Protein AF-0000000079679724 (afdb_homodimer)

Secondary structure (DSSP, 8-state):
--HHHHTSHHHHHHHHT-HHHHHHHHHHHHTTHHHHTT-EEEEET-TTSHHHHHHHHTT-SEEEEEE-STHHHHHHHHHHT-HHHHTTEEEEES-TTT---SS-EEEEEE---BTTBTGGGHHHHHHHHHHHHEEEEEEEES-EEEEEEEEE--HHHHHHHHHHGGGGG-S-BTTB--GGGHHHHHHHHHTS-EEE---GGGBSSPPEEEEEETTT--GGGGTEEEEEEEEE-SS-EEEEEEEEEEEEEEE-SS-EEEEE--TTSPP-TT-EEEEEEEEEEEE-TT-EEEEEEEEEEETTTEEEEEEEEEEPP--/-HHHHHTSHHHHHHHHT-HHHHHHHHHHHHTTHHHHTT-EEEEET-TTSHHHHHHHHTT-SEEEEEE-STHHHHHHHHHHT-HHHHTTEEEEES-TTT---SS-EEEEEE---BTTBTGGG-HHHHHHHHHHHEEEEEEEES-EEEEEEEEE--HHHHHHHHHHGGGGG-S-BTTB--GGGHHHHHHHHHTS-EEE---GGGBSSPPEEEEEETTT--GGGGTEEEEEEEEE-SS-EEEEEEEEEEEEEEE-SS-EEEEE--TTSPPPTT-EEEEEEEEEEEE-TT-EEEEEEEEEEETTTEEEEEEEEEEPP--

Organism: Gossypium tomentosum (NCBI:txid34277)

Radius of gyration: 28.53 Å; Cα contacts (8 Å, |Δi|>4): 1461; chains: 2; bounding box: 92×78×58 Å

InterPro domains:
  IPR025799 Protein arginine N-methyltransferase [PS51678] (1-310)
  IPR025799 Protein arginine N-methyltransferase [PTHR11006] (1-310)
  IPR029063 S-adenosyl-L-methionine-dependent methyltransferase superfamily [G3DSA:3.40.50.150] (1-142)
  IPR029063 S-adenosyl-L-methionine-dependent methyltransferase superfamily [SSF53335] (5-309)
  IPR055135 Protein arginine N-methyltransferase domain [PF22528] (147-301)

Structure (mmCIF, N/CA/C/O backbone):
data_AF-0000000079679724-model_v1
#
loop_
_entity.id
_entity.type
_entity.pdbx_description
1 polymer 'type I protein arginine methyltransferase'
#
loop_
_atom_site.group_PDB
_atom_site.id
_atom_site.type_symbol
_atom_site.label_atom_id
_atom_site.label_alt_id
_atom_site.label_comp_id
_atom_site.label_asym_id
_atom_site.label_entity_id
_atom_site.label_seq_id
_atom_site.pdbx_PDB_ins_code
_atom_site.Cartn_x
_atom_site.Cartn_y
_atom_site.Cartn_z
_atom_site.occupancy
_atom_site.B_iso_or_equiv
_atom_site.auth_seq_id
_atom_site.auth_comp_id
_atom_site.auth_asym_id
_atom_site.auth_atom_id
_atom_site.pdbx_PDB_model_num
ATOM 1 N N . MET A 1 1 ? -0.36 -5.77 6.691 1 27.22 1 MET A N 1
ATOM 2 C CA . MET A 1 1 ? -1.229 -5.535 5.539 1 27.22 1 MET A CA 1
ATOM 3 C C . MET A 1 1 ? -1.081 -6.645 4.508 1 27.22 1 MET A C 1
ATOM 5 O O . MET A 1 1 ? -1.766 -6.645 3.484 1 27.22 1 MET A O 1
ATOM 9 N N . TYR A 1 2 ? 0.017 -7.363 4.668 1 28.22 2 TYR A N 1
ATOM 10 C CA . TYR A 1 2 ? 0.327 -8.375 3.664 1 28.22 2 TYR A CA 1
ATOM 11 C C . TYR A 1 2 ? -0.641 -9.547 3.754 1 28.22 2 TYR A C 1
ATOM 13 O O . TYR A 1 2 ? -1.224 -9.953 2.746 1 28.22 2 TYR A O 1
ATOM 21 N N . PHE A 1 3 ? -0.588 -10.344 4.902 1 34.94 3 PHE A N 1
ATOM 22 C CA . PHE A 1 3 ? -1.427 -11.531 4.988 1 34.94 3 PHE A CA 1
ATOM 23 C C . PHE A 1 3 ? -2.898 -11.164 4.844 1 34.94 3 PHE A C 1
ATOM 25 O O . PHE A 1 3 ? -3.699 -11.977 4.371 1 34.94 3 PHE A O 1
ATOM 32 N N . HIS A 1 4 ? -3.199 -9.922 5.254 1 42.34 4 HIS A N 1
ATOM 33 C CA . HIS A 1 4 ? -4.539 -9.398 5.031 1 42.34 4 HIS A CA 1
ATOM 34 C C . HIS A 1 4 ? -4.789 -9.133 3.549 1 42.34 4 HIS A C 1
ATOM 36 O O . HIS A 1 4 ? -5.922 -9.242 3.076 1 42.34 4 HIS A O 1
ATOM 42 N N . TYR A 1 5 ? -3.582 -8.977 2.922 1 45.16 5 TYR A N 1
ATOM 43 C CA . TYR A 1 5 ? -3.668 -8.672 1.499 1 45.16 5 TYR A CA 1
ATOM 44 C C . TYR A 1 5 ? -4.133 -9.891 0.708 1 45.16 5 TYR A C 1
ATOM 46 O O . TYR A 1 5 ? -5.082 -9.805 -0.072 1 45.16 5 TYR A O 1
ATOM 54 N N . TYR A 1 6 ? -3.43 -11.031 0.935 1 49.75 6 TYR A N 1
ATOM 55 C CA . TYR A 1 6 ? -3.764 -12.18 0.108 1 49.75 6 TYR A CA 1
ATOM 56 C C . TYR A 1 6 ? -5.031 -12.867 0.608 1 49.75 6 TYR A C 1
ATOM 58 O O . TYR A 1 6 ? -5.559 -13.766 -0.047 1 49.75 6 TYR A O 1
ATOM 66 N N . GLY A 1 7 ? -5.5 -12.312 1.632 1 64.06 7 GLY A N 1
ATOM 67 C CA . GLY A 1 7 ? -6.715 -12.875 2.195 1 64.06 7 GLY A CA 1
ATOM 68 C C . GLY A 1 7 ? -7.98 -12.234 1.654 1 64.06 7 GLY A C 1
ATOM 69 O O . GLY A 1 7 ? -9.086 -12.617 2.029 1 64.06 7 GLY A O 1
ATOM 70 N N . GLN A 1 8 ? -7.602 -11.406 0.648 1 81.75 8 GLN A N 1
ATOM 71 C CA . GLN A 1 8 ? -8.758 -10.711 0.099 1 81.75 8 GLN A CA 1
ATOM 72 C C . GLN A 1 8 ? -9.094 -11.211 -1.303 1 81.75 8 GLN A C 1
ATOM 74 O O . GLN A 1 8 ? -8.188 -11.469 -2.105 1 81.75 8 GLN A O 1
ATOM 79 N N . LEU A 1 9 ? -10.336 -11.453 -1.573 1 89.62 9 LEU A N 1
ATOM 80 C CA . LEU A 1 9 ? -10.805 -11.922 -2.875 1 89.62 9 LEU A CA 1
ATOM 81 C C . LEU A 1 9 ? -10.328 -11 -3.988 1 89.62 9 LEU A C 1
ATOM 83 O O . LEU A 1 9 ? -10.055 -11.445 -5.102 1 89.62 9 LEU A O 1
ATOM 87 N N . LEU A 1 10 ? -10.188 -9.742 -3.576 1 87.12 10 LEU A N 1
ATOM 88 C CA . LEU A 1 10 ? -9.734 -8.773 -4.566 1 87.12 10 LEU A CA 1
ATOM 89 C C . LEU A 1 10 ? -8.336 -9.117 -5.062 1 87.12 10 LEU A C 1
ATOM 91 O O . LEU A 1 10 ? -8.055 -9.039 -6.262 1 87.12 10 LEU A O 1
ATOM 95 N N . HIS A 1 11 ? -7.512 -9.516 -4.207 1 87.94 11 HIS A N 1
ATOM 96 C CA . HIS A 1 11 ? -6.152 -9.875 -4.586 1 87.94 11 HIS A CA 1
ATOM 97 C C . HIS A 1 11 ? -6.133 -11.164 -5.406 1 87.94 11 HIS A C 1
ATOM 99 O O . HIS A 1 11 ? -5.391 -11.266 -6.387 1 87.94 11 HIS A O 1
ATOM 105 N N . GLN A 1 12 ? -6.953 -12.109 -5.004 1 93.12 12 GLN A N 1
ATOM 106 C CA . GLN A 1 12 ? -7.082 -13.344 -5.77 1 93.12 12 GLN A CA 1
ATOM 107 C C . GLN A 1 12 ? -7.57 -13.062 -7.188 1 93.12 12 GLN A C 1
ATOM 109 O O . GLN A 1 12 ? -7.082 -13.656 -8.148 1 93.12 12 GLN A O 1
ATOM 114 N N . GLN A 1 13 ? -8.516 -12.141 -7.289 1 94.44 13 GLN A N 1
ATOM 115 C CA . GLN A 1 13 ? -9.039 -11.766 -8.594 1 94.44 13 GLN A CA 1
ATOM 116 C C . GLN A 1 13 ? -7.934 -11.219 -9.5 1 94.44 13 GLN A C 1
ATOM 118 O O . GLN A 1 13 ? -7.844 -11.586 -10.672 1 94.44 13 GLN A O 1
ATOM 123 N N . ASN A 1 14 ? -7.098 -10.359 -8.922 1 92.38 14 ASN A N 1
ATOM 124 C CA . ASN A 1 14 ? -5.977 -9.805 -9.68 1 92.38 14 ASN A CA 1
ATOM 125 C C . ASN A 1 14 ? -5.047 -10.906 -10.188 1 92.38 14 ASN A C 1
ATOM 127 O O . ASN A 1 14 ? -4.609 -10.867 -11.336 1 92.38 14 ASN A O 1
ATOM 131 N N . MET A 1 15 ? -4.812 -11.867 -9.375 1 94 15 MET A N 1
ATOM 132 C CA . MET A 1 15 ? -3.924 -12.961 -9.758 1 94 15 MET A CA 1
ATOM 133 C C . MET A 1 15 ? -4.562 -13.836 -10.828 1 94 15 MET A C 1
ATOM 135 O O . MET A 1 15 ? -3.906 -14.219 -11.797 1 94 15 MET A O 1
ATOM 139 N N . LEU A 1 16 ? -5.824 -14.141 -10.648 1 96.56 16 LEU A N 1
ATOM 140 C CA . LEU A 1 16 ? -6.523 -15.008 -11.586 1 96.56 16 LEU A CA 1
ATOM 141 C C . LEU A 1 16 ? -6.656 -14.328 -12.953 1 96.56 16 LEU A C 1
ATOM 143 O O . LEU A 1 16 ? -6.652 -15.008 -13.984 1 96.56 16 LEU A O 1
ATOM 147 N N . GLN A 1 17 ? -6.703 -12.984 -12.93 1 96.19 17 GLN A N 1
ATOM 148 C CA . GLN A 1 17 ? -6.859 -12.242 -14.172 1 96.19 17 GLN A CA 1
ATOM 149 C C . GLN A 1 17 ? -5.527 -12.109 -14.914 1 96.19 17 GLN A C 1
ATOM 151 O O . GLN A 1 17 ? -5.488 -11.648 -16.062 1 96.19 17 GLN A O 1
ATOM 156 N N . ASP A 1 18 ? -4.449 -12.477 -14.312 1 96.56 18 ASP A N 1
ATOM 157 C CA . ASP A 1 18 ? -3.18 -12.656 -15.008 1 96.56 18 ASP A CA 1
ATOM 158 C C . ASP A 1 18 ? -3.195 -13.93 -15.852 1 96.56 18 ASP A C 1
ATOM 160 O O . ASP A 1 18 ? -2.824 -15.008 -15.375 1 96.56 18 ASP A O 1
ATOM 164 N N . TYR A 1 19 ? -3.479 -13.789 -17.094 1 95.69 19 TYR A N 1
ATOM 165 C CA . TYR A 1 19 ? -3.75 -14.93 -17.938 1 95.69 19 TYR A CA 1
ATOM 166 C C . TYR A 1 19 ? -2.463 -15.68 -18.281 1 95.69 19 TYR A C 1
ATOM 168 O O . TYR A 1 19 ? -2.49 -16.875 -18.578 1 95.69 19 TYR A O 1
ATOM 176 N N . VAL A 1 20 ? -1.348 -14.961 -18.25 1 97.12 20 VAL A N 1
ATOM 177 C CA . VAL A 1 20 ? -0.077 -15.648 -18.453 1 97.12 20 VAL A CA 1
ATOM 178 C C . VAL A 1 20 ? 0.156 -16.641 -17.328 1 97.12 20 VAL A C 1
ATOM 180 O O . VAL A 1 20 ? 0.45 -17.812 -17.562 1 97.12 20 VAL A O 1
ATOM 183 N N . ARG A 1 21 ? -0.015 -16.125 -16.125 1 97.12 21 ARG A N 1
ATOM 184 C CA . ARG A 1 21 ? 0.155 -16.969 -14.945 1 97.12 21 ARG A CA 1
ATOM 185 C C . ARG A 1 21 ? -0.843 -18.125 -14.945 1 97.12 21 ARG A C 1
ATOM 187 O O . ARG A 1 21 ? -0.45 -19.297 -14.914 1 97.12 21 ARG A O 1
ATOM 194 N N . THR A 1 22 ? -2.111 -17.812 -14.992 1 98 22 THR A N 1
ATOM 195 C CA . THR A 1 22 ? -3.156 -18.812 -14.844 1 98 22 THR A CA 1
ATOM 196 C C . THR A 1 22 ? -3.127 -19.812 -16 1 98 22 THR A C 1
ATOM 198 O O . THR A 1 22 ? -3.254 -21.016 -15.797 1 98 22 THR A O 1
ATOM 201 N N . GLY A 1 23 ? -2.912 -19.234 -17.172 1 98.31 23 GLY A N 1
ATOM 202 C CA . GLY A 1 23 ? -2.844 -20.109 -18.344 1 98.31 23 GLY A CA 1
ATOM 203 C C . GLY A 1 23 ? -1.669 -21.062 -18.312 1 98.31 23 GLY A C 1
ATOM 204 O O . GLY A 1 23 ? -1.795 -22.219 -18.703 1 98.31 23 GLY A O 1
ATOM 205 N N . THR A 1 24 ? -0.551 -20.609 -17.859 1 98.56 24 THR A N 1
ATOM 206 C CA . THR A 1 24 ? 0.629 -21.453 -17.781 1 98.56 24 THR A CA 1
ATOM 207 C C . THR A 1 24 ? 0.428 -22.578 -16.766 1 98.56 24 THR A C 1
ATOM 209 O O . THR A 1 24 ? 0.759 -23.734 -17.031 1 98.56 24 THR A O 1
ATOM 212 N N . TYR A 1 25 ? -0.122 -22.266 -15.617 1 98.69 25 TYR A N 1
ATOM 213 C CA . TYR A 1 25 ? -0.418 -23.281 -14.617 1 98.69 25 TYR A CA 1
ATOM 214 C C . TYR A 1 25 ? -1.392 -24.312 -15.172 1 98.69 25 TYR A C 1
ATOM 216 O O . TYR A 1 25 ? -1.175 -25.516 -15.023 1 98.69 25 TYR A O 1
ATOM 224 N N . TYR A 1 26 ? -2.441 -23.828 -15.805 1 98.81 26 TYR A N 1
ATOM 225 C CA . TYR A 1 26 ? -3.434 -24.734 -16.391 1 98.81 26 TYR A CA 1
ATOM 226 C C . TYR A 1 26 ? -2.795 -25.656 -17.406 1 98.81 26 TYR A C 1
ATOM 228 O O . TYR A 1 26 ? -2.977 -26.875 -17.344 1 98.81 26 TYR A O 1
ATOM 236 N N . ALA A 1 27 ? -2.055 -25.062 -18.312 1 98.75 27 ALA A N 1
ATOM 237 C CA . ALA A 1 27 ? -1.402 -25.844 -19.359 1 98.75 27 ALA A CA 1
ATOM 238 C C . ALA A 1 27 ? -0.434 -26.859 -18.766 1 98.75 27 ALA A C 1
ATOM 240 O O . ALA A 1 27 ? -0.4 -28.016 -19.188 1 98.75 27 ALA A O 1
ATOM 241 N N . ALA A 1 28 ? 0.337 -26.391 -17.797 1 98.81 28 ALA A N 1
ATOM 242 C CA . ALA A 1 28 ? 1.312 -27.281 -17.156 1 98.81 28 ALA A CA 1
ATOM 243 C C . ALA A 1 28 ? 0.63 -28.5 -16.547 1 98.81 28 ALA A C 1
ATOM 245 O O . ALA A 1 28 ? 1.15 -29.609 -16.609 1 98.81 28 ALA A O 1
ATOM 246 N N . VAL A 1 29 ? -0.518 -28.297 -15.953 1 98.81 29 VAL A N 1
ATOM 247 C CA . VAL A 1 29 ? -1.241 -29.359 -15.273 1 98.81 29 VAL A CA 1
ATOM 248 C C . VAL A 1 29 ? -1.91 -30.281 -16.297 1 98.81 29 VAL A C 1
ATOM 250 O O . VAL A 1 29 ? -1.703 -31.484 -16.297 1 98.81 29 VAL A O 1
ATOM 253 N N . ILE A 1 30 ? -2.627 -29.688 -17.312 1 98.69 30 ILE A N 1
ATOM 254 C CA . ILE A 1 30 ? -3.465 -30.453 -18.234 1 98.69 30 ILE A CA 1
ATOM 255 C C . ILE A 1 30 ? -2.584 -31.203 -19.234 1 98.69 30 ILE A C 1
ATOM 257 O O . ILE A 1 30 ? -2.883 -32.344 -19.594 1 98.69 30 ILE A O 1
ATOM 261 N N . GLU A 1 31 ? -1.539 -30.578 -19.609 1 98.62 31 GLU A N 1
ATOM 262 C CA . GLU A 1 31 ? -0.654 -31.234 -20.578 1 98.62 31 GLU A CA 1
ATOM 263 C C . GLU A 1 31 ? 0.156 -32.344 -19.906 1 98.62 31 GLU A C 1
ATOM 265 O O . GLU A 1 31 ? 0.744 -33.188 -20.594 1 98.62 31 GLU A O 1
ATOM 270 N N . ASN A 1 32 ? 0.212 -32.312 -18.641 1 98.69 32 ASN A N 1
ATOM 271 C CA . ASN A 1 32 ? 0.914 -33.344 -17.891 1 98.69 32 ASN A CA 1
ATOM 272 C C . ASN A 1 32 ? -0.05 -34.188 -17.062 1 98.69 32 ASN A C 1
ATOM 274 O O . ASN A 1 32 ? 0.263 -34.562 -15.922 1 98.69 32 ASN A O 1
ATOM 278 N N . ARG A 1 33 ? -1.207 -34.438 -17.562 1 98.25 33 ARG A N 1
ATOM 279 C CA . ARG A 1 33 ? -2.234 -35.219 -16.875 1 98.25 33 ARG A CA 1
ATOM 280 C C . ARG A 1 33 ? -1.661 -36.531 -16.359 1 98.25 33 ARG A C 1
ATOM 282 O O . ARG A 1 33 ? -2.084 -37.031 -15.312 1 98.25 33 ARG A O 1
ATOM 289 N N . ALA A 1 34 ? -0.703 -37.094 -17.062 1 98 34 ALA A N 1
ATOM 290 C CA . ALA A 1 34 ? -0.092 -38.375 -16.688 1 98 34 ALA A CA 1
ATOM 291 C C . ALA A 1 34 ? 0.528 -38.281 -15.289 1 98 34 ALA A C 1
ATOM 293 O O . ALA A 1 34 ? 0.592 -39.281 -14.57 1 98 34 ALA A O 1
ATOM 294 N N . ASP A 1 35 ? 0.945 -37.125 -14.875 1 98.38 35 ASP A N 1
ATOM 295 C CA . ASP A 1 35 ? 1.567 -36.938 -13.57 1 98.38 35 ASP A CA 1
ATOM 296 C C . ASP A 1 35 ? 0.514 -36.812 -12.477 1 98.38 35 ASP A C 1
ATOM 298 O O . ASP A 1 35 ? 0.81 -37.031 -11.297 1 98.38 35 ASP A O 1
ATOM 302 N N . PHE A 1 36 ? -0.743 -36.469 -12.852 1 98.69 36 PHE A N 1
ATOM 303 C CA . PHE A 1 36 ? -1.76 -36.094 -11.875 1 98.69 36 PHE A CA 1
ATOM 304 C C . PHE A 1 36 ? -2.793 -37.219 -11.734 1 98.69 36 PHE A C 1
ATOM 306 O O . PHE A 1 36 ? -3.328 -37.438 -10.641 1 98.69 36 PHE A O 1
ATOM 313 N N . THR A 1 37 ? -3.047 -37.938 -12.844 1 98.62 37 THR A N 1
ATOM 314 C CA . THR A 1 37 ? -4.113 -38.938 -12.867 1 98.62 37 THR A CA 1
ATOM 315 C C . THR A 1 37 ? -3.883 -40 -11.797 1 98.62 37 THR A C 1
ATOM 317 O O . THR A 1 37 ? -2.85 -40.688 -11.797 1 98.62 37 THR A O 1
ATOM 320 N N . GLY A 1 38 ? -4.848 -40.094 -10.914 1 98.5 38 GLY A N 1
ATOM 321 C CA . GLY A 1 38 ? -4.809 -41.094 -9.891 1 98.5 38 GLY A CA 1
ATOM 322 C C . GLY A 1 38 ? -3.826 -40.812 -8.773 1 98.5 38 GLY A C 1
ATOM 323 O O . GLY A 1 38 ? -3.531 -41.656 -7.945 1 98.5 38 GLY A O 1
ATOM 324 N N . ARG A 1 39 ? -3.305 -39.625 -8.664 1 98.62 39 ARG A N 1
ATOM 325 C CA . ARG A 1 39 ? -2.27 -39.281 -7.699 1 98.62 39 ARG A CA 1
ATOM 326 C C . ARG A 1 39 ? -2.818 -38.344 -6.621 1 98.62 39 ARG A C 1
ATOM 328 O O . ARG A 1 39 ? -3.865 -37.719 -6.809 1 98.62 39 ARG A O 1
ATOM 335 N N . VAL A 1 40 ? -2.129 -38.344 -5.516 1 98.81 40 VAL A N 1
ATOM 336 C CA . VAL A 1 40 ? -2.445 -37.438 -4.426 1 98.81 40 VAL A CA 1
ATOM 337 C C . VAL A 1 40 ? -1.659 -36.125 -4.598 1 98.81 40 VAL A C 1
ATOM 339 O O . VAL A 1 40 ? -0.448 -36.156 -4.824 1 98.81 40 VAL A O 1
ATOM 342 N N . VAL A 1 41 ? -2.396 -35.031 -4.562 1 98.94 41 VAL A N 1
ATOM 343 C CA . VAL A 1 41 ? -1.8 -33.719 -4.785 1 98.94 41 VAL A CA 1
ATOM 344 C C . VAL A 1 41 ? -1.979 -32.844 -3.543 1 98.94 41 VAL A C 1
ATOM 346 O O . VAL A 1 41 ? -3.025 -32.875 -2.893 1 98.94 41 VAL A O 1
ATOM 349 N N . VAL A 1 42 ? -0.928 -32.125 -3.188 1 98.94 42 VAL A N 1
ATOM 350 C CA . VAL A 1 42 ? -1.068 -31.078 -2.191 1 98.94 42 VAL A CA 1
ATOM 351 C C . VAL A 1 42 ? -0.907 -29.703 -2.859 1 98.94 42 VAL A C 1
ATOM 353 O O . VAL A 1 42 ? 0.079 -29.469 -3.559 1 98.94 42 VAL A O 1
ATOM 356 N N . ASP A 1 43 ? -1.915 -28.891 -2.752 1 98.88 43 ASP A N 1
ATOM 357 C CA . ASP A 1 43 ? -1.884 -27.484 -3.152 1 98.88 43 ASP A CA 1
ATOM 358 C C . ASP A 1 43 ? -1.425 -26.594 -2 1 98.88 43 ASP A C 1
ATOM 360 O O . ASP A 1 43 ? -2.193 -26.312 -1.075 1 98.88 43 ASP A O 1
ATOM 364 N N . VAL A 1 44 ? -0.136 -26.125 -2.068 1 98.38 44 VAL A N 1
ATOM 365 C CA . VAL A 1 44 ? 0.498 -25.375 -0.988 1 98.38 44 VAL A CA 1
ATOM 366 C C . VAL A 1 44 ? 0.173 -23.891 -1.131 1 98.38 44 VAL A C 1
ATOM 368 O O . VAL A 1 44 ? 0.582 -23.25 -2.102 1 98.38 44 VAL A O 1
ATOM 371 N N . GLY A 1 45 ? -0.492 -23.328 -0.125 1 96.75 45 GLY A N 1
ATOM 372 C CA . GLY A 1 45 ? -1.01 -21.984 -0.297 1 96.75 45 GLY A CA 1
ATOM 373 C C . GLY A 1 45 ? -2.076 -21.891 -1.371 1 96.75 45 GLY A C 1
ATOM 374 O O . GLY A 1 45 ? -1.913 -21.156 -2.352 1 96.75 45 GLY A O 1
ATOM 375 N N . ALA A 1 46 ? -3.197 -22.453 -1.08 1 97.19 46 ALA A N 1
ATOM 376 C CA . ALA A 1 46 ? -4.156 -22.766 -2.137 1 97.19 46 ALA A CA 1
ATOM 377 C C . ALA A 1 46 ? -4.875 -21.516 -2.615 1 97.19 46 ALA A C 1
ATOM 379 O O . ALA A 1 46 ? -5.402 -21.484 -3.73 1 97.19 46 ALA A O 1
ATOM 380 N N . GLY A 1 47 ? -4.887 -20.484 -1.756 1 95.75 47 GLY A N 1
ATOM 381 C CA . GLY A 1 47 ? -5.633 -19.297 -2.146 1 95.75 47 GLY A CA 1
ATOM 382 C C . GLY A 1 47 ? -7.082 -19.594 -2.494 1 95.75 47 GLY A C 1
ATOM 383 O O . GLY A 1 47 ? -7.812 -20.188 -1.695 1 95.75 47 GLY A O 1
ATOM 384 N N . SER A 1 48 ? -7.48 -19.312 -3.711 1 96.31 48 SER A N 1
ATOM 385 C CA . SER A 1 48 ? -8.852 -19.531 -4.164 1 96.31 48 SER A CA 1
ATOM 386 C C . SER A 1 48 ? -9.125 -21.016 -4.387 1 96.31 48 SER A C 1
ATOM 388 O O . SER A 1 48 ? -10.281 -21.422 -4.527 1 96.31 48 SER A O 1
ATOM 390 N N . GLY A 1 49 ? -8.133 -21.781 -4.461 1 97.81 49 GLY A N 1
ATOM 391 C CA . GLY A 1 49 ? -8.281 -23.203 -4.762 1 97.81 49 GLY A CA 1
ATOM 392 C C . GLY A 1 49 ? -8.242 -23.5 -6.246 1 97.81 49 GLY A C 1
ATOM 393 O O . GLY A 1 49 ? -8.5 -24.641 -6.664 1 97.81 49 GLY A O 1
ATOM 394 N N . ILE A 1 50 ? -7.875 -22.531 -7.062 1 98.31 50 ILE A N 1
ATOM 395 C CA . ILE A 1 50 ? -7.934 -22.688 -8.516 1 98.31 50 ILE A CA 1
ATOM 396 C C . ILE A 1 50 ? -6.965 -23.781 -8.961 1 98.31 50 ILE A C 1
ATOM 398 O O . ILE A 1 50 ? -7.301 -24.609 -9.812 1 98.31 50 ILE A O 1
ATOM 402 N N . LEU A 1 51 ? -5.801 -23.828 -8.367 1 98.69 51 LEU A N 1
ATOM 403 C CA . LEU A 1 51 ? -4.836 -24.859 -8.75 1 98.69 51 LEU A CA 1
ATOM 404 C C . LEU A 1 51 ? -5.305 -26.234 -8.289 1 98.69 51 LEU A C 1
ATOM 406 O O . LEU A 1 51 ? -5.051 -27.234 -8.961 1 98.69 51 LEU A O 1
ATOM 410 N N . SER A 1 52 ? -5.945 -26.281 -7.121 1 98.88 52 SER A N 1
ATOM 411 C CA . SER A 1 52 ? -6.555 -27.516 -6.656 1 98.88 52 SER A CA 1
ATOM 412 C C . SER A 1 52 ? -7.566 -28.047 -7.668 1 98.88 52 SER A C 1
ATOM 414 O O . SER A 1 52 ? -7.582 -29.25 -7.969 1 98.88 52 SER A O 1
ATOM 416 N N . LEU A 1 53 ? -8.344 -27.156 -8.18 1 98.88 53 LEU A N 1
ATOM 417 C CA . LEU A 1 53 ? -9.367 -27.516 -9.148 1 98.88 53 LEU A CA 1
ATOM 418 C C . LEU A 1 53 ? -8.734 -27.969 -10.461 1 98.88 53 LEU A C 1
ATOM 420 O O . LEU A 1 53 ? -9.211 -28.922 -11.094 1 98.88 53 LEU A O 1
ATOM 424 N N . PHE A 1 54 ? -7.621 -27.297 -10.891 1 98.81 54 PHE A N 1
ATOM 425 C CA . PHE A 1 54 ? -6.891 -27.75 -12.07 1 98.81 54 PHE A CA 1
ATOM 426 C C . PHE A 1 54 ? -6.371 -29.172 -11.875 1 98.81 54 PHE A C 1
ATOM 428 O O . PHE A 1 54 ? -6.492 -30 -12.773 1 98.81 54 PHE A O 1
ATOM 435 N N . ALA A 1 55 ? -5.82 -29.422 -10.719 1 98.88 55 ALA A N 1
ATOM 436 C CA . ALA A 1 55 ? -5.301 -30.75 -10.43 1 98.88 55 ALA A CA 1
ATOM 437 C C . ALA A 1 55 ? -6.41 -31.797 -10.484 1 98.88 55 ALA A C 1
ATOM 439 O O . ALA A 1 55 ? -6.219 -32.875 -11.023 1 98.88 55 ALA A O 1
ATOM 440 N N . ALA A 1 56 ? -7.535 -31.453 -9.93 1 98.81 56 ALA A N 1
ATOM 441 C CA . ALA A 1 56 ? -8.688 -32.344 -9.977 1 98.81 56 ALA A CA 1
ATOM 442 C C . ALA A 1 56 ? -9.125 -32.594 -11.414 1 98.81 56 ALA A C 1
ATOM 444 O O . ALA A 1 56 ? -9.438 -33.75 -11.781 1 98.81 56 ALA A O 1
ATOM 445 N N . GLN A 1 57 ? -9.156 -31.562 -12.234 1 98.69 57 GLN A N 1
ATOM 446 C CA . GLN A 1 57 ? -9.5 -31.688 -13.641 1 98.69 57 GLN A CA 1
ATOM 447 C C . GLN A 1 57 ? -8.562 -32.656 -14.352 1 98.69 57 GLN A C 1
ATOM 449 O O . GLN A 1 57 ? -8.977 -33.375 -15.266 1 98.69 57 GLN A O 1
ATOM 454 N N . ALA A 1 58 ? -7.344 -32.688 -13.906 1 98.62 58 ALA A N 1
ATOM 455 C CA . ALA A 1 58 ? -6.324 -33.5 -14.547 1 98.62 58 ALA A CA 1
ATOM 456 C C . ALA A 1 58 ? -6.438 -34.969 -14.086 1 98.62 58 ALA A C 1
ATOM 458 O O . ALA A 1 58 ? -5.707 -35.812 -14.57 1 98.62 58 ALA A O 1
ATOM 459 N N . GLY A 1 59 ? -7.309 -35.188 -13.117 1 98.38 59 GLY A N 1
ATOM 460 C CA . GLY A 1 59 ? -7.586 -36.594 -12.766 1 98.38 59 GLY A CA 1
ATOM 461 C C . GLY A 1 59 ? -6.969 -37 -11.438 1 98.38 59 GLY A C 1
ATOM 462 O O . GLY A 1 59 ? -6.84 -38.188 -11.148 1 98.38 59 GLY A O 1
ATOM 463 N N . ALA A 1 60 ? -6.574 -36.031 -10.633 1 98.75 60 ALA A N 1
ATOM 464 C CA . ALA A 1 60 ? -6.023 -36.375 -9.32 1 98.75 60 ALA A CA 1
ATOM 465 C C . ALA A 1 60 ? -6.984 -37.25 -8.531 1 98.75 60 ALA A C 1
ATOM 467 O O . ALA A 1 60 ? -8.203 -37.031 -8.562 1 98.75 60 ALA A O 1
ATOM 468 N N . LYS A 1 61 ? -6.395 -38.188 -7.816 1 98.5 61 LYS A N 1
ATOM 469 C CA . LYS A 1 61 ? -7.188 -39 -6.898 1 98.5 61 LYS A CA 1
ATOM 470 C C . LYS A 1 61 ? -7.754 -38.156 -5.762 1 98.5 61 LYS A C 1
ATOM 472 O O . LYS A 1 61 ? -8.93 -38.281 -5.414 1 98.5 61 LYS A O 1
ATOM 477 N N . HIS A 1 62 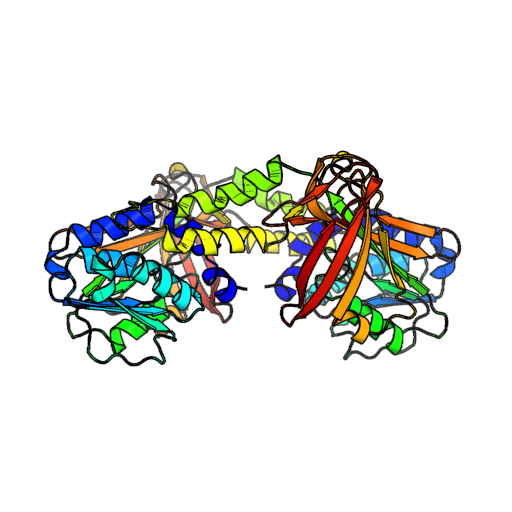? -6.926 -37.406 -5.219 1 98.81 62 HIS A N 1
ATOM 478 C CA . HIS A 1 62 ? -7.324 -36.5 -4.148 1 98.81 62 HIS A CA 1
ATOM 479 C C . HIS A 1 62 ? -6.387 -35.281 -4.066 1 98.81 62 HIS A C 1
ATOM 481 O O . HIS A 1 62 ? -5.184 -35.438 -4.305 1 98.81 62 HIS A O 1
ATOM 487 N N . VAL A 1 63 ? -6.965 -34.156 -3.809 1 98.94 63 VAL A N 1
ATOM 488 C CA . VAL A 1 63 ? -6.199 -32.906 -3.65 1 98.94 63 VAL A CA 1
ATOM 489 C C . VAL A 1 63 ? -6.406 -32.344 -2.244 1 98.94 63 VAL A C 1
ATOM 491 O O . VAL A 1 63 ? -7.543 -32.188 -1.796 1 98.94 63 VAL A O 1
ATOM 494 N N . TYR A 1 64 ? -5.332 -32.156 -1.5 1 98.94 64 TYR A N 1
ATOM 495 C CA . TYR A 1 64 ? -5.355 -31.438 -0.241 1 98.94 64 TYR A CA 1
ATOM 496 C C . TYR A 1 64 ? -4.938 -29.984 -0.45 1 98.94 64 TYR A C 1
ATOM 498 O O . TYR A 1 64 ? -3.775 -29.703 -0.75 1 98.94 64 TYR A O 1
ATOM 506 N N . ALA A 1 65 ? -5.922 -29.094 -0.317 1 98.75 65 ALA A N 1
ATOM 507 C CA . ALA A 1 65 ? -5.672 -27.656 -0.449 1 98.75 65 ALA A CA 1
ATOM 508 C C . ALA A 1 65 ? -5.359 -27.031 0.906 1 98.75 65 ALA A C 1
ATOM 510 O O . ALA A 1 65 ? -6.262 -26.797 1.714 1 98.75 65 ALA A O 1
ATOM 511 N N . VAL A 1 66 ? -4.078 -26.703 1.119 1 98.38 66 VAL A N 1
ATOM 512 C CA . VAL A 1 66 ? -3.652 -26.125 2.395 1 98.38 66 VAL A CA 1
ATOM 513 C C . VAL A 1 66 ? -3.574 -24.609 2.283 1 98.38 66 VAL A C 1
ATOM 515 O O . VAL A 1 66 ? -2.859 -24.078 1.43 1 98.38 66 VAL A O 1
ATOM 518 N N . GLU A 1 67 ? -4.324 -23.906 3.055 1 96.81 67 GLU A N 1
ATOM 519 C CA . GLU A 1 67 ? -4.398 -22.453 3.033 1 96.81 67 GLU A CA 1
ATOM 520 C C . GLU A 1 67 ? -4.488 -21.891 4.445 1 96.81 67 GLU A C 1
ATOM 522 O O . GLU A 1 67 ? -5.391 -22.25 5.207 1 96.81 67 GLU A O 1
ATOM 527 N N . ALA A 1 68 ? -3.51 -20.953 4.742 1 94.88 68 ALA A N 1
ATOM 528 C CA . ALA A 1 68 ? -3.404 -20.453 6.109 1 94.88 68 ALA A CA 1
ATOM 529 C C . ALA A 1 68 ? -4.406 -19.328 6.363 1 94.88 68 ALA A C 1
ATOM 531 O O . ALA A 1 68 ? -4.926 -19.188 7.473 1 94.88 68 ALA A O 1
ATOM 532 N N . SER A 1 69 ? -4.652 -18.562 5.352 1 92.31 69 SER A N 1
ATOM 533 C CA . SER A 1 69 ? -5.441 -17.344 5.535 1 92.31 69 SER A CA 1
ATOM 534 C C . SER A 1 69 ? -6.938 -17.656 5.465 1 92.31 69 SER A C 1
ATOM 536 O O . SER A 1 69 ? -7.336 -18.797 5.277 1 92.31 69 SER A O 1
ATOM 538 N N . GLU A 1 70 ? -7.758 -16.594 5.613 1 91.62 70 GLU A N 1
ATOM 539 C CA . GLU A 1 70 ? -9.211 -16.703 5.523 1 91.62 70 GLU A CA 1
ATOM 540 C C . GLU A 1 70 ? -9.648 -17.094 4.117 1 91.62 70 GLU A C 1
ATOM 542 O O . GLU A 1 70 ? -10.805 -17.469 3.904 1 91.62 70 GLU A O 1
ATOM 547 N N . MET A 1 71 ? -8.742 -17.094 3.246 1 94.56 71 MET A N 1
ATOM 548 C CA . MET A 1 71 ? -9.07 -17.5 1.881 1 94.56 71 MET A CA 1
ATOM 549 C C . MET A 1 71 ? -9.547 -18.953 1.842 1 94.56 71 MET A C 1
ATOM 551 O O . MET A 1 71 ? -10.227 -19.359 0.9 1 94.56 71 MET A O 1
ATOM 555 N N . ALA A 1 72 ? -9.188 -19.672 2.855 1 96.75 72 ALA A N 1
ATOM 556 C CA . ALA A 1 72 ? -9.617 -21.078 2.938 1 96.75 72 ALA A CA 1
ATOM 557 C C . ALA A 1 72 ? -11.133 -21.188 2.818 1 96.75 72 ALA A C 1
ATOM 559 O O . ALA A 1 72 ? -11.648 -22.125 2.195 1 96.75 72 ALA A O 1
ATOM 560 N N . GLU A 1 73 ? -11.836 -20.234 3.357 1 96.44 73 GLU A N 1
ATOM 561 C CA . GLU A 1 73 ? -13.289 -20.25 3.303 1 96.44 73 GLU A CA 1
ATOM 562 C C . GLU A 1 73 ? -13.797 -20.016 1.882 1 96.44 73 GLU A C 1
ATOM 564 O O . GLU A 1 73 ? -14.766 -20.641 1.447 1 96.44 73 GLU A O 1
ATOM 569 N N . TYR A 1 74 ? -13.148 -19.156 1.201 1 96.94 74 TYR A N 1
ATOM 570 C CA . TYR A 1 74 ? -13.523 -18.875 -0.182 1 96.94 74 TYR A CA 1
ATOM 571 C C . TYR A 1 74 ? -13.172 -20.047 -1.085 1 96.94 74 TYR A C 1
ATOM 573 O O . TYR A 1 74 ? -13.906 -20.359 -2.025 1 96.94 74 TYR A O 1
ATOM 581 N N . ALA A 1 75 ? -12.031 -20.656 -0.777 1 97.94 75 ALA A N 1
ATOM 582 C CA . ALA A 1 75 ? -11.68 -21.859 -1.519 1 97.94 75 ALA A CA 1
ATOM 583 C C . ALA A 1 75 ? -12.75 -22.938 -1.365 1 97.94 75 ALA A C 1
ATOM 585 O O . ALA A 1 75 ? -13.156 -23.562 -2.348 1 97.94 75 ALA A O 1
ATOM 586 N N . ARG A 1 76 ? -13.211 -23.109 -0.132 1 98.25 76 ARG A N 1
ATOM 587 C CA . ARG A 1 76 ? -14.266 -24.094 0.124 1 98.25 76 ARG A CA 1
ATOM 588 C C . ARG A 1 76 ? -15.516 -23.766 -0.688 1 98.25 76 ARG A C 1
ATOM 590 O O . ARG A 1 76 ? -16.125 -24.656 -1.284 1 98.25 76 ARG A O 1
ATOM 597 N N . LYS A 1 77 ? -15.859 -22.5 -0.721 1 97.94 77 LYS A N 1
ATOM 598 C CA . LYS A 1 77 ? -17.047 -22.062 -1.46 1 97.94 77 LYS A CA 1
ATOM 599 C C . LYS A 1 77 ? -16.891 -22.328 -2.955 1 97.94 77 LYS A C 1
ATOM 601 O O . LYS A 1 77 ? -17.812 -22.812 -3.605 1 97.94 77 LYS A O 1
ATOM 606 N N . LEU A 1 78 ? -15.742 -21.984 -3.48 1 98.31 78 LEU A N 1
ATOM 607 C CA . LEU A 1 78 ? -15.5 -22.188 -4.902 1 98.31 78 LEU A CA 1
ATOM 608 C C . LEU A 1 78 ? -15.547 -23.672 -5.254 1 98.31 78 LEU A C 1
ATOM 610 O O . LEU A 1 78 ? -16.156 -24.062 -6.25 1 98.31 78 LEU A O 1
ATOM 614 N N . ILE A 1 79 ? -14.922 -24.453 -4.43 1 98.56 79 ILE A N 1
ATOM 615 C CA . ILE A 1 79 ? -14.867 -25.891 -4.648 1 98.56 79 ILE A CA 1
ATOM 616 C C . ILE A 1 79 ? -16.266 -26.484 -4.562 1 98.56 79 ILE A C 1
ATOM 618 O O . ILE A 1 79 ? -16.656 -27.312 -5.395 1 98.56 79 ILE A O 1
ATOM 622 N N . ALA A 1 80 ? -17 -26.031 -3.568 1 98.25 80 ALA A N 1
ATOM 623 C CA . ALA A 1 80 ? -18.391 -26.484 -3.424 1 98.25 80 ALA A CA 1
ATOM 624 C C . ALA A 1 80 ? -19.219 -26.094 -4.648 1 98.25 80 ALA A C 1
ATOM 626 O O . ALA A 1 80 ? -20.156 -26.797 -5.016 1 98.25 80 ALA A O 1
ATOM 627 N N . GLY A 1 81 ? -18.875 -25 -5.293 1 98.19 81 GLY A N 1
ATOM 628 C CA . GLY A 1 81 ? -19.547 -24.531 -6.492 1 98.19 81 GLY A CA 1
ATOM 629 C C . GLY A 1 81 ? -19.203 -25.344 -7.727 1 98.19 81 GLY A C 1
ATOM 630 O O . GLY A 1 81 ? -19.781 -25.141 -8.797 1 98.19 81 GLY A O 1
ATOM 631 N N . ASN A 1 82 ? -18.25 -26.234 -7.641 1 98.5 82 ASN A N 1
ATOM 632 C CA . ASN A 1 82 ? -17.828 -27.156 -8.688 1 98.5 82 ASN A CA 1
ATOM 633 C C . ASN A 1 82 ? -17.859 -28.609 -8.211 1 98.5 82 ASN A C 1
ATOM 635 O O . ASN A 1 82 ? -16.812 -29.25 -8.078 1 98.5 82 ASN A O 1
ATOM 639 N N . PRO A 1 83 ? -19.016 -29.172 -8 1 97.38 83 PRO A N 1
ATOM 640 C CA . PRO A 1 83 ? -19.172 -30.422 -7.273 1 97.38 83 PRO A CA 1
ATOM 641 C C . PRO A 1 83 ? -18.484 -31.594 -7.977 1 97.38 83 PRO A C 1
ATOM 643 O O . PRO A 1 83 ? -17.969 -32.5 -7.316 1 97.38 83 PRO A O 1
ATOM 646 N N . SER A 1 84 ? -18.469 -31.594 -9.281 1 96.62 84 SER A N 1
ATOM 647 C CA . SER A 1 84 ? -17.859 -32.688 -10 1 96.62 84 SER A CA 1
ATOM 648 C C . SER A 1 84 ? -16.359 -32.812 -9.703 1 96.62 84 SER A C 1
ATOM 650 O O . SER A 1 84 ? -15.797 -33.906 -9.695 1 96.62 84 SER A O 1
ATOM 652 N N . LEU A 1 85 ? -15.742 -31.719 -9.414 1 97.06 85 LEU A N 1
ATOM 653 C CA . LEU A 1 85 ? -14.32 -31.656 -9.094 1 97.06 85 LEU A CA 1
ATOM 654 C C . LEU A 1 85 ? -14.109 -31.641 -7.582 1 97.06 85 LEU A C 1
ATOM 656 O O . LEU A 1 85 ? -13.156 -32.219 -7.074 1 97.06 85 LEU A O 1
ATOM 660 N N . GLY A 1 86 ? -15.07 -31.016 -6.922 1 96.88 86 GLY A N 1
ATOM 661 C CA . GLY A 1 86 ? -14.938 -30.688 -5.512 1 96.88 86 GLY A CA 1
ATOM 662 C C . GLY A 1 86 ? -14.898 -31.906 -4.613 1 96.88 86 GLY A C 1
ATOM 663 O O . GLY A 1 86 ? -14.305 -31.875 -3.535 1 96.88 86 GLY A O 1
ATOM 664 N N . GLN A 1 87 ? -15.469 -32.938 -5.078 1 96.38 87 GLN A N 1
ATOM 665 C CA . GLN A 1 87 ? -15.547 -34.156 -4.273 1 96.38 87 GLN A CA 1
ATOM 666 C C . GLN A 1 87 ? -14.156 -34.719 -3.994 1 96.38 87 GLN A C 1
ATOM 668 O O . GLN A 1 87 ? -13.961 -35.469 -3.031 1 96.38 87 GLN A O 1
ATOM 673 N N . ARG A 1 88 ? -13.219 -34.406 -4.793 1 97.69 88 ARG A N 1
ATOM 674 C CA . ARG A 1 88 ? -11.867 -34.938 -4.652 1 97.69 88 ARG A CA 1
ATOM 675 C C . ARG A 1 88 ? -10.961 -33.938 -3.943 1 97.69 88 ARG A C 1
ATOM 677 O O . ARG A 1 88 ? -9.742 -34.094 -3.924 1 97.69 88 ARG A O 1
ATOM 684 N N . ILE A 1 89 ? -11.469 -32.844 -3.441 1 98.81 89 ILE A N 1
ATOM 685 C CA . ILE A 1 89 ? -10.641 -31.781 -2.867 1 98.81 89 ILE A CA 1
ATOM 686 C C . ILE A 1 89 ? -11.008 -31.578 -1.4 1 98.81 89 ILE A C 1
ATOM 688 O O . ILE A 1 89 ? -12.188 -31.453 -1.061 1 98.81 89 ILE A O 1
ATOM 692 N N . THR A 1 90 ? -10.07 -31.625 -0.531 1 98.81 90 THR A N 1
ATOM 693 C CA . THR A 1 90 ? -10.227 -31.25 0.87 1 98.81 90 THR A CA 1
ATOM 694 C C . THR A 1 90 ? -9.453 -29.969 1.182 1 98.81 90 THR A C 1
ATOM 696 O O . THR A 1 90 ? -8.242 -29.906 0.971 1 98.81 90 THR A O 1
ATOM 699 N N . VAL A 1 91 ? -10.156 -28.969 1.654 1 98.56 91 VAL A N 1
ATOM 700 C CA . VAL A 1 91 ? -9.508 -27.719 2.057 1 98.56 91 VAL A CA 1
ATOM 701 C C . VAL A 1 91 ? -9.102 -27.812 3.527 1 98.56 91 VAL A C 1
ATOM 703 O O . VAL A 1 91 ? -9.922 -28.125 4.387 1 98.56 91 VAL A O 1
ATOM 706 N N . ILE A 1 92 ? -7.863 -27.594 3.785 1 98.19 92 ILE A N 1
ATOM 707 C CA . ILE A 1 92 ? -7.32 -27.609 5.141 1 98.19 92 ILE A CA 1
ATOM 708 C C . ILE A 1 92 ? -6.824 -26.203 5.508 1 98.19 92 ILE A C 1
ATOM 710 O O . ILE A 1 92 ? -5.867 -25.703 4.914 1 98.19 92 ILE A O 1
ATOM 714 N N . ARG A 1 93 ? -7.484 -25.562 6.492 1 96.5 93 ARG A N 1
ATOM 715 C CA . ARG A 1 93 ? -7.066 -24.234 6.941 1 96.5 93 ARG A CA 1
ATOM 716 C C . ARG A 1 93 ? -5.941 -24.328 7.969 1 96.5 93 ARG A C 1
ATOM 718 O O . ARG A 1 93 ? -6.117 -24.938 9.031 1 96.5 93 ARG A O 1
ATOM 725 N N . GLY A 1 94 ? -4.824 -23.797 7.645 1 96.69 94 GLY A N 1
ATOM 726 C CA . GLY A 1 94 ? -3.676 -23.781 8.539 1 96.69 94 GLY A CA 1
ATOM 727 C C . GLY A 1 94 ? -2.361 -23.547 7.816 1 96.69 94 GLY A C 1
ATOM 728 O O . GLY A 1 94 ? -2.314 -23.547 6.586 1 96.69 94 GLY A O 1
ATOM 729 N N . LYS A 1 95 ? -1.356 -23.328 8.609 1 95.44 95 LYS A N 1
ATOM 730 C CA . LYS A 1 95 ? -0.007 -23.203 8.07 1 95.44 95 LYS A CA 1
ATOM 731 C C . LYS A 1 95 ? 0.575 -24.562 7.699 1 95.44 95 LYS A C 1
ATOM 733 O O . LYS A 1 95 ? 0.38 -25.531 8.422 1 95.44 95 LYS A O 1
ATOM 738 N N . VAL A 1 96 ? 1.277 -24.531 6.598 1 96 96 VAL A N 1
ATOM 739 C CA . VAL A 1 96 ? 1.904 -25.766 6.117 1 96 96 VAL A CA 1
ATOM 740 C C . VAL A 1 96 ? 2.783 -26.359 7.215 1 96 96 VAL A C 1
ATOM 742 O O . VAL A 1 96 ? 2.887 -27.578 7.34 1 96 96 VAL A O 1
ATOM 745 N N . GLU A 1 97 ? 3.348 -25.5 8.062 1 95.44 97 GLU A N 1
ATOM 746 C CA . GLU A 1 97 ? 4.25 -25.906 9.141 1 95.44 97 GLU A CA 1
ATOM 747 C C . GLU A 1 97 ? 3.49 -26.609 10.258 1 95.44 97 GLU A C 1
ATOM 749 O O . GLU A 1 97 ? 4.09 -27.312 11.078 1 95.44 97 GLU A O 1
ATOM 754 N N . GLU A 1 98 ? 2.213 -26.484 10.266 1 97.12 98 GLU A N 1
ATOM 755 C CA . GLU A 1 98 ? 1.46 -26.906 11.445 1 97.12 98 GLU A CA 1
ATOM 756 C C . GLU A 1 98 ? 0.46 -28 11.102 1 97.12 98 GLU A C 1
ATOM 758 O O . GLU A 1 98 ? 0.159 -28.859 11.938 1 97.12 98 GLU A O 1
ATOM 763 N N . VAL A 1 99 ? -0.011 -28.031 9.922 1 97.56 99 VAL A N 1
ATOM 764 C CA . VAL A 1 99 ? -1.088 -28.953 9.57 1 97.56 99 VAL A CA 1
ATOM 765 C C . VAL A 1 99 ? -0.522 -30.359 9.367 1 97.56 99 VAL A C 1
ATOM 767 O O . VAL A 1 99 ? 0.671 -30.516 9.102 1 97.56 99 VAL A O 1
ATOM 770 N N . GLU A 1 100 ? -1.456 -31.344 9.547 1 97.5 100 GLU A N 1
ATOM 771 C CA . GLU A 1 100 ? -1.148 -32.719 9.234 1 97.5 100 GLU A CA 1
ATOM 772 C C . GLU A 1 100 ? -2.068 -33.281 8.148 1 97.5 100 GLU A C 1
ATOM 774 O O . GLU A 1 100 ? -3.256 -32.938 8.109 1 97.5 100 GLU A O 1
ATOM 779 N N . LEU A 1 101 ? -1.493 -34 7.27 1 97.75 101 LEU A N 1
ATOM 780 C CA . LEU A 1 101 ? -2.256 -34.656 6.215 1 97.75 101 LEU A CA 1
ATOM 781 C C . LEU A 1 101 ? -2.361 -36.156 6.477 1 97.75 101 LEU A C 1
ATOM 783 O O . LEU A 1 101 ? -1.459 -36.75 7.066 1 97.75 101 LEU A O 1
ATOM 787 N N . PRO A 1 102 ? -3.422 -36.781 6.09 1 97.06 102 PRO A N 1
ATOM 788 C CA . PRO A 1 102 ? -3.625 -38.188 6.355 1 97.06 102 PRO A CA 1
ATOM 789 C C . PRO A 1 102 ? -2.713 -39.094 5.52 1 97.06 102 PRO A C 1
ATOM 791 O O . PRO A 1 102 ? -2.586 -40.281 5.797 1 97.06 102 PRO A O 1
ATOM 794 N N . GLU A 1 103 ? -2.111 -38.594 4.449 1 98 103 GLU A N 1
ATOM 795 C CA . GLU A 1 103 ? -1.203 -39.312 3.568 1 98 103 GLU A CA 1
ATOM 796 C C . GLU A 1 103 ? -0.208 -38.375 2.896 1 98 103 GLU A C 1
ATOM 798 O O . GLU A 1 103 ? -0.392 -37.156 2.91 1 98 103 GLU A O 1
ATOM 803 N N . LYS A 1 104 ? 0.893 -38.969 2.365 1 98.25 104 LYS A N 1
ATOM 804 C CA . LYS A 1 104 ? 1.869 -38.219 1.593 1 98.25 104 LYS A CA 1
ATOM 805 C C . LYS A 1 104 ? 1.366 -37.969 0.176 1 98.25 104 LYS A C 1
ATOM 807 O O . LYS A 1 104 ? 0.464 -38.656 -0.305 1 98.25 104 LYS A O 1
ATOM 812 N N . ALA A 1 105 ? 1.905 -37 -0.403 1 98.62 105 ALA A N 1
ATOM 813 C CA . ALA A 1 105 ? 1.464 -36.594 -1.735 1 98.62 105 ALA A CA 1
ATOM 814 C C . ALA A 1 105 ? 2.477 -37 -2.799 1 98.62 105 ALA A C 1
ATOM 816 O O . ALA A 1 105 ? 3.68 -37.062 -2.529 1 98.62 105 ALA A O 1
ATOM 817 N N . ASP A 1 106 ? 1.987 -37.25 -3.982 1 98.69 106 ASP A N 1
ATOM 818 C CA . ASP A 1 106 ? 2.824 -37.531 -5.141 1 98.69 106 ASP A CA 1
ATOM 819 C C . ASP A 1 106 ? 3.309 -36.25 -5.812 1 98.69 106 ASP A C 1
ATOM 821 O O . ASP A 1 106 ? 4.355 -36.25 -6.469 1 98.69 106 ASP A O 1
ATOM 825 N N . ILE A 1 107 ? 2.504 -35.281 -5.676 1 98.75 107 ILE A N 1
ATOM 826 C CA . ILE A 1 107 ? 2.787 -34.031 -6.359 1 98.75 107 ILE A CA 1
ATOM 827 C C . ILE A 1 107 ? 2.443 -32.844 -5.441 1 98.75 107 ILE A C 1
ATOM 829 O O . ILE A 1 107 ? 1.426 -32.875 -4.746 1 98.75 107 ILE A O 1
ATOM 833 N N . LEU A 1 108 ? 3.326 -31.891 -5.359 1 98.88 108 LEU A N 1
ATOM 834 C CA . LEU A 1 108 ? 3.031 -30.578 -4.789 1 98.88 108 LEU A CA 1
ATOM 835 C C . LEU A 1 108 ? 2.814 -29.531 -5.887 1 98.88 108 LEU A C 1
ATOM 837 O O . LEU A 1 108 ? 3.574 -29.484 -6.859 1 98.88 108 LEU A O 1
ATOM 841 N N . ILE A 1 109 ? 1.799 -28.812 -5.824 1 98.88 109 ILE A N 1
ATOM 842 C CA . ILE A 1 109 ? 1.569 -27.672 -6.707 1 98.88 109 ILE A CA 1
ATOM 843 C C . ILE A 1 109 ? 1.424 -26.391 -5.879 1 98.88 109 ILE A C 1
ATOM 845 O O . ILE A 1 109 ? 0.869 -26.422 -4.781 1 98.88 109 ILE A O 1
ATOM 849 N N . SER A 1 110 ? 2.025 -25.266 -6.316 1 98.44 110 SER A N 1
ATOM 850 C CA . SER A 1 110 ? 1.994 -24.031 -5.562 1 98.44 110 SER A CA 1
ATOM 851 C C . SER A 1 110 ? 2.391 -22.844 -6.438 1 98.44 110 SER A C 1
ATOM 853 O O . SER A 1 110 ? 3.008 -23.016 -7.488 1 98.44 110 SER A O 1
ATOM 855 N N . GLU A 1 111 ? 1.874 -21.703 -6.113 1 95.94 111 GLU A N 1
ATOM 856 C CA . GLU A 1 111 ? 2.418 -20.453 -6.605 1 95.94 111 GLU A CA 1
ATOM 857 C C . GLU A 1 111 ? 3.283 -19.766 -5.547 1 95.94 111 GLU A C 1
ATOM 859 O O . GLU A 1 111 ? 2.854 -18.812 -4.906 1 95.94 111 GLU A O 1
ATOM 864 N N . PRO A 1 112 ? 4.492 -20.219 -5.43 1 95.12 112 PRO A N 1
ATOM 865 C CA . PRO A 1 112 ? 5.297 -19.797 -4.281 1 95.12 112 PRO A CA 1
ATOM 866 C C . PRO A 1 112 ? 6.184 -18.594 -4.59 1 95.12 112 PRO A C 1
ATOM 868 O O . PRO A 1 112 ? 7.16 -18.344 -3.875 1 95.12 112 PRO A O 1
ATOM 871 N N . MET A 1 113 ? 5.867 -17.891 -5.703 1 94.31 113 MET A N 1
ATOM 872 C CA . MET A 1 113 ? 6.809 -16.859 -6.141 1 94.31 113 MET A CA 1
ATOM 873 C C . MET A 1 113 ? 6.285 -15.469 -5.801 1 94.31 113 MET A C 1
ATOM 875 O O . MET A 1 113 ? 5.074 -15.258 -5.719 1 94.31 113 MET A O 1
ATOM 879 N N . GLY A 1 114 ? 7.188 -14.602 -5.547 1 93.62 114 GLY A N 1
ATOM 880 C CA . GLY A 1 114 ? 6.984 -13.164 -5.559 1 93.62 114 GLY A CA 1
ATOM 881 C C . GLY A 1 114 ? 7.926 -12.438 -6.496 1 93.62 114 GLY A C 1
ATOM 882 O O . GLY A 1 114 ? 8.641 -13.062 -7.281 1 93.62 114 GLY A O 1
ATOM 883 N N . THR A 1 115 ? 7.844 -11.078 -6.426 1 92.81 115 THR A N 1
ATOM 884 C CA . THR A 1 115 ? 8.805 -10.289 -7.188 1 92.81 115 THR A CA 1
ATOM 885 C C . THR A 1 115 ? 10.227 -10.773 -6.93 1 92.81 115 THR A C 1
ATOM 887 O O . THR A 1 115 ? 10.578 -11.133 -5.801 1 92.81 115 THR A O 1
ATOM 890 N N . LEU A 1 116 ? 11.023 -10.867 -8.016 1 95.56 116 LEU A N 1
ATOM 891 C CA . LEU A 1 116 ? 12.391 -11.367 -7.938 1 95.56 116 LEU A CA 1
ATOM 892 C C . LEU A 1 116 ? 12.414 -12.828 -7.5 1 95.56 116 LEU A C 1
ATOM 894 O O . LEU A 1 116 ? 13.398 -13.289 -6.926 1 95.56 116 LEU A O 1
ATOM 898 N N . LEU A 1 117 ? 11.32 -13.586 -7.562 1 97.5 117 LEU A N 1
ATOM 899 C CA . LEU A 1 117 ? 11.156 -15.016 -7.293 1 97.5 117 LEU A CA 1
ATOM 900 C C . LEU A 1 117 ? 10.977 -15.266 -5.801 1 97.5 117 LEU A C 1
ATOM 902 O O . LEU A 1 117 ? 10.141 -16.078 -5.402 1 97.5 117 LEU A O 1
ATOM 906 N N . VAL A 1 118 ? 11.688 -14.5 -5.008 1 95.94 118 VAL A N 1
ATOM 907 C CA . VAL A 1 118 ? 11.828 -14.922 -3.617 1 95.94 118 VAL A CA 1
ATOM 908 C C . VAL A 1 118 ? 11.117 -13.93 -2.701 1 95.94 118 VAL A C 1
ATOM 910 O O . VAL A 1 118 ? 10.984 -14.164 -1.498 1 95.94 118 VAL A O 1
ATOM 913 N N . ASN A 1 119 ? 10.703 -12.852 -3.352 1 91.06 119 ASN A N 1
ATOM 914 C CA . ASN A 1 119 ? 9.992 -11.891 -2.518 1 91.06 119 ASN A CA 1
ATOM 915 C C . ASN A 1 119 ? 8.688 -12.477 -1.979 1 91.06 119 ASN A C 1
ATOM 917 O O . ASN A 1 119 ? 8.234 -13.523 -2.439 1 91.06 119 ASN A O 1
ATOM 921 N N . GLU A 1 120 ? 8.102 -11.969 -0.901 1 86.75 120 GLU A N 1
ATOM 922 C CA . GLU A 1 120 ? 6.934 -12.445 -0.165 1 86.75 120 GLU A CA 1
ATOM 923 C C . GLU A 1 120 ? 7.27 -13.68 0.664 1 86.75 120 GLU A C 1
ATOM 925 O O . GLU A 1 120 ? 6.473 -14.109 1.505 1 86.75 120 GLU A O 1
ATOM 930 N N . ARG A 1 121 ? 8.352 -14.477 0.34 1 91.5 121 ARG A N 1
ATOM 931 C CA . ARG A 1 121 ? 8.969 -15.531 1.127 1 91.5 121 ARG A CA 1
ATOM 932 C C . ARG A 1 121 ? 8.055 -16.75 1.228 1 91.5 121 ARG A C 1
ATOM 934 O O . ARG A 1 121 ? 8.016 -17.422 2.262 1 91.5 121 ARG A O 1
ATOM 941 N N . MET A 1 122 ? 7.234 -16.938 0.217 1 93.12 122 MET A N 1
ATOM 942 C CA . MET A 1 122 ? 6.371 -18.109 0.17 1 93.12 122 MET A CA 1
ATOM 943 C C . MET A 1 122 ? 7.172 -19.359 -0.21 1 93.12 122 MET A C 1
ATOM 945 O O . MET A 1 122 ? 6.758 -20.484 0.086 1 93.12 122 MET A O 1
ATOM 949 N N . LEU A 1 123 ? 8.297 -19.203 -0.839 1 96.31 123 LEU A N 1
ATOM 950 C CA . LEU A 1 123 ? 9.133 -20.312 -1.264 1 96.31 123 LEU A CA 1
ATOM 951 C C . LEU A 1 123 ? 9.586 -21.141 -0.065 1 96.31 123 LEU A C 1
ATOM 953 O O . LEU A 1 123 ? 9.727 -22.359 -0.165 1 96.31 123 LEU A O 1
ATOM 957 N N . GLU A 1 124 ? 9.789 -20.531 1.076 1 95.75 124 GLU A N 1
ATOM 958 C CA . GLU A 1 124 ? 10.141 -21.234 2.301 1 95.75 124 GLU A CA 1
ATOM 959 C C . GLU A 1 124 ? 9.07 -22.266 2.664 1 95.75 124 GLU A C 1
ATOM 961 O O . GLU A 1 124 ? 9.391 -23.438 2.928 1 95.75 124 GLU A O 1
ATOM 966 N N . SER A 1 125 ? 7.832 -21.828 2.619 1 95.94 125 SER A N 1
ATOM 967 C CA . SER A 1 125 ? 6.723 -22.719 2.938 1 95.94 125 SER A CA 1
ATOM 968 C C . SER A 1 125 ? 6.629 -23.859 1.931 1 95.94 125 SER A C 1
ATOM 970 O O . SER A 1 125 ? 6.281 -24.984 2.293 1 95.94 125 SER A O 1
ATOM 972 N N . TYR A 1 126 ? 6.891 -23.578 0.699 1 98.12 126 TYR A N 1
ATOM 973 C CA . TYR A 1 126 ? 6.867 -24.578 -0.355 1 98.12 126 TYR A CA 1
ATOM 974 C C . TYR A 1 126 ? 7.914 -25.656 -0.102 1 98.12 126 TYR A C 1
ATOM 976 O O . TYR A 1 126 ? 7.629 -26.859 -0.237 1 98.12 126 TYR A O 1
ATOM 984 N N . ILE A 1 127 ? 9.047 -25.25 0.348 1 97.94 127 ILE A N 1
ATOM 985 C CA . ILE A 1 127 ? 10.141 -26.172 0.656 1 97.94 127 ILE A CA 1
ATOM 986 C C . ILE A 1 127 ? 9.797 -26.984 1.896 1 97.94 127 ILE A C 1
ATOM 988 O O . ILE A 1 127 ? 10.023 -28.203 1.932 1 97.94 127 ILE A O 1
ATOM 992 N N . ILE A 1 128 ? 9.234 -26.359 2.834 1 97.75 128 ILE A N 1
ATOM 993 C CA . ILE A 1 128 ? 8.805 -27.062 4.039 1 97.75 128 ILE A CA 1
ATOM 994 C C . ILE A 1 128 ? 7.75 -28.109 3.676 1 97.75 128 ILE A C 1
ATOM 996 O O . ILE A 1 128 ? 7.797 -29.234 4.16 1 97.75 128 ILE A O 1
ATOM 1000 N N . ALA A 1 129 ? 6.828 -27.734 2.83 1 98.5 129 ALA A N 1
ATOM 1001 C CA . ALA A 1 129 ? 5.793 -28.656 2.381 1 98.5 129 ALA A CA 1
ATOM 1002 C C . ALA A 1 129 ? 6.406 -29.875 1.692 1 98.5 129 ALA A C 1
ATOM 1004 O O . ALA A 1 129 ? 5.949 -31 1.884 1 98.5 129 ALA A O 1
ATOM 1005 N N . ARG A 1 130 ? 7.402 -29.609 0.861 1 98.62 130 ARG A N 1
ATOM 1006 C CA . ARG A 1 130 ? 8.125 -30.703 0.213 1 98.62 130 ARG A CA 1
ATOM 1007 C C . ARG A 1 130 ? 8.617 -31.719 1.238 1 98.62 130 ARG A C 1
ATOM 1009 O O . ARG A 1 130 ? 8.312 -32.906 1.13 1 98.62 130 ARG A O 1
ATOM 1016 N N . ASP A 1 131 ? 9.258 -31.266 2.238 1 98.12 131 ASP A N 1
ATOM 1017 C CA . ASP A 1 131 ? 9.891 -32.125 3.23 1 98.12 131 ASP A CA 1
ATOM 1018 C C . ASP A 1 131 ? 8.844 -32.844 4.078 1 98.12 131 ASP A C 1
ATOM 1020 O O . ASP A 1 131 ? 9.07 -33.969 4.52 1 98.12 131 ASP A O 1
ATOM 1024 N N . ARG A 1 132 ? 7.742 -32.25 4.25 1 98.19 132 ARG A N 1
ATOM 1025 C CA . ARG A 1 132 ? 6.742 -32.781 5.168 1 98.19 132 ARG A CA 1
ATOM 1026 C C . ARG A 1 132 ? 5.77 -33.719 4.445 1 98.19 132 ARG A C 1
ATOM 1028 O O . ARG A 1 132 ? 5.32 -34.719 5.004 1 98.19 132 ARG A O 1
ATOM 1035 N N . PHE A 1 133 ? 5.457 -33.344 3.168 1 98.69 133 PHE A N 1
ATOM 1036 C CA . PHE A 1 133 ? 4.266 -33.938 2.6 1 98.69 133 PHE A CA 1
ATOM 1037 C C . PHE A 1 133 ? 4.617 -34.781 1.366 1 98.69 133 PHE A C 1
ATOM 1039 O O . PHE A 1 133 ? 3.84 -35.625 0.945 1 98.69 133 PHE A O 1
ATOM 1046 N N . LEU A 1 134 ? 5.691 -34.5 0.715 1 98.69 134 LEU A N 1
ATOM 1047 C CA . LEU A 1 134 ? 5.984 -35.094 -0.582 1 98.69 134 LEU A CA 1
ATOM 1048 C C . LEU A 1 134 ? 6.637 -36.469 -0.413 1 98.69 134 LEU A C 1
ATOM 1050 O O . LEU A 1 134 ? 7.52 -36.625 0.431 1 98.69 134 LEU A O 1
ATOM 1054 N N . VAL A 1 135 ? 6.25 -37.469 -1.175 1 98.31 135 VAL A N 1
ATOM 1055 C CA . VAL A 1 135 ? 6.906 -38.75 -1.203 1 98.31 135 VAL A CA 1
ATOM 1056 C C . VAL A 1 135 ? 8.297 -38.625 -1.827 1 98.31 135 VAL A C 1
ATOM 1058 O O . VAL A 1 135 ? 8.562 -37.656 -2.561 1 98.31 135 VAL A O 1
ATOM 1061 N N . PRO A 1 136 ? 9.141 -39.562 -1.541 1 95.75 136 PRO A N 1
ATOM 1062 C CA . PRO A 1 136 ? 10.43 -39.562 -2.242 1 95.75 136 PRO A CA 1
ATOM 1063 C C . PRO A 1 136 ? 10.273 -39.562 -3.762 1 95.75 136 PRO A C 1
ATOM 1065 O O . PRO A 1 136 ? 9.469 -40.312 -4.305 1 95.75 136 PRO A O 1
ATOM 1068 N N . LYS A 1 137 ? 10.891 -38.688 -4.438 1 92.06 137 LYS A N 1
ATOM 1069 C CA . LYS A 1 137 ? 10.898 -38.562 -5.891 1 92.06 137 LYS A CA 1
ATOM 1070 C C . LYS A 1 137 ? 9.578 -38 -6.395 1 92.06 137 LYS A C 1
ATOM 1072 O O . LYS A 1 137 ? 9.234 -38.156 -7.566 1 92.06 137 LYS A O 1
ATOM 1077 N N . GLY A 1 138 ? 8.703 -37.562 -5.504 1 97.69 138 GLY A N 1
ATOM 1078 C CA . GLY A 1 138 ? 7.512 -36.844 -5.934 1 97.69 138 GLY A CA 1
ATOM 1079 C C . GLY A 1 138 ? 7.812 -35.625 -6.781 1 97.69 138 GLY A C 1
ATOM 1080 O O . GLY A 1 138 ? 8.977 -35.25 -6.93 1 97.69 138 GLY A O 1
ATOM 1081 N N . LYS A 1 139 ? 6.789 -35.062 -7.41 1 98.38 139 LYS A N 1
ATOM 1082 C CA . LYS A 1 139 ? 6.984 -33.938 -8.328 1 98.38 139 LYS A CA 1
ATOM 1083 C C . LYS A 1 139 ? 6.543 -32.625 -7.688 1 98.38 139 LYS A C 1
ATOM 1085 O O . LYS A 1 139 ? 5.641 -32.625 -6.848 1 98.38 139 LYS A O 1
ATOM 1090 N N . MET A 1 140 ? 7.219 -31.609 -8.07 1 98.69 140 MET A N 1
ATOM 1091 C CA . MET A 1 140 ? 6.867 -30.266 -7.645 1 98.69 140 MET A CA 1
ATOM 1092 C C . MET A 1 140 ? 6.52 -29.391 -8.844 1 98.69 140 MET A C 1
ATOM 1094 O O . MET A 1 140 ? 7.27 -29.344 -9.828 1 98.69 140 MET A O 1
ATOM 1098 N N . PHE A 1 141 ? 5.375 -28.781 -8.812 1 98.81 141 PHE A N 1
ATOM 1099 C CA . PHE A 1 141 ? 4.898 -27.875 -9.844 1 98.81 141 PHE A CA 1
ATOM 1100 C C . PHE A 1 141 ? 4.754 -26.453 -9.305 1 98.81 141 PHE A C 1
ATOM 1102 O O . PHE A 1 141 ? 3.715 -26.109 -8.734 1 98.81 141 PHE A O 1
ATOM 1109 N N . PRO A 1 142 ? 5.699 -25.562 -9.484 1 98.75 142 PRO A N 1
ATOM 1110 C CA . PRO A 1 142 ? 6.926 -25.719 -10.273 1 98.75 142 PRO A CA 1
ATOM 1111 C C . PRO A 1 142 ? 8.055 -26.375 -9.484 1 98.75 142 PRO A C 1
ATOM 1113 O O . PRO A 1 142 ? 7.949 -26.531 -8.266 1 98.75 142 PRO A O 1
ATOM 1116 N N . SER A 1 143 ? 9.219 -26.656 -10.219 1 98.69 143 SER A N 1
ATOM 1117 C CA . SER A 1 143 ? 10.281 -27.422 -9.57 1 98.69 143 SER A CA 1
ATOM 1118 C C . SER A 1 143 ? 11.594 -26.656 -9.578 1 98.69 143 SER A C 1
ATOM 1120 O O . SER A 1 143 ? 12.531 -27 -8.852 1 98.69 143 SER A O 1
ATOM 1122 N N . VAL A 1 144 ? 11.711 -25.656 -10.445 1 98.62 144 VAL A N 1
ATOM 1123 C CA . VAL A 1 144 ? 12.938 -24.891 -10.562 1 98.62 144 VAL A CA 1
ATOM 1124 C C . VAL A 1 144 ? 12.609 -23.406 -10.758 1 98.62 144 VAL A C 1
ATOM 1126 O O . VAL A 1 144 ? 11.648 -23.078 -11.453 1 98.62 144 VAL A O 1
ATOM 1129 N N . GLY A 1 145 ? 13.312 -22.578 -10.07 1 98.62 145 GLY A N 1
ATOM 1130 C CA . GLY A 1 145 ? 13.289 -21.156 -10.312 1 98.62 145 GLY A CA 1
ATOM 1131 C C . GLY A 1 145 ? 14.641 -20.594 -10.719 1 98.62 145 GLY A C 1
ATOM 1132 O O . GLY A 1 145 ? 15.68 -21.062 -10.258 1 98.62 145 GLY A O 1
ATOM 1133 N N . ARG A 1 146 ? 14.562 -19.641 -11.602 1 98.69 146 ARG A N 1
ATOM 1134 C CA . ARG A 1 146 ? 15.773 -18.922 -12 1 98.69 146 ARG A CA 1
ATOM 1135 C C . ARG A 1 146 ? 15.602 -17.422 -11.805 1 98.69 146 ARG A C 1
ATOM 1137 O O . ARG A 1 146 ? 14.617 -16.828 -12.273 1 98.69 146 ARG A O 1
ATOM 1144 N N . ILE A 1 147 ? 16.531 -16.844 -11.125 1 98.75 147 ILE A N 1
ATOM 1145 C CA . ILE A 1 147 ? 16.625 -15.398 -11.086 1 98.75 147 ILE A CA 1
ATOM 1146 C C . ILE A 1 147 ? 17.594 -14.914 -12.172 1 98.75 147 ILE A C 1
ATOM 1148 O O . ILE A 1 147 ? 18.734 -15.359 -12.242 1 98.75 147 ILE A O 1
ATOM 1152 N N . HIS A 1 148 ? 17.078 -14.078 -12.992 1 98.88 148 HIS A N 1
ATOM 1153 C CA . HIS A 1 148 ? 17.906 -13.516 -14.055 1 98.88 148 HIS A CA 1
ATOM 1154 C C . HIS A 1 148 ? 18.328 -12.086 -13.727 1 98.88 148 HIS A C 1
ATOM 1156 O O . HIS A 1 148 ? 17.562 -11.336 -13.117 1 98.88 148 HIS A O 1
ATOM 1162 N N . MET A 1 149 ? 19.484 -11.742 -14.156 1 98.75 149 MET A N 1
ATOM 1163 C CA . MET A 1 149 ? 20.062 -10.438 -13.844 1 98.75 149 MET A CA 1
ATOM 1164 C C . MET A 1 149 ? 20.906 -9.922 -15 1 98.75 149 MET A C 1
ATOM 1166 O O . MET A 1 149 ? 21.609 -10.688 -15.648 1 98.75 149 MET A O 1
ATOM 1170 N N . ALA A 1 150 ? 20.844 -8.695 -15.234 1 98.81 150 ALA A N 1
ATOM 1171 C CA . ALA A 1 150 ? 21.703 -8.039 -16.219 1 98.81 150 ALA A CA 1
ATOM 1172 C C . ALA A 1 150 ? 21.812 -6.543 -15.93 1 98.81 150 ALA A C 1
ATOM 1174 O O . ALA A 1 150 ? 20.859 -5.914 -15.477 1 98.81 150 ALA A O 1
ATOM 1175 N N . PRO A 1 151 ? 23 -5.977 -16.125 1 98.69 151 PRO A N 1
ATOM 1176 C CA . PRO A 1 151 ? 23.078 -4.516 -16.047 1 98.69 151 PRO A CA 1
ATOM 1177 C C . PRO A 1 151 ? 22.203 -3.822 -17.094 1 98.69 151 PRO A C 1
ATOM 1179 O O . PRO A 1 151 ? 21.984 -4.363 -18.172 1 98.69 151 PRO A O 1
ATOM 1182 N N . PHE A 1 152 ? 21.719 -2.664 -16.766 1 98.81 152 PHE A N 1
ATOM 1183 C CA . PHE A 1 152 ? 20.875 -1.946 -17.719 1 98.81 152 PHE A CA 1
ATOM 1184 C C . PHE A 1 152 ? 21.281 -0.48 -17.797 1 98.81 152 PHE A C 1
ATOM 1186 O O . PHE A 1 152 ? 21.984 0.027 -16.922 1 98.81 152 PHE A O 1
ATOM 1193 N N . SER A 1 153 ? 20.938 0.153 -18.875 1 98.75 153 SER A N 1
ATOM 1194 C CA . SER A 1 153 ? 21.094 1.582 -19.125 1 98.75 153 SER A CA 1
ATOM 1195 C C . SER A 1 153 ? 19.75 2.262 -19.359 1 98.75 153 SER A C 1
ATOM 1197 O O . SER A 1 153 ? 19.062 1.94 -20.328 1 98.75 153 SER A O 1
ATOM 1199 N N . ASP A 1 154 ? 19.359 3.16 -18.5 1 98.62 154 ASP A N 1
ATOM 1200 C CA . ASP A 1 154 ? 18.094 3.885 -18.594 1 98.62 154 ASP A CA 1
ATOM 1201 C C . ASP A 1 154 ? 18.234 5.297 -18.031 1 98.62 154 ASP A C 1
ATOM 1203 O O . ASP A 1 154 ? 17.875 5.539 -16.875 1 98.62 154 ASP A O 1
ATOM 1207 N N . GLU A 1 155 ? 18.594 6.215 -18.891 1 98 155 GLU A N 1
ATOM 1208 C CA . GLU A 1 155 ? 18.828 7.598 -18.484 1 98 155 GLU A CA 1
ATOM 1209 C C . GLU A 1 155 ? 17.531 8.25 -18 1 98 155 GLU A C 1
ATOM 1211 O O . GLU A 1 155 ? 17.547 9.016 -17.031 1 98 155 GLU A O 1
ATOM 1216 N N . TYR A 1 156 ? 16.531 7.949 -18.672 1 97.94 156 TYR A N 1
ATOM 1217 C CA . TYR A 1 156 ? 15.25 8.555 -18.328 1 97.94 156 TYR A CA 1
ATOM 1218 C C . TYR A 1 156 ? 14.828 8.141 -16.922 1 97.94 156 TYR A C 1
ATOM 1220 O O . TYR A 1 156 ? 14.422 8.984 -16.109 1 97.94 156 TYR A O 1
ATOM 1228 N N . LEU A 1 157 ? 14.859 6.871 -16.594 1 98.25 157 LEU A N 1
ATOM 1229 C CA . LEU A 1 157 ? 14.516 6.383 -15.266 1 98.25 157 LEU A CA 1
ATOM 1230 C C . LEU A 1 157 ? 15.406 7.023 -14.203 1 98.25 157 LEU A C 1
ATOM 1232 O O . LEU A 1 157 ? 14.914 7.445 -13.148 1 98.25 157 LEU A O 1
ATOM 1236 N N . PHE A 1 158 ? 16.688 7.078 -14.5 1 98.31 158 PHE A N 1
ATOM 1237 C CA . PHE A 1 158 ? 17.641 7.652 -13.562 1 98.31 158 PHE A CA 1
ATOM 1238 C C . PHE A 1 158 ? 17.281 9.094 -13.234 1 98.31 158 PHE A C 1
ATOM 1240 O O . PHE A 1 158 ? 17.203 9.477 -12.062 1 98.31 158 PHE A O 1
ATOM 1247 N N . VAL A 1 159 ? 17.031 9.852 -14.25 1 98 159 VAL A N 1
ATOM 1248 C CA . VAL A 1 159 ? 16.719 11.266 -14.094 1 98 159 VAL A CA 1
ATOM 1249 C C . VAL A 1 159 ? 15.383 11.414 -13.352 1 98 159 VAL A C 1
ATOM 1251 O O . VAL A 1 159 ? 15.242 12.297 -12.5 1 98 159 VAL A O 1
ATOM 1254 N N . GLU A 1 160 ? 14.469 10.602 -13.727 1 97.62 160 GLU A N 1
ATOM 1255 C CA . GLU A 1 160 ? 13.172 10.617 -13.055 1 97.62 160 GLU A CA 1
ATOM 1256 C C . GLU A 1 160 ? 13.328 10.422 -11.547 1 97.62 160 GLU A C 1
ATOM 1258 O O . GLU A 1 160 ? 12.742 11.164 -10.758 1 97.62 160 GLU A O 1
ATOM 1263 N N . ILE A 1 161 ? 14.109 9.484 -11.125 1 96.56 161 ILE A N 1
ATOM 1264 C CA . ILE A 1 161 ? 14.328 9.203 -9.711 1 96.56 161 ILE A CA 1
ATOM 1265 C C . ILE A 1 161 ? 15.07 10.375 -9.062 1 96.56 161 ILE A C 1
ATOM 1267 O O . ILE A 1 161 ? 14.664 10.859 -8 1 96.56 161 ILE A O 1
ATOM 1271 N N . ALA A 1 162 ? 16.078 10.812 -9.727 1 96.19 162 ALA A N 1
ATOM 1272 C CA . ALA A 1 162 ? 16.891 11.914 -9.203 1 96.19 162 ALA A CA 1
ATOM 1273 C C . ALA A 1 162 ? 16.062 13.172 -9.016 1 96.19 162 ALA A C 1
ATOM 1275 O O . ALA A 1 162 ? 16.25 13.906 -8.039 1 96.19 162 ALA A O 1
ATOM 1276 N N . ASN A 1 163 ? 15.164 13.367 -9.891 1 96.94 163 ASN A N 1
ATOM 1277 C CA . ASN A 1 163 ? 14.352 14.578 -9.883 1 96.94 163 ASN A CA 1
ATOM 1278 C C . ASN A 1 163 ? 13.359 14.578 -8.727 1 96.94 163 ASN A C 1
ATOM 1280 O O . ASN A 1 163 ? 12.867 15.633 -8.32 1 96.94 163 ASN A O 1
ATOM 1284 N N . LYS A 1 164 ? 13.055 13.469 -8.25 1 94.69 164 LYS A N 1
ATOM 1285 C CA . LYS A 1 164 ? 12.109 13.391 -7.145 1 94.69 164 LYS A CA 1
ATOM 1286 C C . LYS A 1 164 ? 12.633 14.125 -5.914 1 94.69 164 LYS A C 1
ATOM 1288 O O . LYS A 1 164 ? 11.859 14.688 -5.141 1 94.69 164 LYS A O 1
ATOM 1293 N N . ALA A 1 165 ? 13.922 14.148 -5.738 1 95.06 165 ALA A N 1
ATOM 1294 C CA . ALA A 1 165 ? 14.523 14.75 -4.551 1 95.06 165 ALA A CA 1
ATOM 1295 C C . ALA A 1 165 ? 14.695 16.25 -4.727 1 95.06 165 ALA A C 1
ATOM 1297 O O . ALA A 1 165 ? 15.094 16.953 -3.791 1 95.06 165 ALA A O 1
ATOM 1298 N N . LEU A 1 166 ? 14.352 16.766 -5.957 1 96.44 166 LEU A N 1
ATOM 1299 C CA . LEU A 1 166 ? 14.57 18.172 -6.254 1 96.44 166 LEU A CA 1
ATOM 1300 C C . LEU A 1 166 ? 13.773 19.062 -5.309 1 96.44 166 LEU A C 1
ATOM 1302 O O . LEU A 1 166 ? 14.164 20.203 -5.039 1 96.44 166 LEU A O 1
ATOM 1306 N N . PHE A 1 167 ? 12.695 18.578 -4.809 1 97.31 167 PHE A N 1
ATOM 1307 C CA . PHE A 1 167 ? 11.883 19.297 -3.834 1 97.31 167 PHE A CA 1
ATOM 1308 C C . PHE A 1 167 ? 12.742 19.797 -2.676 1 97.31 167 PHE A C 1
ATOM 1310 O O . PHE A 1 167 ? 12.562 20.922 -2.203 1 97.31 167 PHE A O 1
ATOM 1317 N N . TRP A 1 168 ? 13.68 19.047 -2.273 1 97.5 168 TRP A N 1
ATOM 1318 C CA . TRP A 1 168 ? 14.453 19.297 -1.061 1 97.5 168 TRP A CA 1
ATOM 1319 C C . TRP A 1 168 ? 15.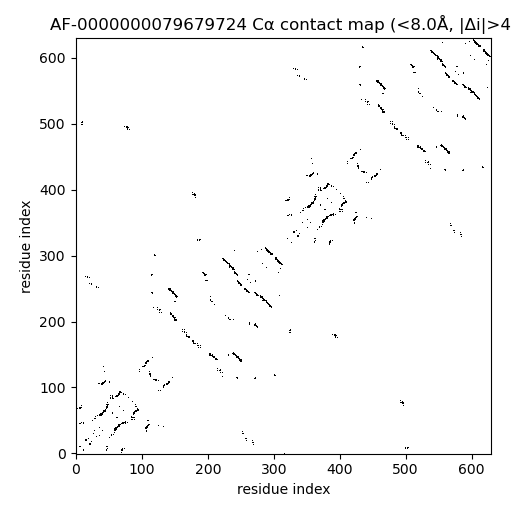594 20.266 -1.338 1 97.5 168 TRP A C 1
ATOM 1321 O O . TRP A 1 168 ? 16.359 20.625 -0.432 1 97.5 168 TRP A O 1
ATOM 1331 N N . GLN A 1 169 ? 15.727 20.75 -2.572 1 97.69 169 GLN A N 1
ATOM 1332 C CA . GLN A 1 169 ? 16.766 21.719 -2.912 1 97.69 169 GLN A CA 1
ATOM 1333 C C . GLN A 1 169 ? 16.297 23.141 -2.676 1 97.69 169 GLN A C 1
ATOM 1335 O O . GLN A 1 169 ? 17.047 24.094 -2.863 1 97.69 169 GLN A O 1
ATOM 1340 N N . GLN A 1 170 ? 15.148 23.281 -2.209 1 97.56 170 GLN A N 1
ATOM 1341 C CA . GLN A 1 170 ? 14.586 24.594 -1.971 1 97.56 170 GLN A CA 1
ATOM 1342 C C . GLN A 1 170 ? 15.258 25.281 -0.779 1 97.56 170 GLN A C 1
ATOM 1344 O O . GLN A 1 170 ? 15.273 24.734 0.326 1 97.56 170 GLN A O 1
ATOM 1349 N N . GLN A 1 171 ? 15.688 26.484 -1.007 1 97.56 171 GLN A N 1
ATOM 1350 C CA . GLN A 1 171 ? 16.406 27.219 0.029 1 97.56 171 GLN A CA 1
ATOM 1351 C C . GLN A 1 171 ? 15.453 28.094 0.845 1 97.56 171 GLN A C 1
ATOM 1353 O O . GLN A 1 171 ? 15.82 28.578 1.915 1 97.56 171 GLN A O 1
ATOM 1358 N N . ASN A 1 172 ? 14.297 28.281 0.263 1 98 172 ASN A N 1
ATOM 1359 C CA . ASN A 1 172 ? 13.312 29.109 0.948 1 98 172 ASN A CA 1
ATOM 1360 C C . ASN A 1 172 ? 11.906 28.531 0.798 1 98 172 ASN A C 1
ATOM 1362 O O . ASN A 1 172 ? 11.078 29.094 0.078 1 98 172 ASN A O 1
ATOM 1366 N N . TYR A 1 173 ? 11.633 27.5 1.471 1 98.25 173 TYR A N 1
ATOM 1367 C CA . TYR A 1 173 ? 10.312 26.906 1.59 1 98.25 173 TYR A CA 1
ATOM 1368 C C . TYR A 1 173 ? 9.594 27.406 2.834 1 98.25 173 TYR A C 1
ATOM 1370 O O . TYR A 1 173 ? 9.758 26.844 3.924 1 98.25 173 TYR A O 1
ATOM 1378 N N . TYR A 1 174 ? 8.781 28.422 2.689 1 98 174 TYR A N 1
ATOM 1379 C CA . TYR A 1 174 ? 8.141 29.109 3.809 1 98 174 TYR A CA 1
ATOM 1380 C C . TYR A 1 174 ? 9.18 29.578 4.816 1 98 174 TYR A C 1
ATOM 1382 O O . TYR A 1 174 ? 8.992 29.438 6.027 1 98 174 TYR A O 1
ATOM 1390 N N . GLY A 1 175 ? 10.32 30.031 4.328 1 97.81 175 GLY A N 1
ATOM 1391 C CA . GLY A 1 175 ? 11.359 30.547 5.199 1 97.81 175 GLY A CA 1
ATOM 1392 C C . GLY A 1 175 ? 12.305 29.469 5.707 1 97.81 175 GLY A C 1
ATOM 1393 O O . GLY A 1 175 ? 13.219 29.766 6.484 1 97.81 175 GLY A O 1
ATOM 1394 N N . VAL A 1 176 ? 12.117 28.234 5.262 1 98.38 176 VAL A N 1
ATOM 1395 C CA . VAL A 1 176 ? 12.938 27.109 5.723 1 98.38 176 VAL A CA 1
ATOM 1396 C C . VAL A 1 176 ? 13.844 26.625 4.594 1 98.38 176 VAL A C 1
ATOM 1398 O O . VAL A 1 176 ? 13.398 26.453 3.461 1 98.38 176 VAL A O 1
ATOM 1401 N N . ASP A 1 177 ? 15.133 26.516 4.934 1 98.62 177 ASP A N 1
ATOM 1402 C CA . ASP A 1 177 ? 16.078 25.906 4.004 1 98.62 177 ASP A CA 1
ATOM 1403 C C . ASP A 1 177 ? 15.992 24.375 4.074 1 98.62 177 ASP A C 1
ATOM 1405 O O . ASP A 1 177 ? 16.359 23.781 5.086 1 98.62 177 ASP A O 1
ATOM 1409 N N . LEU A 1 178 ? 15.523 23.719 2.971 1 98.44 178 LEU A N 1
ATOM 1410 C CA . LEU A 1 178 ? 15.273 22.281 2.98 1 98.44 178 LEU A CA 1
ATOM 1411 C C . LEU A 1 178 ? 16.516 21.516 2.555 1 98.44 178 LEU A C 1
ATOM 1413 O O . LEU A 1 178 ? 16.562 20.297 2.652 1 98.44 178 LEU A O 1
ATOM 1417 N N . THR A 1 179 ? 17.625 22.172 2.18 1 98.44 179 THR A N 1
ATOM 1418 C CA . THR A 1 179 ? 18.734 21.578 1.459 1 98.44 179 THR A CA 1
ATOM 1419 C C . THR A 1 179 ? 19.453 20.547 2.336 1 98.44 179 THR A C 1
ATOM 1421 O O . THR A 1 179 ? 20.109 19.641 1.826 1 98.44 179 THR A O 1
ATOM 1424 N N . ALA A 1 180 ? 19.297 20.672 3.637 1 98 180 ALA A N 1
ATOM 1425 C CA . ALA A 1 180 ? 19.969 19.766 4.562 1 98 180 ALA A CA 1
ATOM 1426 C C . ALA A 1 180 ? 19.469 18.328 4.371 1 98 180 ALA A C 1
ATOM 1428 O O . ALA A 1 180 ? 20.172 17.375 4.711 1 98 180 ALA A O 1
ATOM 1429 N N . LEU A 1 181 ? 18.266 18.188 3.807 1 97.69 181 LEU A N 1
ATOM 1430 C CA . LEU A 1 181 ? 17.672 16.859 3.686 1 97.69 181 LEU A CA 1
ATOM 1431 C C . LEU A 1 181 ? 17.797 16.344 2.256 1 97.69 181 LEU A C 1
ATOM 1433 O O . LEU A 1 181 ? 17.406 15.203 1.967 1 97.69 181 LEU A O 1
ATOM 1437 N N . HIS A 1 182 ? 18.344 17.141 1.345 1 97.44 182 HIS A N 1
ATOM 1438 C CA . HIS A 1 182 ? 18.406 16.75 -0.058 1 97.44 182 HIS A CA 1
ATOM 1439 C C . HIS A 1 182 ? 19.188 15.445 -0.229 1 97.44 182 HIS A C 1
ATOM 1441 O O . HIS A 1 182 ? 18.719 14.531 -0.91 1 97.44 182 HIS A O 1
ATOM 1447 N N . GLY A 1 183 ? 20.375 15.367 0.407 1 96.31 183 GLY A N 1
ATOM 1448 C CA . GLY A 1 183 ? 21.203 14.164 0.296 1 96.31 183 GLY A CA 1
ATOM 1449 C C . GLY A 1 183 ? 20.5 12.922 0.795 1 96.31 183 GLY A C 1
ATOM 1450 O O . GLY A 1 183 ? 20.516 11.883 0.133 1 96.31 183 GLY A O 1
ATOM 1451 N N . SER A 1 184 ? 19.859 13.031 1.972 1 95.25 184 SER A N 1
ATOM 1452 C CA . SER A 1 184 ? 19.141 11.906 2.551 1 95.25 184 SER A CA 1
ATOM 1453 C C . SER A 1 184 ? 17.969 11.477 1.657 1 95.25 184 SER A C 1
ATOM 1455 O O . SER A 1 184 ? 17.75 10.281 1.459 1 95.25 184 SER A O 1
ATOM 1457 N N . ALA A 1 185 ? 17.25 12.461 1.133 1 95.31 185 ALA A N 1
ATOM 1458 C CA . ALA A 1 185 ? 16.125 12.172 0.247 1 95.31 185 ALA A CA 1
ATOM 1459 C C . ALA A 1 185 ? 16.594 11.5 -1.038 1 95.31 185 ALA A C 1
ATOM 1461 O O . ALA A 1 185 ? 16 10.516 -1.488 1 95.31 185 ALA A O 1
ATOM 1462 N N . PHE A 1 186 ? 17.656 12.07 -1.597 1 95.62 186 PHE A N 1
ATOM 1463 C CA . PHE A 1 186 ? 18.234 11.531 -2.818 1 95.62 186 PHE A CA 1
ATOM 1464 C C . PHE A 1 186 ? 18.609 10.07 -2.637 1 95.62 186 PHE A C 1
ATOM 1466 O O . PHE A 1 186 ? 18.203 9.211 -3.418 1 95.62 186 PHE A O 1
ATOM 1473 N N . GLN A 1 187 ?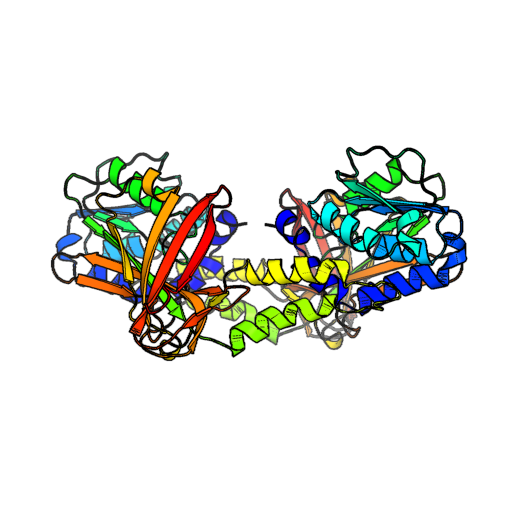 19.297 9.781 -1.588 1 93.81 187 GLN A N 1
ATOM 1474 C CA . GLN A 1 187 ? 19.703 8.414 -1.296 1 93.81 187 GLN A CA 1
ATOM 1475 C C . GLN A 1 187 ? 18.5 7.516 -1.058 1 93.81 187 GLN A C 1
ATOM 1477 O O . GLN A 1 187 ? 18.5 6.352 -1.468 1 93.81 187 GLN A O 1
ATOM 1482 N N . GLY A 1 188 ? 17.547 8.094 -0.393 1 93.19 188 GLY A N 1
ATOM 1483 C CA . GLY A 1 188 ? 16.328 7.336 -0.125 1 93.19 188 GLY A CA 1
ATOM 1484 C C . GLY A 1 188 ? 15.617 6.887 -1.386 1 93.19 188 GLY A C 1
ATOM 1485 O O . GLY A 1 188 ? 15.164 5.742 -1.474 1 93.19 188 GLY A O 1
ATOM 1486 N N . TYR A 1 189 ? 15.508 7.766 -2.357 1 94.19 189 TYR A N 1
ATOM 1487 C CA . TYR A 1 189 ? 14.812 7.445 -3.604 1 94.19 189 TYR A CA 1
ATOM 1488 C C . TYR A 1 189 ? 15.57 6.379 -4.387 1 94.19 189 TYR A C 1
ATOM 1490 O O . TYR A 1 189 ? 14.961 5.508 -5.012 1 94.19 189 TYR A O 1
ATOM 1498 N N . PHE A 1 190 ? 16.875 6.395 -4.301 1 95.19 190 PHE A N 1
ATOM 1499 C CA . PHE A 1 190 ? 17.672 5.434 -5.047 1 95.19 190 PHE A CA 1
ATOM 1500 C C . PHE A 1 190 ? 17.781 4.113 -4.293 1 95.19 190 PHE A C 1
ATOM 1502 O O . PHE A 1 190 ? 18.219 3.104 -4.852 1 95.19 190 PHE A O 1
ATOM 1509 N N . SER A 1 191 ? 17.359 4.105 -3.033 1 93.38 191 SER A N 1
ATOM 1510 C CA . SER A 1 191 ? 17.422 2.885 -2.236 1 93.38 191 SER A CA 1
ATOM 1511 C C . SER A 1 191 ? 16.172 2.033 -2.443 1 93.38 191 SER A C 1
ATOM 1513 O O . SER A 1 191 ? 16.031 0.961 -1.848 1 93.38 191 SER A O 1
ATOM 1515 N N . GLN A 1 192 ? 15.281 2.424 -3.209 1 92.62 192 GLN A N 1
ATOM 1516 C CA . GLN A 1 192 ? 14.055 1.677 -3.49 1 92.62 192 GLN A CA 1
ATOM 1517 C C . GLN A 1 192 ? 14.086 1.078 -4.895 1 92.62 192 GLN A C 1
ATOM 1519 O O . GLN A 1 192 ? 14.258 1.8 -5.879 1 92.62 192 GLN A O 1
ATOM 1524 N N . PRO A 1 193 ? 13.898 -0.201 -4.961 1 95.38 193 PRO A N 1
ATOM 1525 C CA . PRO A 1 193 ? 13.828 -0.782 -6.305 1 95.38 193 PRO A CA 1
ATOM 1526 C C . PRO A 1 193 ? 12.594 -0.333 -7.082 1 95.38 193 PRO A C 1
ATOM 1528 O O . PRO A 1 193 ? 11.562 -0.022 -6.48 1 95.38 193 PRO A O 1
ATOM 1531 N N . VAL A 1 194 ? 12.766 -0.295 -8.406 1 96.62 194 VAL A N 1
ATOM 1532 C CA . VAL A 1 194 ? 11.648 0.014 -9.297 1 96.62 194 VAL A CA 1
ATOM 1533 C C . VAL A 1 194 ? 11.031 -1.28 -9.828 1 96.62 194 VAL A C 1
ATOM 1535 O O . VAL A 1 194 ? 11.703 -2.062 -10.5 1 96.62 194 VAL A O 1
ATOM 1538 N N . VAL A 1 195 ? 9.766 -1.512 -9.461 1 96.19 195 VAL A N 1
ATOM 1539 C CA . VAL A 1 195 ? 9.055 -2.709 -9.898 1 96.19 195 VAL A CA 1
ATOM 1540 C C . VAL A 1 195 ? 8.133 -2.365 -11.062 1 96.19 195 VAL A C 1
ATOM 1542 O O . VAL A 1 195 ? 7.102 -1.712 -10.875 1 96.19 195 VAL A O 1
ATOM 1545 N N . ASP A 1 196 ? 8.516 -2.752 -12.242 1 96.31 196 ASP A N 1
ATOM 1546 C CA . ASP A 1 196 ? 7.773 -2.459 -13.461 1 96.31 196 ASP A CA 1
ATOM 1547 C C . ASP A 1 196 ? 8.32 -3.26 -14.641 1 96.31 196 ASP A C 1
ATOM 1549 O O . ASP A 1 196 ? 9.383 -3.873 -14.547 1 96.31 196 ASP A O 1
ATOM 1553 N N . ALA A 1 197 ? 7.48 -3.252 -15.688 1 97.31 197 ALA A N 1
ATOM 1554 C CA . ALA A 1 197 ? 7.996 -3.783 -16.953 1 97.31 197 ALA A CA 1
ATOM 1555 C C . ALA A 1 197 ? 8.984 -2.816 -17.578 1 97.31 197 ALA A C 1
ATOM 1557 O O . ALA A 1 197 ? 8.859 -1.599 -17.438 1 97.31 197 ALA A O 1
ATOM 1558 N N . PHE A 1 198 ? 10.016 -3.32 -18.219 1 98 198 PHE A N 1
ATOM 1559 C CA . PHE A 1 198 ? 10.953 -2.463 -18.922 1 98 198 PHE A CA 1
ATOM 1560 C C . PHE A 1 198 ? 11.312 -3.061 -20.281 1 98 198 PHE A C 1
ATOM 1562 O O . PHE A 1 198 ? 11.055 -4.238 -20.531 1 98 198 PHE A O 1
ATOM 1569 N N . ASP A 1 199 ? 11.812 -2.268 -21.219 1 98.12 199 ASP A N 1
ATOM 1570 C CA . ASP A 1 199 ? 12.234 -2.664 -22.562 1 98.12 199 ASP A CA 1
ATOM 1571 C C . ASP A 1 199 ? 13.523 -3.479 -22.516 1 98.12 199 ASP A C 1
ATOM 1573 O O . ASP A 1 199 ? 14.547 -3.008 -22 1 98.12 199 ASP A O 1
ATOM 1577 N N . PRO A 1 200 ? 13.516 -4.664 -23.078 1 98.06 200 PRO A N 1
ATOM 1578 C CA . PRO A 1 200 ? 14.719 -5.496 -23.031 1 98.06 200 PRO A CA 1
ATOM 1579 C C . PRO A 1 200 ? 15.914 -4.84 -23.719 1 98.06 200 PRO A C 1
ATOM 1581 O O . PRO A 1 200 ? 17.062 -5.215 -23.469 1 98.06 200 PRO A O 1
ATOM 1584 N N . ARG A 1 201 ? 15.734 -3.865 -24.656 1 97.56 201 ARG A N 1
ATOM 1585 C CA . ARG A 1 201 ? 16.812 -3.178 -25.359 1 97.56 201 ARG A CA 1
ATOM 1586 C C . ARG A 1 201 ? 17.672 -2.371 -24.375 1 97.56 201 ARG A C 1
ATOM 1588 O O . ARG A 1 201 ? 18.781 -1.946 -24.719 1 97.56 201 ARG A O 1
ATOM 1595 N N . LEU A 1 202 ? 17.141 -2.207 -23.062 1 98.5 202 LEU A N 1
ATOM 1596 C CA . LEU A 1 202 ? 17.859 -1.438 -22.062 1 98.5 202 LEU A CA 1
ATOM 1597 C C . LEU A 1 202 ? 19.016 -2.252 -21.484 1 98.5 202 LEU A C 1
ATOM 1599 O O . LEU A 1 202 ? 19.891 -1.705 -20.797 1 98.5 202 LEU A O 1
ATOM 1603 N N . LEU A 1 203 ? 19.031 -3.545 -21.719 1 98.56 203 LEU A N 1
ATOM 1604 C CA . LEU A 1 203 ? 20.062 -4.418 -21.141 1 98.56 203 LEU A CA 1
ATOM 1605 C C . LEU A 1 203 ? 21.391 -4.211 -21.844 1 98.56 203 LEU A C 1
ATOM 1607 O O . LEU A 1 203 ? 21.453 -4.066 -23.062 1 98.56 203 LEU A O 1
ATOM 1611 N N . VAL A 1 204 ? 22.453 -4.211 -21.062 1 97.81 204 VAL A N 1
ATOM 1612 C CA . VAL A 1 204 ? 23.797 -3.881 -21.547 1 97.81 204 VAL A CA 1
ATOM 1613 C C . VAL A 1 204 ? 24.594 -5.164 -21.766 1 97.81 204 VAL A C 1
ATOM 1615 O O . VAL A 1 204 ? 25.688 -5.129 -22.344 1 97.81 204 VAL A O 1
ATOM 1618 N N . SER A 1 205 ? 24.078 -6.273 -21.312 1 97.81 205 SER A N 1
ATOM 1619 C CA . SER A 1 205 ? 24.688 -7.59 -21.469 1 97.81 205 SER A CA 1
ATOM 1620 C C . SER A 1 205 ? 23.625 -8.688 -21.453 1 97.81 205 SER A C 1
ATOM 1622 O O . SER A 1 205 ? 22.5 -8.469 -21.031 1 97.81 205 SER A O 1
ATOM 1624 N N . PRO A 1 206 ? 24 -9.852 -22.094 1 97.44 206 PRO A N 1
ATOM 1625 C CA . PRO A 1 206 ? 23.156 -11.008 -21.812 1 97.44 206 PRO A CA 1
ATOM 1626 C C . PRO A 1 206 ? 23 -11.266 -20.312 1 97.44 206 PRO A C 1
ATOM 1628 O O . PRO A 1 206 ? 23.922 -11 -19.547 1 97.44 206 PRO A O 1
ATOM 1631 N N . PRO A 1 207 ? 21.906 -11.719 -19.938 1 98.44 207 PRO A N 1
ATOM 1632 C CA . PRO A 1 207 ? 21.688 -11.953 -18.5 1 98.44 207 PRO A CA 1
ATOM 1633 C C . PRO A 1 207 ? 22.422 -13.188 -17.984 1 98.44 207 PRO A C 1
ATOM 1635 O O . PRO A 1 207 ? 22.719 -14.102 -18.75 1 98.44 207 PRO A O 1
ATOM 1638 N N . MET A 1 208 ? 22.781 -13.172 -16.781 1 98.19 208 MET A N 1
ATOM 1639 C CA . MET A 1 208 ? 23.156 -14.391 -16.062 1 98.19 208 MET A CA 1
ATOM 1640 C C . MET A 1 208 ? 22 -14.883 -15.195 1 98.19 208 MET A C 1
ATOM 1642 O O . MET A 1 208 ? 21.031 -14.141 -14.961 1 98.19 208 MET A O 1
ATOM 1646 N N . SER A 1 209 ? 22.062 -16.094 -14.781 1 98.62 209 SER A N 1
ATOM 1647 C CA . SER A 1 209 ? 20.969 -16.656 -14.008 1 98.62 209 SER A CA 1
ATOM 1648 C C . SER A 1 209 ? 21.469 -17.328 -12.742 1 98.62 209 SER A C 1
ATOM 1650 O O . SER A 1 209 ? 22.594 -17.859 -12.711 1 98.62 209 SER A O 1
ATOM 1652 N N . HIS A 1 210 ? 20.766 -17.172 -11.727 1 98.62 210 HIS A N 1
ATOM 1653 C CA . HIS A 1 210 ? 20.922 -17.922 -10.492 1 98.62 210 HIS A CA 1
ATOM 1654 C C . HIS A 1 210 ? 19.781 -18.938 -10.32 1 98.62 210 HIS A C 1
ATOM 1656 O O . HIS A 1 210 ? 18.625 -18.547 -10.25 1 98.62 210 HIS A O 1
ATOM 1662 N N . VAL A 1 211 ? 20.156 -20.172 -10.242 1 98.56 211 VAL A N 1
ATOM 1663 C CA . VAL A 1 211 ? 19.156 -21.234 -10.242 1 98.56 211 VAL A CA 1
ATOM 1664 C C . VAL A 1 211 ? 18.859 -21.656 -8.805 1 98.56 211 VAL A C 1
ATOM 1666 O O . VAL A 1 211 ? 19.766 -21.797 -7.984 1 98.56 211 VAL A O 1
ATOM 1669 N N . ILE A 1 212 ? 17.625 -21.828 -8.516 1 98.31 212 ILE A N 1
ATOM 1670 C CA . ILE A 1 212 ? 17.156 -22.453 -7.285 1 98.31 212 ILE A CA 1
ATOM 1671 C C . ILE A 1 212 ? 16.359 -23.703 -7.613 1 98.31 212 ILE A C 1
ATOM 1673 O O . ILE A 1 212 ? 15.266 -23.625 -8.195 1 98.31 212 ILE A O 1
ATOM 1677 N N . ASP A 1 213 ? 16.891 -24.844 -7.289 1 98.44 213 ASP A N 1
ATOM 1678 C CA . ASP A 1 213 ? 16.188 -26.109 -7.445 1 98.44 213 ASP A CA 1
ATOM 1679 C C . ASP A 1 213 ? 15.312 -26.406 -6.23 1 98.44 213 ASP A C 1
ATOM 1681 O O . ASP A 1 213 ? 15.82 -26.734 -5.152 1 98.44 213 ASP A O 1
ATOM 1685 N N . PHE A 1 214 ? 14.008 -26.328 -6.387 1 98.38 214 PHE A N 1
ATOM 1686 C CA . PHE A 1 214 ? 13.078 -26.469 -5.273 1 98.38 214 PHE A CA 1
ATOM 1687 C C . PHE A 1 214 ? 13.125 -27.891 -4.695 1 98.38 214 PHE A C 1
ATOM 1689 O O . PHE A 1 214 ? 12.758 -28.109 -3.541 1 98.38 214 PHE A O 1
ATOM 1696 N N . ASN A 1 215 ? 13.594 -28.844 -5.5 1 97.62 215 ASN A N 1
ATOM 1697 C CA . ASN A 1 215 ? 13.664 -30.219 -5.043 1 97.62 215 ASN A CA 1
ATOM 1698 C C . ASN A 1 215 ? 14.781 -30.422 -4.023 1 97.62 215 ASN A C 1
ATOM 1700 O O . ASN A 1 215 ? 14.758 -31.375 -3.242 1 97.62 215 ASN A O 1
ATOM 1704 N N . GLU A 1 216 ? 15.727 -29.484 -4.082 1 97.06 216 GLU A N 1
ATOM 1705 C CA . GLU A 1 216 ? 16.922 -29.734 -3.279 1 97.06 216 GLU A CA 1
ATOM 1706 C C . GLU A 1 216 ? 17.188 -28.594 -2.309 1 97.06 216 GLU A C 1
ATOM 1708 O O . GLU A 1 216 ? 17.875 -28.766 -1.301 1 97.06 216 GLU A O 1
ATOM 1713 N N . ALA A 1 217 ? 16.641 -27.484 -2.578 1 97.19 217 ALA A N 1
ATOM 1714 C CA . ALA A 1 217 ? 16.906 -26.281 -1.785 1 97.19 217 ALA A CA 1
ATOM 1715 C C . ALA A 1 217 ? 16.453 -26.469 -0.338 1 97.19 217 ALA A C 1
ATOM 1717 O O . ALA A 1 217 ? 15.477 -27.172 -0.069 1 97.19 217 ALA A O 1
ATOM 1718 N N . LYS A 1 218 ? 17.219 -25.859 0.558 1 97.44 218 LYS A N 1
ATOM 1719 C CA . LYS A 1 218 ? 16.828 -25.812 1.967 1 97.44 218 LYS A CA 1
ATOM 1720 C C . LYS A 1 218 ? 16.266 -24.438 2.332 1 97.44 218 LYS A C 1
ATOM 1722 O O . LYS A 1 218 ? 16.641 -23.438 1.736 1 97.44 218 LYS A O 1
ATOM 1727 N N . GLU A 1 219 ? 15.367 -24.516 3.281 1 95.56 219 GLU A N 1
ATOM 1728 C CA . GLU A 1 219 ? 14.766 -23.266 3.74 1 95.56 219 GLU A CA 1
ATOM 1729 C C . GLU A 1 219 ? 15.828 -22.234 4.098 1 95.56 219 GLU A C 1
ATOM 1731 O O . GLU A 1 219 ? 15.703 -21.047 3.75 1 95.56 219 GLU A O 1
ATOM 1736 N N . GLU A 1 220 ? 16.938 -22.625 4.754 1 96.56 220 GLU A N 1
ATOM 1737 C CA . GLU A 1 220 ? 17.984 -21.75 5.246 1 96.56 220 GLU A CA 1
ATOM 1738 C C . GLU A 1 220 ? 18.719 -21.047 4.098 1 96.56 220 GLU A C 1
ATOM 1740 O O . GLU A 1 220 ? 19.266 -19.969 4.27 1 96.56 220 GLU A O 1
ATOM 1745 N N . ASP A 1 221 ? 18.656 -21.734 2.938 1 96.62 221 ASP A N 1
ATOM 1746 C CA . ASP A 1 221 ? 19.297 -21.172 1.76 1 96.62 221 ASP A CA 1
ATOM 1747 C C . ASP A 1 221 ? 18.609 -19.875 1.336 1 96.62 221 ASP A C 1
ATOM 1749 O O . ASP A 1 221 ? 19.188 -19.062 0.6 1 96.62 221 ASP A O 1
ATOM 1753 N N . LEU A 1 222 ? 17.391 -19.656 1.814 1 97 222 LEU A N 1
ATOM 1754 C CA . LEU A 1 222 ? 16.578 -18.531 1.342 1 97 222 LEU A CA 1
ATOM 1755 C C . LEU A 1 222 ? 16.688 -17.344 2.291 1 97 222 LEU A C 1
ATOM 1757 O O . LEU A 1 222 ? 16.203 -16.266 1.988 1 97 222 LEU A O 1
ATOM 1761 N N . TYR A 1 223 ? 17.359 -17.578 3.416 1 97.25 223 TYR A N 1
ATOM 1762 C CA . TYR A 1 223 ? 17.484 -16.5 4.391 1 97.25 223 TYR A CA 1
ATOM 1763 C C . TYR A 1 223 ? 18.484 -15.445 3.912 1 97.25 223 TYR A C 1
ATOM 1765 O O . TYR A 1 223 ? 18.344 -14.258 4.223 1 97.25 223 TYR A O 1
ATOM 1773 N N . GLU A 1 224 ? 19.469 -15.922 3.285 1 97.62 224 GLU A N 1
ATOM 1774 C CA . GLU A 1 224 ? 20.5 -15.078 2.699 1 97.62 224 GLU A CA 1
ATOM 1775 C C . GLU A 1 224 ? 20.953 -15.617 1.346 1 97.62 224 GLU A C 1
ATOM 1777 O O . GLU A 1 224 ? 21.391 -16.766 1.245 1 97.62 224 GLU A O 1
ATOM 1782 N N . ILE A 1 225 ? 20.781 -14.844 0.336 1 97.88 225 ILE A N 1
ATOM 1783 C CA . ILE A 1 225 ? 21.172 -15.211 -1.021 1 97.88 225 ILE A CA 1
ATOM 1784 C C . ILE A 1 225 ? 22.25 -14.258 -1.53 1 97.88 225 ILE A C 1
ATOM 1786 O O . ILE A 1 225 ? 22.016 -13.047 -1.63 1 97.88 225 ILE A O 1
ATOM 1790 N N . ASP A 1 226 ? 23.406 -14.734 -1.772 1 98.31 226 ASP A N 1
ATOM 1791 C CA . ASP A 1 226 ? 24.547 -13.961 -2.246 1 98.31 226 ASP A CA 1
ATOM 1792 C C . ASP A 1 226 ? 24.984 -14.438 -3.627 1 98.31 226 ASP A C 1
ATOM 1794 O O . ASP A 1 226 ? 25.547 -15.523 -3.766 1 98.31 226 ASP A O 1
ATOM 1798 N N . ILE A 1 227 ? 24.781 -13.633 -4.629 1 98.56 227 ILE A N 1
ATOM 1799 C CA . ILE A 1 227 ? 25.047 -14.023 -6.012 1 98.56 227 ILE A CA 1
ATOM 1800 C C . ILE A 1 227 ? 26.188 -13.18 -6.574 1 98.56 227 ILE A C 1
ATOM 1802 O O . ILE A 1 227 ? 26.047 -11.969 -6.75 1 98.56 227 ILE A O 1
ATOM 1806 N N . PRO A 1 228 ? 27.281 -13.812 -6.824 1 98.62 228 PRO A N 1
ATOM 1807 C CA . PRO A 1 228 ? 28.328 -13.078 -7.555 1 98.62 228 PRO A CA 1
ATOM 1808 C C . PRO A 1 228 ? 27.906 -12.734 -8.984 1 98.62 228 PRO A C 1
ATOM 1810 O O . PRO A 1 228 ? 27.25 -13.539 -9.648 1 98.62 228 PRO A O 1
ATOM 1813 N N . LEU A 1 229 ? 28.266 -11.555 -9.406 1 98.56 229 LEU A N 1
ATOM 1814 C CA . LEU A 1 229 ? 27.859 -11.078 -10.727 1 98.56 229 LEU A CA 1
ATOM 1815 C C . LEU A 1 229 ? 29.078 -10.938 -11.641 1 98.56 229 LEU A C 1
ATOM 1817 O O . LEU A 1 229 ? 30.141 -10.523 -11.195 1 98.56 229 LEU A O 1
ATOM 1821 N N . LYS A 1 230 ? 28.922 -11.352 -12.82 1 98.12 230 LYS A N 1
ATOM 1822 C CA . LYS A 1 230 ? 29.922 -11.18 -13.867 1 98.12 230 LYS A CA 1
ATOM 1823 C C . LYS A 1 230 ? 29.281 -11.023 -15.234 1 98.12 230 LYS A C 1
ATOM 1825 O O . LYS A 1 230 ? 28.562 -11.922 -15.703 1 98.12 230 LYS A O 1
ATOM 1830 N N . PHE A 1 231 ? 29.547 -9.852 -15.859 1 98.06 231 PHE A N 1
ATOM 1831 C CA . PHE A 1 231 ? 28.969 -9.547 -17.156 1 98.06 231 PHE A CA 1
ATOM 1832 C C . PHE A 1 231 ? 30.031 -9.008 -18.109 1 98.06 231 PHE A C 1
ATOM 1834 O O . PHE A 1 231 ? 31.078 -8.523 -17.672 1 98.06 231 PHE A O 1
ATOM 1841 N N . LEU A 1 232 ? 29.734 -9.219 -19.375 1 96.94 232 LEU A N 1
ATOM 1842 C CA . LEU A 1 232 ? 30.484 -8.539 -20.438 1 96.94 232 LEU A CA 1
ATOM 1843 C C . LEU A 1 232 ? 29.594 -7.535 -21.156 1 96.94 232 LEU A C 1
ATOM 1845 O O . LEU A 1 232 ? 28.578 -7.914 -21.75 1 96.94 232 LEU A O 1
ATOM 1849 N N . ALA A 1 233 ? 30.031 -6.262 -21.109 1 96.5 233 ALA A N 1
ATOM 1850 C CA . ALA A 1 233 ? 29.219 -5.227 -21.734 1 96.5 233 ALA A CA 1
ATOM 1851 C C . ALA A 1 233 ? 29.234 -5.367 -23.25 1 96.5 233 ALA A C 1
ATOM 1853 O O . ALA A 1 233 ? 30.312 -5.535 -23.859 1 96.5 233 ALA A O 1
ATOM 1854 N N . SER A 1 234 ? 28.125 -5.281 -23.797 1 95.62 234 SER A N 1
ATOM 1855 C CA . SER A 1 234 ? 28.031 -5.395 -25.25 1 95.62 234 SER A CA 1
ATOM 1856 C C . SER A 1 234 ? 28.156 -4.035 -25.922 1 95.62 234 SER A C 1
ATOM 1858 O O . SER A 1 234 ? 28.375 -3.955 -27.141 1 95.62 234 SER A O 1
ATOM 1860 N N . VAL A 1 235 ? 27.984 -2.996 -25.172 1 95 235 VAL A N 1
ATOM 1861 C CA . VAL A 1 235 ? 27.984 -1.641 -25.719 1 95 235 VAL A CA 1
ATOM 1862 C C . VAL A 1 235 ? 28.672 -0.695 -24.734 1 95 235 VAL A C 1
ATOM 1864 O O . VAL A 1 235 ? 28.75 -0.991 -23.531 1 95 235 VAL A O 1
ATOM 1867 N N . GLY A 1 236 ? 29.203 0.313 -25.297 1 95.31 236 GLY A N 1
ATOM 1868 C CA . GLY A 1 236 ? 29.656 1.397 -24.438 1 95.31 236 GLY A CA 1
ATOM 1869 C C . GLY A 1 236 ? 28.531 2.303 -23.984 1 95.31 236 GLY A C 1
ATOM 1870 O O . GLY A 1 236 ? 27.812 2.887 -24.797 1 95.31 236 GLY A O 1
ATOM 1871 N N . THR A 1 237 ? 28.328 2.455 -22.734 1 97.38 237 THR A N 1
ATOM 1872 C CA . THR A 1 237 ? 27.219 3.232 -22.203 1 97.38 237 THR A CA 1
ATOM 1873 C C . THR A 1 237 ? 27.391 3.473 -20.703 1 97.38 237 THR A C 1
ATOM 1875 O O . THR A 1 237 ? 28.391 3.074 -20.109 1 97.38 237 THR A O 1
ATOM 1878 N N . ARG A 1 238 ? 26.422 4.191 -20.109 1 97.75 238 ARG A N 1
ATOM 1879 C CA . ARG A 1 238 ? 26.297 4.293 -18.656 1 97.75 238 ARG A CA 1
ATOM 1880 C C . ARG A 1 238 ? 25.391 3.197 -18.109 1 97.75 238 ARG A C 1
ATOM 1882 O O . ARG A 1 238 ? 24.25 3.025 -18.578 1 97.75 238 ARG A O 1
ATOM 1889 N N . VAL A 1 239 ? 25.938 2.486 -17.219 1 98.38 239 VAL A N 1
ATOM 1890 C CA . VAL A 1 239 ? 25.156 1.471 -16.516 1 98.38 239 VAL A CA 1
ATOM 1891 C C . VAL A 1 239 ? 24.469 2.09 -15.305 1 98.38 239 VAL A C 1
ATOM 1893 O O . VAL A 1 239 ? 25.125 2.605 -14.406 1 98.38 239 VAL A O 1
ATOM 1896 N N . HIS A 1 240 ? 23.141 1.998 -15.258 1 98.75 240 HIS A N 1
ATOM 1897 C CA . HIS A 1 240 ? 22.359 2.674 -14.219 1 98.75 240 HIS A CA 1
ATOM 1898 C C . HIS A 1 240 ? 21.969 1.708 -13.109 1 98.75 240 HIS A C 1
ATOM 1900 O O . HIS A 1 240 ? 21.406 2.121 -12.086 1 98.75 240 HIS A O 1
ATOM 1906 N N . GLY A 1 241 ? 22.188 0.473 -13.273 1 98.62 241 GLY A N 1
ATOM 1907 C CA . GLY A 1 241 ? 21.875 -0.478 -12.219 1 98.62 241 GLY A CA 1
ATOM 1908 C C . GLY A 1 241 ? 21.734 -1.903 -12.719 1 98.62 241 GLY A C 1
ATOM 1909 O O . GLY A 1 241 ? 22.391 -2.289 -13.695 1 98.62 241 GLY A O 1
ATOM 1910 N N . LEU A 1 242 ? 21.047 -2.693 -11.992 1 98.81 242 LEU A N 1
ATOM 1911 C CA . LEU A 1 242 ? 20.844 -4.109 -12.281 1 98.81 242 LEU A CA 1
ATOM 1912 C C . LEU A 1 242 ? 19.359 -4.41 -12.484 1 98.81 242 LEU A C 1
ATOM 1914 O O . LEU A 1 242 ? 18.531 -4.074 -11.625 1 98.81 242 LEU A O 1
ATOM 1918 N N . ALA A 1 243 ? 19.047 -4.965 -13.633 1 98.88 243 ALA A N 1
ATOM 1919 C CA . ALA A 1 243 ? 17.703 -5.441 -13.93 1 98.88 243 ALA A CA 1
ATOM 1920 C C . ALA A 1 243 ? 17.562 -6.922 -13.594 1 98.88 243 ALA A C 1
ATOM 1922 O O . ALA A 1 243 ? 18.469 -7.715 -13.859 1 98.88 243 ALA A O 1
ATOM 1923 N N . CYS A 1 244 ? 16.438 -7.227 -12.969 1 98.81 244 CYS A N 1
ATOM 1924 C CA . CYS A 1 244 ? 16.203 -8.609 -12.562 1 98.81 244 CYS A CA 1
ATOM 1925 C C . CYS A 1 244 ? 14.812 -9.07 -12.953 1 98.81 244 CYS A C 1
ATOM 1927 O O . CYS A 1 244 ? 13.883 -8.258 -13.008 1 98.81 244 CYS A O 1
ATOM 1929 N N . TRP A 1 245 ? 14.648 -10.289 -13.172 1 98.81 245 TRP A N 1
ATOM 1930 C CA . TRP A 1 245 ? 13.391 -10.992 -13.406 1 98.81 245 TRP A CA 1
ATOM 1931 C C . TRP A 1 245 ? 13.531 -12.477 -13.094 1 98.81 245 TRP A C 1
ATOM 1933 O O . TRP A 1 245 ? 14.562 -12.914 -12.57 1 98.81 245 TRP A O 1
ATOM 1943 N N . PHE A 1 246 ? 12.445 -13.234 -13.273 1 98.75 246 PHE A N 1
ATOM 1944 C CA . PHE A 1 246 ? 12.594 -14.648 -12.93 1 98.75 246 PHE A CA 1
ATOM 1945 C C . PHE A 1 246 ? 11.75 -15.523 -13.852 1 98.75 246 PHE A C 1
ATOM 1947 O O . PHE A 1 246 ? 10.875 -15.023 -14.555 1 98.75 246 PHE A O 1
ATOM 1954 N N . ASP A 1 247 ? 12.07 -16.766 -13.945 1 98.06 247 ASP A N 1
ATOM 1955 C CA . ASP A 1 247 ? 11.25 -17.828 -14.539 1 98.06 247 ASP A CA 1
ATOM 1956 C C . ASP A 1 247 ? 11.148 -19.031 -13.609 1 98.06 247 ASP A C 1
ATOM 1958 O O . ASP A 1 247 ? 11.969 -19.188 -12.711 1 98.06 247 ASP A O 1
ATOM 1962 N N . VAL A 1 248 ? 10.094 -19.719 -13.82 1 98.75 248 VAL A N 1
ATOM 1963 C CA . VAL A 1 248 ? 9.961 -20.984 -13.109 1 98.75 248 VAL A CA 1
ATOM 1964 C C . VAL A 1 248 ? 9.633 -22.109 -14.102 1 98.75 248 VAL A C 1
ATOM 1966 O O . VAL A 1 248 ? 9.008 -21.859 -15.133 1 98.75 248 VAL A O 1
ATOM 1969 N N . LEU A 1 249 ? 10.125 -23.266 -13.766 1 98.81 249 LEU A N 1
ATOM 1970 C CA . LEU A 1 249 ? 9.945 -24.438 -14.625 1 98.81 249 LEU A CA 1
ATOM 1971 C C . LEU A 1 249 ? 8.938 -25.406 -14.031 1 98.81 249 LEU A C 1
ATOM 1973 O O . LEU A 1 249 ? 9.055 -25.797 -12.859 1 98.81 249 LEU A O 1
ATOM 1977 N N . PHE A 1 250 ? 7.891 -25.734 -14.789 1 98.81 250 PHE A N 1
ATOM 1978 C CA . PHE A 1 250 ? 7.059 -26.922 -14.562 1 98.81 250 PHE A CA 1
ATOM 1979 C C . PHE A 1 250 ? 7.609 -28.125 -15.312 1 98.81 250 PHE A C 1
ATOM 1981 O O . PHE A 1 250 ? 7.43 -28.234 -16.531 1 98.81 250 PHE A O 1
ATOM 1988 N N . ASN A 1 251 ? 8.281 -28.922 -14.555 1 98.31 251 ASN A N 1
ATOM 1989 C CA . ASN A 1 251 ? 8.992 -30.031 -15.172 1 98.31 251 ASN A CA 1
ATOM 1990 C C . ASN A 1 251 ? 8.133 -31.281 -15.219 1 98.31 251 ASN A C 1
ATOM 1992 O O . ASN A 1 251 ? 8.453 -32.281 -14.57 1 98.31 251 ASN A O 1
ATOM 1996 N N . GLY A 1 252 ? 7.09 -31.297 -16.062 1 97.94 252 GLY A N 1
ATOM 1997 C CA . GLY A 1 252 ? 6.195 -32.438 -16.219 1 97.94 252 GLY A CA 1
ATOM 1998 C C . GLY A 1 252 ? 6.812 -33.562 -17.016 1 97.94 252 GLY A C 1
ATOM 1999 O O . GLY A 1 252 ? 7.789 -33.375 -17.75 1 97.94 252 GLY A O 1
ATOM 2000 N N . SER A 1 253 ? 6.25 -34.719 -16.875 1 97.94 253 SER A N 1
ATOM 2001 C CA . SER A 1 253 ? 6.75 -35.906 -17.562 1 97.94 253 SER A CA 1
ATOM 2002 C C . SER A 1 253 ? 6.441 -35.844 -19.047 1 97.94 253 SER A C 1
ATOM 2004 O O . SER A 1 253 ? 7.199 -36.406 -19.859 1 97.94 253 SER A O 1
ATOM 2006 N N . THR A 1 254 ? 5.352 -35.25 -19.391 1 98.31 254 THR A N 1
ATOM 2007 C CA . THR A 1 254 ? 4.934 -35.188 -20.797 1 98.31 254 THR A CA 1
ATOM 2008 C C . THR A 1 254 ? 5.504 -33.969 -21.484 1 98.31 254 THR A C 1
ATOM 2010 O O . THR A 1 254 ? 6.051 -34.031 -22.578 1 98.31 254 THR A O 1
ATOM 2013 N N . VAL A 1 255 ? 5.352 -32.812 -20.859 1 98.06 255 VAL A N 1
ATOM 2014 C CA . VAL A 1 255 ? 5.82 -31.562 -21.438 1 98.06 255 VAL A CA 1
ATOM 2015 C C . VAL A 1 255 ? 6.445 -30.703 -20.328 1 98.06 255 VAL A C 1
ATOM 2017 O O . VAL A 1 255 ? 5.93 -30.641 -19.219 1 98.06 255 VAL A O 1
ATOM 2020 N N . GLN A 1 256 ? 7.562 -30.078 -20.656 1 98.19 256 GLN A N 1
ATOM 2021 C CA . GLN A 1 256 ? 8.117 -29.047 -19.797 1 98.19 256 GLN A CA 1
ATOM 2022 C C . GLN A 1 256 ? 7.555 -27.672 -20.172 1 98.19 256 GLN A C 1
ATOM 2024 O O . GLN A 1 256 ? 7.391 -27.359 -21.344 1 98.19 256 GLN A O 1
ATOM 2029 N N . ARG A 1 257 ? 7.16 -26.938 -19.172 1 97.81 257 ARG A N 1
ATOM 2030 C CA . ARG A 1 257 ? 6.637 -25.594 -19.406 1 97.81 257 ARG A CA 1
ATOM 2031 C C . ARG A 1 257 ? 7.355 -24.562 -18.531 1 97.81 257 ARG A C 1
ATOM 2033 O O . ARG A 1 257 ? 7.578 -24.797 -17.344 1 97.81 257 ARG A O 1
ATOM 2040 N N . TRP A 1 258 ? 7.715 -23.469 -19.125 1 98.06 258 TRP A N 1
ATOM 2041 C CA . TRP A 1 258 ? 8.32 -22.359 -18.391 1 98.06 258 TRP A CA 1
ATOM 2042 C C . TRP A 1 258 ? 7.324 -21.203 -18.234 1 98.06 258 TRP A C 1
ATOM 2044 O O . TRP A 1 258 ? 6.57 -20.891 -19.156 1 98.06 258 TRP A O 1
ATOM 2054 N N . LEU A 1 259 ? 7.25 -20.656 -17.109 1 98.56 259 LEU A N 1
ATOM 2055 C CA . LEU A 1 259 ? 6.656 -19.344 -16.875 1 98.56 259 LEU A CA 1
ATOM 2056 C C . LEU A 1 259 ? 7.738 -18.281 -16.719 1 98.56 259 LEU A C 1
ATOM 2058 O O . LEU A 1 259 ? 8.617 -18.406 -15.867 1 98.56 259 LEU A O 1
ATOM 2062 N N . THR A 1 260 ? 7.691 -17.219 -17.531 1 98.5 260 THR A N 1
ATOM 2063 C CA . THR A 1 260 ? 8.758 -16.234 -17.5 1 98.5 260 THR A CA 1
ATOM 2064 C C . THR A 1 260 ? 8.188 -14.844 -17.219 1 98.5 260 THR A C 1
ATOM 2066 O O . THR A 1 260 ? 7.086 -14.516 -17.656 1 98.5 260 THR A O 1
ATOM 2069 N N . THR A 1 261 ? 8.898 -14.047 -16.469 1 98.38 261 THR A N 1
ATOM 2070 C CA . THR A 1 261 ? 8.586 -12.641 -16.25 1 98.38 261 THR A CA 1
ATOM 2071 C C . THR A 1 261 ? 9.539 -11.75 -17.031 1 98.38 261 THR A C 1
ATOM 2073 O O . THR A 1 261 ? 9.68 -10.562 -16.734 1 98.38 261 THR A O 1
ATOM 2076 N N . ALA A 1 262 ? 10.195 -12.289 -18.016 1 98.44 262 ALA A N 1
ATOM 2077 C CA . ALA A 1 262 ? 11.258 -11.625 -18.75 1 98.44 262 ALA A CA 1
ATOM 2078 C C . ALA A 1 262 ? 10.734 -10.375 -19.469 1 98.44 262 ALA A C 1
ATOM 2080 O O . ALA A 1 262 ? 9.594 -10.352 -19.922 1 98.44 262 ALA A O 1
ATOM 2081 N N . PRO A 1 263 ? 11.594 -9.336 -19.531 1 98.25 263 PRO A N 1
ATOM 2082 C CA . PRO A 1 263 ? 11.211 -8.203 -20.375 1 98.25 263 PRO A CA 1
ATOM 2083 C C . PRO A 1 263 ? 10.977 -8.609 -21.828 1 98.25 263 PRO A C 1
ATOM 2085 O O . PRO A 1 263 ? 11.68 -9.469 -22.359 1 98.25 263 PRO A O 1
ATOM 2088 N N . GLY A 1 264 ? 9.977 -8.023 -22.453 1 97.12 264 GLY A N 1
ATOM 2089 C CA . GLY A 1 264 ? 9.617 -8.391 -23.812 1 97.12 264 GLY A CA 1
ATOM 2090 C C . GLY A 1 264 ? 8.523 -9.438 -23.875 1 97.12 264 GLY A C 1
ATOM 2091 O O . GLY A 1 264 ? 7.832 -9.555 -24.891 1 97.12 264 GLY A O 1
ATOM 2092 N N . ALA A 1 265 ? 8.414 -10.289 -22.812 1 97.44 265 ALA A N 1
ATOM 2093 C CA . ALA A 1 265 ? 7.305 -11.227 -22.703 1 97.44 265 ALA A CA 1
ATOM 2094 C C . ALA A 1 265 ? 6.051 -10.539 -22.172 1 97.44 265 ALA A C 1
ATOM 2096 O O . ALA A 1 265 ? 6.121 -9.414 -21.656 1 97.44 265 ALA A O 1
ATOM 2097 N N . PRO A 1 266 ? 4.887 -11.195 -22.375 1 96.44 266 PRO A N 1
ATOM 2098 C CA . PRO A 1 266 ? 3.693 -10.625 -21.75 1 96.44 266 PRO A CA 1
ATOM 2099 C C . PRO A 1 266 ? 3.871 -10.391 -20.25 1 96.44 266 PRO A C 1
ATOM 2101 O O . PRO A 1 266 ? 4.402 -11.25 -19.547 1 96.44 266 PRO A O 1
ATOM 2104 N N . THR A 1 267 ? 3.43 -9.219 -19.844 1 96.06 267 THR A N 1
ATOM 2105 C CA . THR A 1 267 ? 3.656 -8.797 -18.469 1 96.06 267 THR A CA 1
ATOM 2106 C C . THR A 1 267 ? 2.812 -9.633 -17.5 1 96.06 267 THR A C 1
ATOM 2108 O O . THR A 1 267 ? 1.641 -9.898 -17.766 1 96.06 267 THR A O 1
ATOM 2111 N N . THR A 1 268 ? 3.348 -10.07 -16.453 1 96.75 268 THR A N 1
ATOM 2112 C CA . THR A 1 268 ? 2.658 -10.742 -15.367 1 96.75 268 THR A CA 1
ATOM 2113 C C . THR A 1 268 ? 2.506 -9.812 -14.164 1 96.75 268 THR A C 1
ATOM 2115 O O . THR A 1 268 ? 3.062 -8.711 -14.156 1 96.75 268 THR A O 1
ATOM 2118 N N . HIS A 1 269 ? 1.768 -10.211 -13.141 1 94.12 269 HIS A N 1
ATOM 2119 C CA . HIS A 1 269 ? 1.532 -9.375 -11.977 1 94.12 269 HIS A CA 1
ATOM 2120 C C . HIS A 1 269 ? 2.793 -9.242 -11.125 1 94.12 269 HIS A C 1
ATOM 2122 O O . HIS A 1 269 ? 2.861 -8.391 -10.234 1 94.12 269 HIS A O 1
ATOM 2128 N N . TRP A 1 270 ? 3.822 -10.062 -11.398 1 95.69 270 TRP A N 1
ATOM 2129 C CA . TRP A 1 270 ? 5.066 -10 -10.641 1 95.69 270 TRP A CA 1
ATOM 2130 C C . TRP A 1 270 ? 5.988 -8.922 -11.195 1 95.69 270 TRP A C 1
ATOM 2132 O O . TRP A 1 270 ? 6.918 -8.477 -10.508 1 95.69 270 TRP A O 1
ATOM 2142 N N . TYR A 1 271 ? 5.824 -8.555 -12.445 1 96.44 271 TYR A N 1
ATOM 2143 C CA . TYR A 1 271 ? 6.645 -7.551 -13.117 1 96.44 271 TYR A CA 1
ATOM 2144 C C . TYR A 1 271 ? 8.117 -7.93 -13.055 1 96.44 271 TYR A C 1
ATOM 2146 O O . TYR A 1 271 ? 8.461 -9.109 -13.031 1 96.44 271 TYR A O 1
ATOM 2154 N N . GLN A 1 272 ? 8.93 -6.973 -13.414 1 98.31 272 GLN A N 1
ATOM 2155 C CA . GLN A 1 272 ? 10.383 -7.012 -13.266 1 98.31 272 GLN A CA 1
ATOM 2156 C C . GLN A 1 272 ? 10.859 -5.996 -12.234 1 98.31 272 GLN A C 1
ATOM 2158 O O . GLN A 1 272 ? 10.055 -5.254 -11.664 1 98.31 272 GLN A O 1
ATOM 2163 N N . ILE A 1 273 ? 12.133 -6.141 -11.883 1 97.81 273 ILE A N 1
ATOM 2164 C CA . ILE A 1 273 ? 12.688 -5.238 -10.875 1 97.81 273 ILE A CA 1
ATOM 2165 C C . ILE A 1 273 ? 13.961 -4.594 -11.406 1 97.81 273 ILE A C 1
ATOM 2167 O O . ILE A 1 273 ? 14.766 -5.25 -12.07 1 97.81 273 ILE A O 1
ATOM 2171 N N . ARG A 1 274 ? 14.117 -3.334 -11.172 1 98.38 274 ARG A N 1
ATOM 2172 C CA . ARG A 1 274 ? 15.359 -2.637 -11.469 1 98.38 274 ARG A CA 1
ATOM 2173 C C . ARG A 1 274 ? 15.922 -1.962 -10.227 1 98.38 274 ARG A C 1
ATOM 2175 O O . ARG A 1 274 ? 15.242 -1.145 -9.594 1 98.38 274 ARG A O 1
ATOM 2182 N N . CYS A 1 275 ? 17.062 -2.377 -9.828 1 98.31 275 CYS A N 1
ATOM 2183 C CA . CYS A 1 275 ? 17.844 -1.699 -8.789 1 98.31 275 CYS A CA 1
ATOM 2184 C C . CYS A 1 275 ? 18.719 -0.606 -9.391 1 98.31 275 CYS A C 1
ATOM 2186 O O . CYS A 1 275 ? 19.672 -0.897 -10.117 1 98.31 275 CYS A O 1
ATOM 2188 N N . VAL A 1 276 ? 18.422 0.606 -9.047 1 98.19 276 VAL A N 1
ATOM 2189 C CA . VAL A 1 276 ? 19.094 1.73 -9.703 1 98.19 276 VAL A CA 1
ATOM 2190 C C . VAL A 1 276 ? 20.203 2.26 -8.812 1 98.19 276 VAL A C 1
ATOM 2192 O O . VAL A 1 276 ? 20 2.498 -7.621 1 98.19 276 VAL A O 1
ATOM 2195 N N . LEU A 1 277 ? 21.344 2.404 -9.406 1 97.81 277 LEU A N 1
ATOM 2196 C CA . LEU A 1 277 ? 22.484 2.971 -8.688 1 97.81 277 LEU A CA 1
ATOM 2197 C C . LEU A 1 277 ? 22.344 4.484 -8.57 1 97.81 277 LEU A C 1
ATOM 2199 O O . LEU A 1 277 ? 21.906 5.152 -9.516 1 97.81 277 LEU A O 1
ATOM 2203 N N . SER A 1 278 ? 22.75 4.996 -7.406 1 96.25 278 SER A N 1
ATOM 2204 C CA . SER A 1 278 ? 22.75 6.449 -7.238 1 96.25 278 SER A CA 1
ATOM 2205 C C . SER A 1 278 ? 23.844 7.102 -8.078 1 96.25 278 SER A C 1
ATOM 2207 O O . SER A 1 278 ? 23.75 8.281 -8.422 1 96.25 278 SER A O 1
ATOM 2209 N N . GLN A 1 279 ? 24.875 6.371 -8.367 1 96.25 279 GLN A N 1
ATOM 2210 C CA . GLN A 1 279 ? 25.969 6.801 -9.25 1 96.25 279 GLN A CA 1
ATOM 2211 C C . GLN A 1 279 ? 26.172 5.801 -10.383 1 96.25 279 GLN A C 1
ATOM 2213 O O . GLN A 1 279 ? 26.812 4.762 -10.188 1 96.25 279 GLN A O 1
ATOM 2218 N N . PRO A 1 280 ? 25.719 6.141 -11.578 1 97.44 280 PRO A N 1
ATOM 2219 C CA . PRO A 1 280 ? 25.922 5.234 -12.719 1 97.44 280 PRO A CA 1
ATOM 2220 C C . PRO A 1 280 ? 27.391 4.949 -12.992 1 97.44 280 PRO A C 1
ATOM 2222 O O . PRO A 1 280 ? 28.266 5.711 -12.562 1 97.44 280 PRO A O 1
ATOM 2225 N N . ILE A 1 281 ? 27.625 3.838 -13.672 1 96.75 281 ILE A N 1
ATOM 2226 C CA . ILE A 1 281 ? 29 3.463 -14.016 1 96.75 281 ILE A CA 1
ATOM 2227 C C . ILE A 1 281 ? 29.156 3.471 -15.539 1 96.75 281 ILE A C 1
ATOM 2229 O O . ILE A 1 281 ? 28.312 2.938 -16.266 1 96.75 281 ILE A O 1
ATOM 2233 N N . TYR A 1 282 ? 30.219 4.09 -16 1 96.19 282 TYR A N 1
ATOM 2234 C CA . TYR A 1 282 ? 30.531 4.082 -17.422 1 96.19 282 TYR A CA 1
ATOM 2235 C C . TYR A 1 282 ? 31.25 2.803 -17.812 1 96.19 282 TYR A C 1
ATOM 2237 O O . TYR A 1 282 ? 32.156 2.355 -17.125 1 96.19 282 TYR A O 1
ATOM 2245 N N . VAL A 1 283 ? 30.797 2.242 -18.953 1 96.62 283 VAL A N 1
ATOM 2246 C CA . VAL A 1 283 ? 31.438 1.02 -19.422 1 96.62 283 VAL A CA 1
ATOM 2247 C C . VAL A 1 283 ? 31.672 1.106 -20.922 1 96.62 283 VAL A C 1
ATOM 2249 O O . VAL A 1 283 ? 30.906 1.755 -21.641 1 96.62 283 VAL A O 1
ATOM 2252 N N . MET A 1 284 ? 32.75 0.416 -21.375 1 95.25 284 MET A N 1
ATOM 2253 C CA . MET A 1 284 ? 33.031 0.245 -22.797 1 95.25 284 MET A CA 1
ATOM 2254 C C . MET A 1 284 ? 32.625 -1.147 -23.266 1 95.25 284 MET A C 1
ATOM 2256 O O . MET A 1 284 ? 32.562 -2.088 -22.484 1 95.25 284 MET A O 1
ATOM 2260 N N . ALA A 1 285 ? 32.375 -1.129 -24.594 1 94.88 285 ALA A N 1
ATOM 2261 C CA . ALA A 1 285 ? 32.062 -2.439 -25.141 1 94.88 285 ALA A CA 1
ATOM 2262 C C . ALA A 1 285 ? 33.188 -3.436 -24.891 1 94.88 285 ALA A C 1
ATOM 2264 O O . ALA A 1 285 ? 34.375 -3.115 -25.094 1 94.88 285 ALA A O 1
ATOM 2265 N N . GLY A 1 286 ? 32.781 -4.586 -24.422 1 94.44 286 GLY A N 1
ATOM 2266 C CA . GLY A 1 286 ? 33.781 -5.625 -24.188 1 94.44 286 GLY A CA 1
ATOM 2267 C C . GLY A 1 286 ? 34.344 -5.598 -22.766 1 94.44 286 GLY A C 1
ATOM 2268 O O . GLY A 1 286 ? 35.031 -6.523 -22.359 1 94.44 286 GLY A O 1
ATOM 2269 N N . GLN A 1 287 ? 34.031 -4.586 -22.047 1 95.69 287 GLN A N 1
ATOM 2270 C CA . GLN A 1 287 ? 34.531 -4.492 -20.672 1 95.69 287 GLN A CA 1
ATOM 2271 C C . GLN A 1 287 ? 33.719 -5.383 -19.734 1 95.69 287 GLN A C 1
ATOM 2273 O O . GLN A 1 287 ? 32.531 -5.57 -19.922 1 95.69 287 GLN A O 1
ATOM 2278 N N . GLU A 1 288 ? 34.438 -5.844 -18.75 1 97 288 GLU A N 1
ATOM 2279 C CA . GLU A 1 288 ? 33.812 -6.711 -17.75 1 97 288 GLU A CA 1
ATOM 2280 C C . GLU A 1 288 ? 33.219 -5.898 -16.609 1 97 288 GLU A C 1
ATOM 2282 O O . GLU A 1 288 ? 33.812 -4.934 -16.141 1 97 288 GLU A O 1
ATOM 2287 N N . ILE A 1 289 ? 32 -6.227 -16.281 1 97.62 289 ILE A N 1
ATOM 2288 C CA . ILE A 1 289 ? 31.312 -5.691 -15.109 1 97.62 289 ILE A CA 1
ATOM 2289 C C . ILE A 1 289 ? 31.156 -6.785 -14.055 1 97.62 289 ILE A C 1
ATOM 2291 O O . ILE A 1 289 ? 30.609 -7.852 -14.328 1 97.62 289 ILE A O 1
ATOM 2295 N N . THR A 1 290 ? 31.703 -6.578 -12.891 1 97.88 290 THR A N 1
ATOM 2296 C CA . THR A 1 290 ? 31.578 -7.543 -11.805 1 97.88 290 THR A CA 1
ATOM 2297 C C . THR A 1 290 ? 30.844 -6.926 -10.617 1 97.88 290 THR A C 1
ATOM 2299 O O . THR A 1 290 ? 30.641 -5.715 -10.57 1 97.88 290 THR A O 1
ATOM 2302 N N . GLY A 1 291 ? 30.359 -7.746 -9.703 1 97.75 291 GLY A N 1
ATOM 2303 C CA . GLY A 1 291 ? 29.656 -7.258 -8.531 1 97.75 291 GLY A CA 1
ATOM 2304 C C . GLY A 1 291 ? 29 -8.367 -7.734 1 97.75 291 GLY A C 1
ATOM 2305 O O . GLY A 1 291 ? 29.438 -9.508 -7.758 1 97.75 291 GLY A O 1
ATOM 2306 N N . ARG A 1 292 ? 28.062 -7.891 -6.93 1 98.12 292 ARG A N 1
ATOM 2307 C CA . ARG A 1 292 ? 27.328 -8.812 -6.066 1 98.12 292 ARG A CA 1
ATOM 2308 C C . ARG A 1 292 ? 25.906 -8.344 -5.844 1 98.12 292 ARG A C 1
ATOM 2310 O O . ARG A 1 292 ? 25.656 -7.156 -5.645 1 98.12 292 ARG A O 1
ATOM 2317 N N . LEU A 1 293 ? 24.984 -9.273 -5.996 1 98.38 293 LEU A N 1
ATOM 2318 C CA . LEU A 1 293 ? 23.609 -9.102 -5.531 1 98.38 293 LEU A CA 1
ATOM 2319 C C . LEU A 1 293 ? 23.375 -9.891 -4.25 1 98.38 293 LEU A C 1
ATOM 2321 O O . LEU A 1 293 ? 23.281 -11.117 -4.281 1 98.38 293 LEU A O 1
ATOM 2325 N N . HIS A 1 294 ? 23.312 -9.18 -3.158 1 98.31 294 HIS A N 1
ATOM 2326 C CA . HIS A 1 294 ? 23.188 -9.781 -1.837 1 98.31 294 HIS A CA 1
ATOM 2327 C C . HIS A 1 294 ? 21.828 -9.469 -1.217 1 98.31 294 HIS A C 1
ATOM 2329 O O . HIS A 1 294 ? 21.516 -8.297 -0.962 1 98.31 294 HIS A O 1
ATOM 2335 N N . MET A 1 295 ? 20.984 -10.5 -1.045 1 97.38 295 MET A N 1
ATOM 2336 C CA . MET A 1 295 ? 19.641 -10.352 -0.488 1 97.38 295 MET A CA 1
ATOM 2337 C C . MET A 1 295 ? 19.547 -10.992 0.893 1 97.38 295 MET A C 1
ATOM 2339 O O . MET A 1 295 ? 19.891 -12.172 1.058 1 97.38 295 MET A O 1
ATOM 2343 N N . VAL A 1 296 ? 19.109 -10.258 1.86 1 97.31 296 VAL A N 1
ATOM 2344 C CA . VAL A 1 296 ? 18.969 -10.742 3.229 1 97.31 296 VAL A CA 1
ATOM 2345 C C . VAL A 1 296 ? 17.5 -10.656 3.664 1 97.31 296 VAL A C 1
ATOM 2347 O O . VAL A 1 296 ? 16.922 -9.57 3.695 1 97.31 296 VAL A O 1
ATOM 2350 N N . ALA A 1 297 ? 16.953 -11.812 4.02 1 95.5 297 ALA A N 1
ATOM 2351 C CA . ALA A 1 297 ? 15.539 -11.867 4.414 1 95.5 297 ALA A CA 1
ATOM 2352 C C . ALA A 1 297 ? 15.312 -11.125 5.723 1 95.5 297 ALA A C 1
ATOM 2354 O O . ALA A 1 297 ? 16.188 -11.07 6.586 1 95.5 297 ALA A O 1
ATOM 2355 N N . HIS A 1 298 ? 14.18 -10.484 5.867 1 91.31 298 HIS A N 1
ATOM 2356 C CA . HIS A 1 298 ? 13.812 -9.867 7.137 1 91.31 298 HIS A CA 1
ATOM 2357 C C . HIS A 1 298 ? 12.352 -10.141 7.48 1 91.31 298 HIS A C 1
ATOM 2359 O O . HIS A 1 298 ? 11.641 -10.797 6.711 1 91.31 298 HIS A O 1
ATOM 2365 N N . ASN A 1 299 ? 11.875 -9.688 8.562 1 85.12 299 ASN A N 1
ATOM 2366 C CA . ASN A 1 299 ? 10.625 -10.109 9.18 1 85.12 299 ASN A CA 1
ATOM 2367 C C . ASN A 1 299 ? 9.414 -9.539 8.438 1 85.12 299 ASN A C 1
ATOM 2369 O O . ASN A 1 299 ? 8.281 -9.984 8.648 1 85.12 299 ASN A O 1
ATOM 2373 N N . ALA A 1 300 ? 9.57 -8.656 7.637 1 81.12 300 ALA A N 1
ATOM 2374 C CA . ALA A 1 300 ? 8.461 -8.086 6.883 1 81.12 300 ALA A CA 1
ATOM 2375 C C . ALA A 1 300 ? 8.195 -8.883 5.609 1 81.12 300 ALA A C 1
ATOM 2377 O O . ALA A 1 300 ? 7.785 -8.32 4.59 1 81.12 300 ALA A O 1
ATOM 2378 N N . GLN A 1 301 ? 8.578 -10.148 5.625 1 86.62 301 GLN A N 1
ATOM 2379 C CA . GLN A 1 301 ? 8.352 -11.078 4.523 1 86.62 301 GLN A CA 1
ATOM 2380 C C . GLN A 1 301 ? 8.922 -10.531 3.219 1 86.62 301 GLN A C 1
ATOM 2382 O O . GLN A 1 301 ? 8.25 -10.539 2.188 1 86.62 301 GLN A O 1
ATOM 2387 N N . SER A 1 302 ? 10.047 -9.969 3.342 1 92.69 302 SER A N 1
ATOM 2388 C CA . SER A 1 302 ? 10.758 -9.398 2.207 1 92.69 302 SER A CA 1
ATOM 2389 C C . SER A 1 302 ? 12.266 -9.477 2.404 1 92.69 302 SER A C 1
ATOM 2391 O O . SER A 1 302 ? 12.75 -10.242 3.242 1 92.69 302 SER A O 1
ATOM 2393 N N . TYR A 1 303 ? 13.023 -8.852 1.464 1 94.75 303 TYR A N 1
ATOM 2394 C CA . TYR A 1 303 ? 14.484 -8.859 1.5 1 94.75 303 TYR A CA 1
ATOM 2395 C C . TYR A 1 303 ? 15.039 -7.438 1.491 1 94.75 303 TYR A C 1
ATOM 2397 O O . TYR A 1 303 ? 14.469 -6.547 0.861 1 94.75 303 TYR A O 1
ATOM 2405 N N . THR A 1 304 ? 16.141 -7.273 2.232 1 95.56 304 THR A N 1
ATOM 2406 C CA . THR A 1 304 ? 17.031 -6.152 1.956 1 95.56 304 THR A CA 1
ATOM 2407 C C . THR A 1 304 ? 18.031 -6.512 0.861 1 95.56 304 THR A C 1
ATOM 2409 O O . THR A 1 304 ? 18.656 -7.566 0.912 1 95.56 304 THR A O 1
ATOM 2412 N N . ILE A 1 305 ? 18.125 -5.613 -0.111 1 96.81 305 ILE A N 1
ATOM 2413 C CA . ILE A 1 305 ? 19 -5.875 -1.248 1 96.81 305 ILE A CA 1
ATOM 2414 C C . ILE A 1 305 ? 20.234 -4.984 -1.162 1 96.81 305 ILE A C 1
ATOM 2416 O O . ILE A 1 305 ? 20.125 -3.766 -1.025 1 96.81 305 ILE A O 1
ATOM 2420 N N . TYR A 1 306 ? 21.406 -5.609 -1.184 1 97.5 306 TYR A N 1
ATOM 2421 C CA . TYR A 1 306 ? 22.672 -4.922 -1.338 1 97.5 306 TYR A CA 1
ATOM 2422 C C . TYR A 1 306 ? 23.281 -5.207 -2.705 1 97.5 306 TYR A C 1
ATOM 2424 O O . TYR A 1 306 ? 23.578 -6.363 -3.035 1 97.5 306 TYR A O 1
ATOM 2432 N N . LEU A 1 307 ? 23.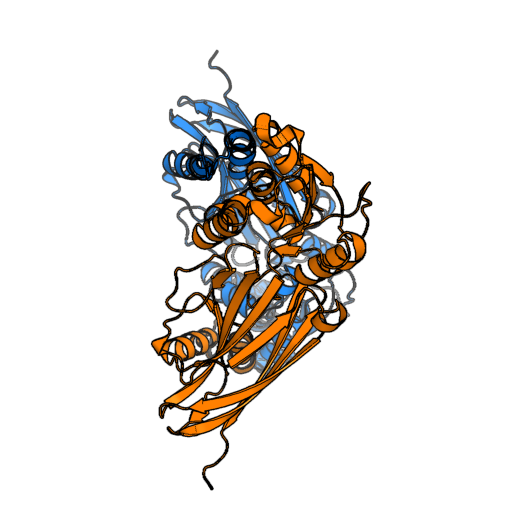438 -4.168 -3.479 1 98.19 307 LEU A N 1
ATOM 2433 C CA . LEU A 1 307 ? 23.969 -4.316 -4.828 1 98.19 307 LEU A CA 1
ATOM 2434 C C . LEU A 1 307 ? 25.297 -3.578 -4.969 1 98.19 307 LEU A C 1
ATOM 2436 O O . LEU A 1 307 ? 25.406 -2.412 -4.586 1 98.19 307 LEU A O 1
ATOM 2440 N N . THR A 1 308 ? 26.281 -4.242 -5.43 1 97.25 308 THR A N 1
ATOM 2441 C CA . THR A 1 308 ? 27.547 -3.619 -5.828 1 97.25 308 THR A CA 1
ATOM 2442 C C . THR A 1 308 ? 27.875 -3.963 -7.277 1 97.25 308 THR A C 1
ATOM 2444 O O . THR A 1 308 ? 27.656 -5.09 -7.727 1 97.25 308 THR A O 1
ATOM 2447 N N . LEU A 1 309 ? 28.297 -3.035 -8.031 1 97.44 309 LEU A N 1
ATOM 2448 C CA . LEU A 1 309 ? 28.797 -3.209 -9.391 1 97.44 309 LEU A CA 1
ATOM 2449 C C . LEU A 1 309 ? 30.109 -2.455 -9.586 1 97.44 309 LEU A C 1
ATOM 2451 O O . LEU A 1 309 ? 30.281 -1.343 -9.078 1 97.44 309 LEU A O 1
ATOM 2455 N N . LYS A 1 310 ? 30.984 -3.02 -10.234 1 96 310 LYS A N 1
ATOM 2456 C CA . LYS A 1 310 ? 32.25 -2.373 -10.578 1 96 310 LYS A CA 1
ATOM 2457 C C . LYS A 1 310 ? 32.719 -2.754 -11.984 1 96 310 LYS A C 1
ATOM 2459 O O . LYS A 1 310 ? 32.375 -3.834 -12.477 1 96 310 LYS A O 1
ATOM 2464 N N . VAL A 1 311 ? 33.281 -1.873 -12.617 1 94.31 311 VAL A N 1
ATOM 2465 C CA . VAL A 1 311 ? 33.875 -2.127 -13.93 1 94.31 311 VAL A CA 1
ATOM 2466 C C . VAL A 1 311 ? 35.344 -2.41 -13.805 1 94.31 311 VAL A C 1
ATOM 2468 O O . VAL A 1 311 ? 36.062 -1.712 -13.07 1 94.31 311 VAL A O 1
ATOM 2471 N N . ILE A 1 312 ? 35.812 -3.473 -14.453 1 85.69 312 ILE A N 1
ATOM 2472 C CA . ILE A 1 312 ? 37.219 -3.811 -14.438 1 85.69 312 ILE A CA 1
ATOM 2473 C C . ILE A 1 312 ? 37.969 -2.957 -15.469 1 85.69 312 ILE A C 1
ATOM 2475 O O . ILE A 1 312 ? 37.562 -2.9 -16.641 1 85.69 312 ILE A O 1
ATOM 2479 N N . PRO A 1 313 ? 39.031 -2.137 -14.953 1 78 313 PRO A N 1
ATOM 2480 C CA . PRO A 1 313 ? 39.781 -1.27 -15.867 1 78 313 PRO A CA 1
ATOM 2481 C C . PRO A 1 313 ? 40.438 -2.047 -17 1 78 313 PRO A C 1
ATOM 2483 O O . PRO A 1 313 ? 40.812 -3.203 -16.812 1 78 313 PRO A O 1
ATOM 2486 N N . TYR A 1 314 ? 40.281 -1.609 -18.25 1 64.75 314 TYR A N 1
ATOM 2487 C CA . TYR A 1 314 ? 41.062 -2.16 -19.344 1 64.75 314 TYR A CA 1
ATOM 2488 C C . TYR A 1 314 ? 42.562 -2.074 -19.047 1 64.75 314 TYR A C 1
ATOM 2490 O O . TYR A 1 314 ? 43.062 -1.018 -18.656 1 64.75 314 TYR A O 1
ATOM 2498 N N . ILE A 1 315 ? 43.281 -3.172 -18.688 1 47.06 315 ILE A N 1
ATOM 2499 C CA . ILE A 1 315 ? 44.719 -3.105 -18.75 1 47.06 315 ILE A CA 1
ATOM 2500 C C . ILE A 1 315 ? 45.188 -2.938 -20.188 1 47.06 315 ILE A C 1
ATOM 2502 O O . ILE A 1 315 ? 44.656 -3.592 -21.094 1 47.06 315 ILE A O 1
ATOM 2506 N N . MET B 1 1 ? 4.215 -1.686 8.336 1 27.08 1 MET B N 1
ATOM 2507 C CA . MET B 1 1 ? 4.25 -0.932 7.082 1 27.08 1 MET B CA 1
ATOM 2508 C C . MET B 1 1 ? 3.898 0.533 7.32 1 27.08 1 MET B C 1
ATOM 2510 O O . MET B 1 1 ? 4.293 1.405 6.547 1 27.08 1 MET B O 1
ATOM 2514 N N . TYR B 1 2 ? 3.049 0.724 8.344 1 28.12 2 TYR B N 1
ATOM 2515 C CA . TYR B 1 2 ? 2.576 2.08 8.594 1 28.12 2 TYR B CA 1
ATOM 2516 C C . TYR B 1 2 ? 3.695 2.953 9.156 1 28.12 2 TYR B C 1
ATOM 2518 O O . TYR B 1 2 ? 3.941 4.051 8.656 1 28.12 2 TYR B O 1
ATOM 2526 N N . PHE B 1 3 ? 4.227 2.609 10.406 1 34.34 3 PHE B N 1
ATOM 2527 C CA . PHE B 1 3 ? 5.234 3.463 11.023 1 34.34 3 PHE B CA 1
ATOM 2528 C C . PHE B 1 3 ? 6.48 3.545 10.148 1 34.34 3 PHE B C 1
ATOM 2530 O O . PHE B 1 3 ? 7.215 4.535 10.195 1 34.34 3 PHE B O 1
ATOM 2537 N N . HIS B 1 4 ? 6.676 2.479 9.359 1 42.5 4 HIS B N 1
ATOM 2538 C CA . HIS B 1 4 ? 7.758 2.506 8.383 1 42.5 4 HIS B CA 1
ATOM 2539 C C . HIS B 1 4 ? 7.453 3.484 7.254 1 42.5 4 HIS B C 1
ATOM 2541 O O . HIS B 1 4 ? 8.367 4.105 6.699 1 42.5 4 HIS B O 1
ATOM 2547 N N . TYR B 1 5 ? 6.09 3.643 7.133 1 45.16 5 TYR B N 1
ATOM 2548 C CA . TYR B 1 5 ? 5.656 4.539 6.07 1 45.16 5 TYR B CA 1
ATOM 2549 C C . TYR B 1 5 ? 5.992 5.988 6.402 1 45.16 5 TYR B C 1
ATOM 2551 O O . TYR B 1 5 ? 6.602 6.691 5.594 1 45.16 5 TYR B O 1
ATOM 2559 N N . TYR B 1 6 ? 5.594 6.414 7.605 1 49.62 6 TYR B N 1
ATOM 2560 C CA . TYR B 1 6 ? 5.797 7.824 7.922 1 49.62 6 TYR B CA 1
ATOM 2561 C C . TYR B 1 6 ? 7.242 8.094 8.32 1 49.62 6 TYR B C 1
ATOM 2563 O O . TYR B 1 6 ? 7.648 9.25 8.461 1 49.62 6 TYR B O 1
ATOM 2571 N N . GLY B 1 7 ? 7.938 7.051 8.32 1 63 7 GLY B N 1
ATOM 2572 C CA . GLY B 1 7 ? 9.344 7.191 8.68 1 63 7 GLY B CA 1
ATOM 2573 C C . GLY B 1 7 ? 10.242 7.391 7.48 1 63 7 GLY B C 1
ATOM 2574 O O . GLY B 1 7 ? 11.461 7.531 7.625 1 63 7 GLY B O 1
ATOM 2575 N N . GLN B 1 8 ? 9.43 7.562 6.406 1 81.62 8 GLN B N 1
ATOM 2576 C CA . GLN B 1 8 ? 10.227 7.719 5.191 1 81.62 8 GLN B CA 1
ATOM 2577 C C . GLN B 1 8 ? 10.164 9.148 4.672 1 81.62 8 GLN B C 1
ATOM 2579 O O . GLN B 1 8 ? 9.102 9.773 4.684 1 81.62 8 GLN B O 1
ATOM 2584 N N . LEU B 1 9 ? 11.281 9.711 4.328 1 89.56 9 LEU B N 1
ATOM 2585 C CA . LEU B 1 9 ? 11.375 11.07 3.797 1 89.56 9 LEU B CA 1
ATOM 2586 C C . LEU B 1 9 ? 10.438 11.25 2.605 1 89.56 9 LEU B C 1
ATOM 2588 O O . LEU B 1 9 ? 9.898 12.344 2.396 1 89.56 9 LEU B O 1
ATOM 2592 N N . LEU B 1 10 ? 10.242 10.117 1.934 1 86.94 10 LEU B N 1
ATOM 2593 C CA . LEU B 1 10 ? 9.359 10.188 0.775 1 86.94 10 LEU B CA 1
ATOM 2594 C C . LEU B 1 10 ? 7.941 10.57 1.192 1 86.94 10 LEU B C 1
ATOM 2596 O O . LEU B 1 10 ? 7.297 11.391 0.534 1 86.94 10 LEU B O 1
ATOM 2600 N N . HIS B 1 11 ? 7.5 10.047 2.244 1 87.94 11 HIS B N 1
ATOM 2601 C CA . HIS B 1 11 ? 6.16 10.359 2.727 1 87.94 11 HIS B CA 1
ATOM 2602 C C . HIS B 1 11 ? 6.074 11.797 3.236 1 87.94 11 HIS B C 1
ATOM 2604 O O . HIS B 1 11 ? 5.086 12.484 2.986 1 87.94 11 HIS B O 1
ATOM 2610 N N . GLN B 1 12 ? 7.121 12.219 3.922 1 93 12 GLN B N 1
ATOM 2611 C CA . GLN B 1 12 ? 7.184 13.602 4.379 1 93 12 GLN B CA 1
ATOM 2612 C C . GLN B 1 12 ? 7.148 14.57 3.199 1 93 12 GLN B C 1
ATOM 2614 O O . GLN B 1 12 ? 6.48 15.609 3.258 1 93 12 GLN B O 1
ATOM 2619 N N . GLN B 1 13 ? 7.863 14.211 2.145 1 94.38 13 GLN B N 1
ATOM 2620 C CA . GLN B 1 13 ? 7.887 15.047 0.947 1 94.38 13 GLN B CA 1
ATOM 2621 C C . GLN B 1 13 ? 6.488 15.211 0.364 1 94.38 13 GLN B C 1
ATOM 2623 O O . GLN B 1 13 ? 6.09 16.312 -0.004 1 94.38 13 GLN B O 1
ATOM 2628 N N . ASN B 1 14 ? 5.758 14.102 0.31 1 92.25 14 ASN B N 1
ATOM 2629 C CA . ASN B 1 14 ? 4.391 14.148 -0.193 1 92.25 14 ASN B CA 1
ATOM 2630 C C . ASN B 1 14 ? 3.52 15.086 0.637 1 92.25 14 ASN B C 1
ATOM 2632 O O . ASN B 1 14 ? 2.742 15.867 0.086 1 92.25 14 ASN B O 1
ATOM 2636 N N . MET B 1 15 ? 3.703 15.062 1.899 1 93.94 15 MET B N 1
ATOM 2637 C CA . MET B 1 15 ? 2.916 15.906 2.791 1 93.94 15 MET B CA 1
ATOM 2638 C C . MET B 1 15 ? 3.314 17.375 2.643 1 93.94 15 MET B C 1
ATOM 2640 O O . MET B 1 15 ? 2.453 18.25 2.588 1 93.94 15 MET B O 1
ATOM 2644 N N . LEU B 1 16 ? 4.598 17.625 2.582 1 96.5 16 LEU B N 1
ATOM 2645 C CA . LEU B 1 16 ? 5.09 18.984 2.48 1 96.5 16 LEU B CA 1
ATOM 2646 C C . LEU B 1 16 ? 4.684 19.609 1.151 1 96.5 16 LEU B C 1
ATOM 2648 O O . LEU B 1 16 ? 4.461 20.828 1.073 1 96.5 16 LEU B O 1
ATOM 2652 N N . GLN B 1 17 ? 4.527 18.75 0.124 1 96.12 17 GLN B N 1
ATOM 2653 C CA . GLN B 1 17 ? 4.176 19.234 -1.204 1 96.12 17 GLN B CA 1
ATOM 2654 C C . GLN B 1 17 ? 2.678 19.516 -1.311 1 96.12 17 GLN B C 1
ATOM 2656 O O . GLN B 1 17 ? 2.217 20.094 -2.301 1 96.12 17 GLN B O 1
ATOM 2661 N N . ASP B 1 18 ? 1.909 19.141 -0.351 1 96.56 18 ASP B N 1
ATOM 2662 C CA . ASP B 1 18 ? 0.529 19.594 -0.221 1 96.56 18 ASP B CA 1
ATOM 2663 C C . ASP B 1 18 ? 0.473 21.031 0.259 1 96.56 18 ASP B C 1
ATOM 2665 O O . ASP B 1 18 ? 0.443 21.297 1.463 1 96.56 18 ASP B O 1
ATOM 2669 N N . TYR B 1 19 ? 0.323 21.938 -0.639 1 95.69 19 TYR B N 1
ATOM 2670 C CA . TYR B 1 19 ? 0.478 23.359 -0.344 1 95.69 19 TYR B CA 1
ATOM 2671 C C . TYR B 1 19 ? -0.718 23.875 0.438 1 95.69 19 TYR B C 1
ATOM 2673 O O . TYR B 1 19 ? -0.6 24.859 1.181 1 95.69 19 TYR B O 1
ATOM 2681 N N . VAL B 1 20 ? -1.865 23.234 0.259 1 97.19 20 VAL B N 1
ATOM 2682 C CA . VAL B 1 20 ? -3.014 23.625 1.065 1 97.19 20 VAL B CA 1
ATOM 2683 C C . VAL B 1 20 ? -2.725 23.359 2.541 1 97.19 20 VAL B C 1
ATOM 2685 O O . VAL B 1 20 ? -2.9 24.25 3.383 1 97.19 20 VAL B O 1
ATOM 2688 N N . ARG B 1 21 ? -2.264 22.141 2.777 1 97.12 21 ARG B N 1
ATOM 2689 C CA . ARG B 1 21 ? -1.926 21.75 4.145 1 97.12 21 ARG B CA 1
ATOM 2690 C C . ARG B 1 21 ? -0.82 22.641 4.703 1 97.12 21 ARG B C 1
ATOM 2692 O O . ARG B 1 21 ? -1.004 23.297 5.73 1 97.12 21 ARG B O 1
ATOM 2699 N N . THR B 1 22 ? 0.308 22.688 4.047 1 98 22 THR B N 1
ATOM 2700 C CA . THR B 1 22 ? 1.485 23.359 4.57 1 98 22 THR B CA 1
ATOM 2701 C C . THR B 1 22 ? 1.242 24.875 4.664 1 98 22 THR B C 1
ATOM 2703 O O . THR B 1 22 ? 1.603 25.5 5.66 1 98 22 THR B O 1
ATOM 2706 N N . GLY B 1 23 ? 0.583 25.359 3.633 1 98.31 23 GLY B N 1
ATOM 2707 C CA . GLY B 1 23 ? 0.282 26.781 3.641 1 98.31 23 GLY B CA 1
ATOM 2708 C C . GLY B 1 23 ? -0.665 27.188 4.754 1 98.31 23 GLY B C 1
ATOM 2709 O O . GLY B 1 23 ? -0.5 28.25 5.363 1 98.31 23 GLY B O 1
ATOM 2710 N N . THR B 1 24 ? -1.635 26.391 5.012 1 98.56 24 THR B N 1
ATOM 2711 C CA . THR B 1 24 ? -2.592 26.703 6.066 1 98.56 24 THR B CA 1
ATOM 2712 C C . THR B 1 24 ? -1.919 26.672 7.434 1 98.56 24 THR B C 1
ATOM 2714 O O . THR B 1 24 ? -2.139 27.547 8.266 1 98.56 24 THR B O 1
ATOM 2717 N N . TYR B 1 25 ? -1.087 25.672 7.68 1 98.69 25 TYR B N 1
ATOM 2718 C CA . TYR B 1 25 ? -0.345 25.609 8.938 1 98.69 25 TYR B CA 1
ATOM 2719 C C . TYR B 1 25 ? 0.551 26.828 9.102 1 98.69 25 TYR B C 1
ATOM 2721 O O . TYR B 1 25 ? 0.577 27.453 10.164 1 98.69 25 TYR B O 1
ATOM 2729 N N . TYR B 1 26 ? 1.263 27.172 8.047 1 98.81 26 TYR B N 1
ATOM 2730 C CA . TYR B 1 26 ? 2.148 28.328 8.086 1 98.81 26 TYR B CA 1
ATOM 2731 C C . TYR B 1 26 ? 1.369 29.609 8.398 1 98.81 26 TYR B C 1
ATOM 2733 O O . TYR B 1 26 ? 1.739 30.359 9.297 1 98.81 26 TYR B O 1
ATOM 2741 N N . ALA B 1 27 ? 0.299 29.797 7.652 1 98.75 27 ALA B N 1
ATOM 2742 C CA . ALA B 1 27 ? -0.522 30.984 7.852 1 98.75 27 ALA B CA 1
ATOM 2743 C C . ALA B 1 27 ? -1.091 31.031 9.266 1 98.75 27 ALA B C 1
ATOM 2745 O O . ALA B 1 27 ? -1.084 32.094 9.914 1 98.75 27 ALA B O 1
ATOM 2746 N N . ALA B 1 28 ? -1.578 29.891 9.711 1 98.81 28 ALA B N 1
ATOM 2747 C CA . ALA B 1 28 ? -2.16 29.812 11.047 1 98.81 28 ALA B CA 1
ATOM 2748 C C . ALA B 1 28 ? -1.146 30.234 12.109 1 98.81 28 ALA B C 1
ATOM 2750 O O . ALA B 1 28 ? -1.493 30.922 13.07 1 98.81 28 ALA B O 1
ATOM 2751 N N . VAL B 1 29 ? 0.084 29.828 11.938 1 98.81 29 VAL B N 1
ATOM 2752 C CA . VAL B 1 29 ? 1.135 30.109 12.914 1 98.81 29 VAL B CA 1
ATOM 2753 C C . VAL B 1 29 ? 1.572 31.562 12.797 1 98.81 29 VAL B C 1
ATOM 2755 O O . VAL B 1 29 ? 1.56 32.312 13.789 1 98.81 29 VAL B O 1
ATOM 2758 N N . ILE B 1 30 ? 1.843 32.062 11.555 1 98.69 30 ILE B N 1
ATOM 2759 C CA . ILE B 1 30 ? 2.453 33.375 11.344 1 98.69 30 ILE B CA 1
ATOM 2760 C C . ILE B 1 30 ? 1.428 34.469 11.617 1 98.69 30 ILE B C 1
ATOM 2762 O O . ILE B 1 30 ? 1.764 35.531 12.172 1 98.69 30 ILE B O 1
ATOM 2766 N N . GLU B 1 31 ? 0.234 34.219 11.258 1 98.62 31 GLU B N 1
ATOM 2767 C CA . GLU B 1 31 ? -0.798 35.219 11.484 1 98.62 31 GLU B CA 1
ATOM 2768 C C . GLU B 1 31 ? -1.185 35.281 12.953 1 98.62 31 GLU B C 1
ATOM 2770 O O . GLU B 1 31 ? -1.825 36.25 13.383 1 98.62 31 GLU B O 1
ATOM 2775 N N . ASN B 1 32 ? -0.835 34.312 13.68 1 98.69 32 ASN B N 1
ATOM 2776 C CA . ASN B 1 32 ? -1.104 34.312 15.117 1 98.69 32 ASN B CA 1
ATOM 2777 C C . ASN B 1 32 ? 0.187 34.344 15.922 1 98.69 32 ASN B C 1
ATOM 2779 O O . ASN B 1 32 ? 0.305 33.688 16.953 1 98.69 32 ASN B O 1
ATOM 2783 N N . ARG B 1 33 ? 1.143 35.062 15.461 1 98.25 33 ARG B N 1
ATOM 2784 C CA . ARG B 1 33 ? 2.436 35.188 16.125 1 98.25 33 ARG B CA 1
ATOM 2785 C C . ARG B 1 33 ? 2.26 35.562 17.594 1 98.25 33 ARG B C 1
ATOM 2787 O O . ARG B 1 33 ? 3.061 35.125 18.438 1 98.25 33 ARG B O 1
ATOM 2794 N N . ALA B 1 34 ? 1.239 36.312 17.922 1 98 34 ALA B N 1
ATOM 2795 C CA . ALA B 1 34 ? 0.976 36.719 19.297 1 98 34 ALA B CA 1
ATOM 2796 C C . ALA B 1 34 ? 0.816 35.531 20.219 1 98 34 ALA B C 1
ATOM 2798 O O . ALA B 1 34 ? 1.129 35.594 21.406 1 98 34 ALA B O 1
ATOM 2799 N N . ASP B 1 35 ? 0.379 34.406 19.703 1 98.38 35 ASP B N 1
ATOM 2800 C CA . ASP B 1 35 ? 0.171 33.188 20.5 1 98.38 35 ASP B CA 1
ATOM 2801 C C . ASP B 1 35 ? 1.483 32.438 20.703 1 98.38 35 ASP B C 1
ATOM 2803 O O . ASP B 1 35 ? 1.604 31.641 21.625 1 98.38 35 ASP B O 1
ATOM 2807 N N . PHE B 1 36 ? 2.49 32.719 19.828 1 98.69 36 PHE B N 1
ATOM 2808 C CA . PHE B 1 36 ? 3.695 31.891 19.797 1 98.69 36 PHE B CA 1
ATOM 2809 C C . PHE B 1 36 ? 4.875 32.656 20.406 1 98.69 36 PHE B C 1
ATOM 2811 O O . PHE B 1 36 ? 5.75 32.031 21.031 1 98.69 36 PHE B O 1
ATOM 2818 N N . THR B 1 37 ? 4.875 34 20.25 1 98.62 37 THR B N 1
ATOM 2819 C CA . THR B 1 37 ? 6.02 34.812 20.656 1 98.62 37 THR B CA 1
ATOM 2820 C C . THR B 1 37 ? 6.297 34.625 22.141 1 98.62 37 THR B C 1
ATOM 2822 O O . THR B 1 37 ? 5.43 34.906 22.969 1 98.62 37 THR B O 1
ATOM 2825 N N . GLY B 1 38 ? 7.488 34.156 22.406 1 98.5 38 GLY B N 1
ATOM 2826 C CA . GLY B 1 38 ? 7.93 34.031 23.781 1 98.5 38 GLY B CA 1
ATOM 2827 C C . GLY B 1 38 ? 7.305 32.844 24.5 1 98.5 38 GLY B C 1
ATOM 2828 O O . GLY B 1 38 ? 7.414 32.719 25.719 1 98.5 38 GLY B O 1
ATOM 2829 N N . ARG B 1 39 ? 6.688 31.938 23.844 1 98.62 39 ARG B N 1
ATOM 2830 C CA . ARG B 1 39 ? 5.965 30.812 24.453 1 98.62 39 ARG B CA 1
ATOM 2831 C C . ARG B 1 39 ? 6.676 29.5 24.188 1 98.62 39 ARG B C 1
ATOM 2833 O O . ARG B 1 39 ? 7.508 29.391 23.281 1 98.62 39 ARG B O 1
ATOM 2840 N N . VAL B 1 40 ? 6.371 28.547 25.031 1 98.81 40 VAL B N 1
ATOM 2841 C CA . VAL B 1 40 ? 6.867 27.188 24.859 1 98.81 40 VAL B CA 1
ATOM 2842 C C . VAL B 1 40 ? 5.879 26.375 24.031 1 98.81 40 VAL B C 1
ATOM 2844 O O . VAL B 1 40 ? 4.676 26.391 24.297 1 98.81 40 VAL B O 1
ATOM 2847 N N . VAL B 1 41 ? 6.414 25.75 22.969 1 98.94 41 VAL B N 1
ATOM 2848 C CA . VAL B 1 41 ? 5.586 25 22.031 1 98.94 41 VAL B CA 1
ATOM 2849 C C . VAL B 1 41 ? 6.012 23.531 22.031 1 98.94 41 VAL B C 1
ATOM 2851 O O . VAL B 1 41 ? 7.203 23.234 22.125 1 98.94 41 VAL B O 1
ATOM 2854 N N . VAL B 1 42 ? 5.035 22.656 22.031 1 98.94 42 VAL B N 1
ATOM 2855 C CA . VAL B 1 42 ? 5.316 21.25 21.766 1 98.94 42 VAL B CA 1
ATOM 2856 C C . VAL B 1 42 ? 4.754 20.859 20.391 1 98.94 42 VAL B C 1
ATOM 2858 O O . VAL B 1 42 ? 3.574 21.094 20.109 1 98.94 42 VAL B O 1
ATOM 2861 N N . ASP B 1 43 ? 5.605 20.406 19.516 1 98.88 43 ASP B N 1
ATOM 2862 C CA . ASP B 1 43 ? 5.238 19.812 18.234 1 98.88 43 ASP B CA 1
ATOM 2863 C C . ASP B 1 43 ? 5.031 18.312 18.359 1 98.88 43 ASP B C 1
ATOM 2865 O O . ASP B 1 43 ? 6 17.547 18.453 1 98.88 43 ASP B O 1
ATOM 2869 N N . VAL B 1 44 ? 3.736 17.859 18.359 1 98.38 44 VAL B N 1
ATOM 2870 C CA . VAL B 1 44 ? 3.363 16.484 18.609 1 98.38 44 VAL B CA 1
ATOM 2871 C C . VAL B 1 44 ? 3.398 15.695 17.312 1 98.38 44 VAL B C 1
ATOM 2873 O O . VAL B 1 44 ? 2.613 15.961 16.391 1 98.38 44 VAL B O 1
ATOM 2876 N N . GLY B 1 45 ? 4.25 14.672 17.25 1 96.75 45 GLY B N 1
ATOM 2877 C CA . GLY B 1 45 ? 4.48 14.023 15.969 1 96.75 45 GLY B CA 1
ATOM 2878 C C . GLY B 1 45 ? 5.133 14.938 14.945 1 96.75 45 GLY B C 1
ATOM 2879 O O . GLY B 1 45 ? 4.562 15.195 13.883 1 96.75 45 GLY B O 1
ATOM 2880 N N . ALA B 1 46 ? 6.359 15.258 15.203 1 97.19 46 ALA B N 1
ATOM 2881 C CA . ALA B 1 46 ? 6.977 16.406 14.539 1 97.19 46 ALA B CA 1
ATOM 2882 C C . ALA B 1 46 ? 7.316 16.062 13.086 1 97.19 46 ALA B C 1
ATOM 2884 O O . ALA B 1 46 ? 7.457 16.969 12.258 1 97.19 46 ALA B O 1
ATOM 2885 N N . GLY B 1 47 ? 7.441 14.766 12.789 1 95.69 47 GLY B N 1
ATOM 2886 C CA . GLY B 1 47 ? 7.836 14.414 11.43 1 95.69 47 GLY B CA 1
ATOM 2887 C C . GLY B 1 47 ? 9.125 15.086 11 1 95.69 47 GLY B C 1
ATOM 2888 O O . GLY B 1 47 ? 10.148 14.969 11.68 1 95.69 47 GLY B O 1
ATOM 2889 N N . SER B 1 48 ? 9.086 15.891 9.961 1 96.25 48 SER B N 1
ATOM 2890 C CA . SER B 1 48 ? 10.258 16.578 9.445 1 96.25 48 SER B CA 1
ATOM 2891 C C . SER B 1 48 ? 10.672 17.734 10.359 1 96.25 48 SER B C 1
ATOM 2893 O O . SER B 1 48 ? 11.773 18.266 10.227 1 96.25 48 SER B O 1
ATOM 2895 N N . GLY B 1 49 ? 9.828 18.141 11.211 1 97.81 49 GLY B N 1
ATOM 2896 C CA . GLY B 1 49 ? 10.086 19.281 12.07 1 97.81 49 GLY B CA 1
ATOM 2897 C C . GLY B 1 49 ? 9.641 20.594 11.461 1 97.81 49 GLY B C 1
ATOM 2898 O O . GLY B 1 49 ? 9.914 21.672 12 1 97.81 49 GLY B O 1
ATOM 2899 N N . ILE B 1 50 ? 8.891 20.547 10.367 1 98.31 50 ILE B N 1
ATOM 2900 C CA . ILE B 1 50 ? 8.516 21.75 9.641 1 98.31 50 ILE B CA 1
ATOM 2901 C C . ILE B 1 50 ? 7.633 22.625 10.516 1 98.31 50 ILE B C 1
ATOM 2903 O O . ILE B 1 50 ? 7.805 23.859 10.547 1 98.31 50 ILE B O 1
ATOM 2907 N N . LEU B 1 51 ? 6.734 22.047 11.258 1 98.69 51 LEU B N 1
ATOM 2908 C CA . LEU B 1 51 ? 5.867 22.828 12.117 1 98.69 51 LEU B CA 1
ATOM 2909 C C . LEU B 1 51 ? 6.652 23.438 13.281 1 98.69 51 LEU B C 1
ATOM 2911 O O . LEU B 1 51 ? 6.355 24.547 13.727 1 98.69 51 LEU B O 1
ATOM 2915 N N . SER B 1 52 ? 7.629 22.672 13.773 1 98.88 52 SER B N 1
ATOM 2916 C CA . SER B 1 52 ? 8.531 23.203 14.797 1 98.88 52 SER B CA 1
ATOM 2917 C C . SER B 1 52 ? 9.242 24.453 14.297 1 98.88 52 SER B C 1
ATOM 2919 O O . SER B 1 52 ? 9.344 25.438 15.031 1 98.88 52 SER B O 1
ATOM 2921 N N . LEU B 1 53 ? 9.672 24.391 13.078 1 98.88 53 LEU B N 1
ATOM 2922 C CA . LEU B 1 53 ? 10.383 25.516 12.484 1 98.88 53 LEU B CA 1
ATOM 2923 C C . LEU B 1 53 ? 9.445 26.703 12.273 1 98.88 53 LEU B C 1
ATOM 2925 O O . LEU B 1 53 ? 9.844 27.859 12.484 1 98.88 53 LEU B O 1
ATOM 2929 N N . PHE B 1 54 ? 8.172 26.438 11.875 1 98.81 54 PHE B N 1
ATOM 2930 C CA . PHE B 1 54 ? 7.188 27.5 11.766 1 98.81 54 PHE B CA 1
ATOM 2931 C C . PHE B 1 54 ? 6.973 28.172 13.117 1 98.81 54 PHE B C 1
ATOM 2933 O O . PHE B 1 54 ? 6.93 29.406 13.195 1 98.81 54 PHE B O 1
ATOM 2940 N N . ALA B 1 55 ? 6.859 27.375 14.133 1 98.88 55 ALA B N 1
ATOM 2941 C CA . ALA B 1 55 ? 6.664 27.922 15.469 1 98.88 55 ALA B CA 1
ATOM 2942 C C . ALA B 1 55 ? 7.848 28.797 15.891 1 98.88 55 ALA B C 1
ATOM 2944 O O . ALA B 1 55 ? 7.664 29.875 16.469 1 98.88 55 ALA B O 1
ATOM 2945 N N . ALA B 1 56 ? 9.016 28.328 15.594 1 98.81 56 ALA B N 1
ATOM 2946 C CA . ALA B 1 56 ? 10.227 29.109 15.875 1 98.81 56 ALA B CA 1
ATOM 2947 C C . ALA B 1 56 ? 10.219 30.422 15.117 1 98.81 56 ALA B C 1
ATOM 2949 O O . ALA B 1 56 ? 10.57 31.469 15.664 1 98.81 56 ALA B O 1
ATOM 2950 N N . GLN B 1 57 ? 9.836 30.391 13.852 1 98.69 57 GLN B N 1
ATOM 2951 C CA . GLN B 1 57 ? 9.742 31.594 13.031 1 98.69 57 GLN B CA 1
ATOM 2952 C C . GLN B 1 57 ? 8.781 32.594 13.648 1 98.69 57 GLN B C 1
ATOM 2954 O O . GLN B 1 57 ? 8.992 33.812 13.547 1 98.69 57 GLN B O 1
ATOM 2959 N N . ALA B 1 58 ? 7.785 32.094 14.305 1 98.62 58 ALA B N 1
ATOM 2960 C CA . ALA B 1 58 ? 6.754 32.938 14.883 1 98.62 58 ALA B CA 1
ATOM 2961 C C . ALA B 1 58 ? 7.223 33.531 16.219 1 98.62 58 ALA B C 1
ATOM 2963 O O . ALA B 1 58 ? 6.516 34.344 16.828 1 98.62 58 ALA B O 1
ATOM 2964 N N . GLY B 1 59 ? 8.375 33.094 16.672 1 98.38 59 GLY B N 1
ATOM 2965 C CA . GLY B 1 59 ? 8.953 33.75 17.844 1 98.38 59 GLY B CA 1
ATOM 2966 C C . GLY B 1 59 ? 8.852 32.906 19.094 1 98.38 59 GLY B C 1
ATOM 2967 O O . GLY B 1 59 ? 9.008 33.438 20.203 1 98.38 59 GLY B O 1
ATOM 2968 N N . ALA B 1 60 ? 8.578 31.625 18.953 1 98.75 60 ALA B N 1
ATOM 2969 C CA . ALA B 1 60 ? 8.523 30.75 20.125 1 98.75 60 ALA B CA 1
ATOM 2970 C C . ALA B 1 60 ? 9.805 30.859 20.953 1 98.75 60 ALA B C 1
ATOM 2972 O O . ALA B 1 60 ? 10.906 30.938 20.391 1 98.75 60 ALA B O 1
ATOM 2973 N N . LYS B 1 61 ? 9.625 30.828 22.266 1 98.5 61 LYS B N 1
ATOM 2974 C CA . LYS B 1 61 ? 10.781 30.766 23.156 1 98.5 61 LYS B CA 1
ATOM 2975 C C . LYS B 1 61 ? 11.539 29.453 22.984 1 98.5 61 LYS B C 1
ATOM 2977 O O . LYS B 1 61 ? 12.766 29.453 22.906 1 98.5 61 LYS B O 1
ATOM 2982 N N . HIS B 1 62 ? 10.812 28.438 22.984 1 98.81 62 HIS B N 1
ATOM 2983 C CA . HIS B 1 62 ? 11.383 27.109 22.781 1 98.81 62 HIS B CA 1
ATOM 2984 C C . HIS B 1 62 ? 10.352 26.156 22.219 1 98.81 62 HIS B C 1
ATOM 2986 O O . HIS B 1 62 ? 9.164 26.234 22.562 1 98.81 62 HIS B O 1
ATOM 2992 N N . VAL B 1 63 ? 10.812 25.297 21.328 1 98.94 63 VAL B N 1
ATOM 2993 C CA . VAL B 1 63 ? 9.953 24.281 20.719 1 98.94 63 VAL B CA 1
ATOM 2994 C C . VAL B 1 63 ? 10.5 22.891 21.031 1 98.94 63 VAL B C 1
ATOM 2996 O O . VAL B 1 63 ? 11.68 22.625 20.812 1 98.94 63 VAL B O 1
ATOM 2999 N N . TYR B 1 64 ? 9.695 22.047 21.656 1 98.94 64 TYR B N 1
ATOM 3000 C CA . TYR B 1 64 ? 10.008 20.641 21.797 1 98.94 64 TYR B CA 1
ATOM 3001 C C . TYR B 1 64 ? 9.328 19.812 20.719 1 98.94 64 TYR B C 1
ATOM 3003 O O . TYR B 1 64 ? 8.102 19.688 20.688 1 98.94 64 TYR B O 1
ATOM 3011 N N . ALA B 1 65 ? 10.148 19.297 19.812 1 98.75 65 ALA B N 1
ATOM 3012 C CA . ALA B 1 65 ? 9.664 18.453 18.719 1 98.75 65 ALA B CA 1
ATOM 3013 C C . ALA B 1 65 ? 9.695 16.969 19.125 1 98.75 65 ALA B C 1
ATOM 3015 O O . ALA B 1 65 ? 10.758 16.359 19.141 1 98.75 65 ALA B O 1
ATOM 3016 N N . VAL B 1 66 ? 8.516 16.406 19.391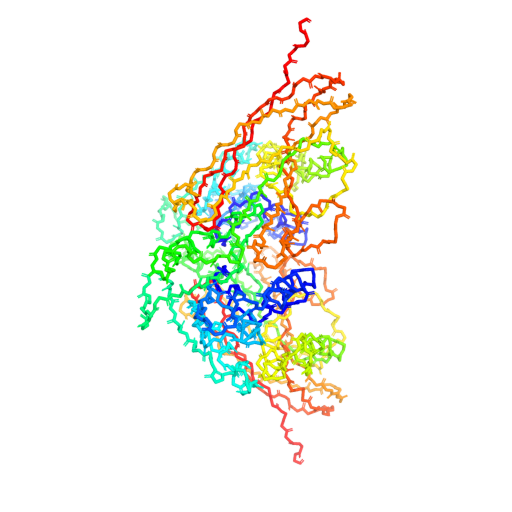 1 98.38 66 VAL B N 1
ATOM 3017 C CA . VAL B 1 66 ? 8.43 15.023 19.828 1 98.38 66 VAL B CA 1
ATOM 3018 C C . VAL B 1 66 ? 8.094 14.125 18.641 1 98.38 66 VAL B C 1
ATOM 3020 O O . VAL B 1 66 ? 7.078 14.336 17.969 1 98.38 66 VAL B O 1
ATOM 3023 N N . GLU B 1 67 ? 8.93 13.203 18.312 1 96.81 67 GLU B N 1
ATOM 3024 C CA . GLU B 1 67 ? 8.773 12.305 17.188 1 96.81 67 GLU B CA 1
ATOM 3025 C C . GLU B 1 67 ? 9.211 10.891 17.531 1 96.81 67 GLU B C 1
ATOM 3027 O O . GLU B 1 67 ? 10.344 10.672 17.969 1 96.81 67 GLU B O 1
ATOM 3032 N N . ALA B 1 68 ? 8.258 9.93 17.297 1 94.75 68 ALA B N 1
ATOM 3033 C CA . ALA B 1 68 ? 8.508 8.562 17.734 1 94.75 68 ALA B CA 1
ATOM 3034 C C . ALA B 1 68 ? 9.359 7.805 16.719 1 94.75 68 ALA B C 1
ATOM 3036 O O . ALA B 1 68 ? 10.172 6.953 17.094 1 94.75 68 ALA B O 1
ATOM 3037 N N . SER B 1 69 ? 9.164 8.117 15.484 1 92.25 69 SER B N 1
ATOM 3038 C CA . SER B 1 69 ? 9.781 7.324 14.422 1 92.25 69 SER B CA 1
ATOM 3039 C C . SER B 1 69 ? 11.203 7.793 14.141 1 92.25 69 SER B C 1
ATOM 3041 O O . SER B 1 69 ? 11.688 8.727 14.781 1 92.25 69 SER B O 1
ATOM 3043 N N . GLU B 1 70 ? 11.852 7.141 13.164 1 91.62 70 GLU B N 1
ATOM 3044 C CA . GLU B 1 70 ? 13.203 7.492 12.742 1 91.62 70 GLU B CA 1
ATOM 3045 C C . GLU B 1 70 ? 13.234 8.875 12.094 1 91.62 70 GLU B C 1
ATOM 3047 O O . GLU B 1 70 ? 14.305 9.453 11.906 1 91.62 70 GLU B O 1
ATOM 3052 N N . MET B 1 71 ? 12.109 9.398 11.883 1 94.56 71 MET B N 1
ATOM 3053 C CA . MET B 1 71 ? 12.047 10.742 11.305 1 94.56 71 MET B CA 1
ATOM 3054 C C . MET B 1 71 ? 12.695 11.766 12.234 1 94.56 71 MET B C 1
ATOM 3056 O O . MET B 1 71 ? 13.102 12.836 11.797 1 94.56 71 MET B O 1
ATOM 3060 N N . ALA B 1 72 ? 12.789 11.406 13.492 1 96.75 72 ALA B N 1
ATOM 3061 C CA . ALA B 1 72 ? 13.422 12.289 14.461 1 96.75 72 ALA B CA 1
ATOM 3062 C C . ALA B 1 72 ? 14.828 12.68 14.008 1 96.75 72 ALA B C 1
ATOM 3064 O O . ALA B 1 72 ? 15.25 13.828 14.203 1 96.75 72 ALA B O 1
ATOM 3065 N N . GLU B 1 73 ? 15.508 11.773 13.375 1 96.31 73 GLU B N 1
ATOM 3066 C CA . GLU B 1 73 ? 16.859 12.047 12.906 1 96.31 73 GLU B CA 1
ATOM 3067 C C . GLU B 1 73 ? 16.859 13.039 11.75 1 96.31 73 GLU B C 1
ATOM 3069 O O . GLU B 1 73 ? 17.719 13.914 11.672 1 96.31 73 GLU B O 1
ATOM 3074 N N . TYR B 1 74 ? 15.914 12.914 10.906 1 96.88 74 TYR B N 1
ATOM 3075 C CA . TYR B 1 74 ? 15.789 13.844 9.789 1 96.88 74 TYR B CA 1
ATOM 3076 C C . TYR B 1 74 ? 15.359 15.227 10.273 1 96.88 74 TYR B C 1
ATOM 3078 O O . TYR B 1 74 ? 15.797 16.25 9.734 1 96.88 74 TYR B O 1
ATOM 3086 N N . ALA B 1 75 ? 14.477 15.195 11.258 1 97.94 75 ALA B N 1
ATOM 3087 C CA . ALA B 1 75 ? 14.094 16.469 11.859 1 97.94 75 ALA B CA 1
ATOM 3088 C C . ALA B 1 75 ? 15.312 17.203 12.422 1 97.94 75 ALA B C 1
ATOM 3090 O O . ALA B 1 75 ? 15.477 18.406 12.211 1 97.94 75 ALA B O 1
ATOM 3091 N N . ARG B 1 76 ? 16.141 16.453 13.125 1 98.25 76 ARG B N 1
ATOM 3092 C CA . ARG B 1 76 ? 17.359 17.031 13.68 1 98.25 76 ARG B CA 1
ATOM 3093 C C . ARG B 1 76 ? 18.234 17.625 12.578 1 98.25 76 ARG B C 1
ATOM 3095 O O . ARG B 1 76 ? 18.75 18.734 12.719 1 98.25 76 ARG B O 1
ATOM 3102 N N . LYS B 1 77 ? 18.359 16.906 11.5 1 97.94 77 LYS B N 1
ATOM 3103 C CA . LYS B 1 77 ? 19.172 17.375 10.375 1 97.94 77 LYS B CA 1
ATOM 3104 C C . LYS B 1 77 ? 18.594 18.641 9.766 1 97.94 77 LYS B C 1
ATOM 3106 O O . LYS B 1 77 ? 19.344 19.594 9.469 1 97.94 77 LYS B O 1
ATOM 3111 N N . LEU B 1 78 ? 17.297 18.656 9.555 1 98.31 78 LEU B N 1
ATOM 3112 C CA . LEU B 1 78 ? 16.656 19.828 8.977 1 98.31 78 LEU B CA 1
ATOM 3113 C C . LEU B 1 78 ? 16.812 21.047 9.883 1 98.31 78 LEU B C 1
ATOM 3115 O O . LEU B 1 78 ? 17.141 22.141 9.414 1 98.31 78 LEU B O 1
ATOM 3119 N N . ILE B 1 79 ? 16.609 20.828 11.141 1 98.56 79 ILE B N 1
ATOM 3120 C CA . ILE B 1 79 ? 16.703 21.891 12.125 1 98.56 79 ILE B CA 1
ATOM 3121 C C . ILE B 1 79 ? 18.141 22.422 12.18 1 98.56 79 ILE B C 1
ATOM 3123 O O . ILE B 1 79 ? 18.359 23.625 12.211 1 98.56 79 ILE B O 1
ATOM 3127 N N . ALA B 1 80 ? 19.078 21.5 12.188 1 98.25 80 ALA B N 1
ATOM 3128 C CA . ALA B 1 80 ? 20.484 21.875 12.172 1 98.25 80 ALA B CA 1
ATOM 3129 C C . ALA B 1 80 ? 20.828 22.688 10.922 1 98.25 80 ALA B C 1
ATOM 3131 O O . ALA B 1 80 ? 21.703 23.547 10.961 1 98.25 80 ALA B O 1
ATOM 3132 N N . GLY B 1 81 ? 20.125 22.422 9.828 1 98.19 81 GLY B N 1
ATOM 3133 C CA . GLY B 1 81 ? 20.328 23.141 8.578 1 98.19 81 GLY B CA 1
ATOM 3134 C C . GLY B 1 81 ? 19.734 24.531 8.586 1 98.19 81 GLY B C 1
ATOM 3135 O O . GLY B 1 81 ? 19.906 25.297 7.637 1 98.19 81 GLY B O 1
ATOM 3136 N N . ASN B 1 82 ? 19 24.891 9.617 1 98.5 82 ASN B N 1
ATOM 3137 C CA . ASN B 1 82 ? 18.422 26.219 9.844 1 98.5 82 ASN B CA 1
ATOM 3138 C C . ASN B 1 82 ? 18.812 26.781 11.203 1 98.5 82 ASN B C 1
ATOM 3140 O O . ASN B 1 82 ? 17.969 26.922 12.086 1 98.5 82 ASN B O 1
ATOM 3144 N N . PRO B 1 83 ? 20.047 27.156 11.391 1 97.38 83 PRO B N 1
ATOM 3145 C CA . PRO B 1 83 ? 20.594 27.422 12.727 1 97.38 83 PRO B CA 1
ATOM 3146 C C . PRO B 1 83 ? 19.906 28.594 13.422 1 97.38 83 PRO B C 1
ATOM 3148 O O . PRO B 1 83 ? 19.766 28.594 14.648 1 97.38 83 PRO B O 1
ATOM 3151 N N . SER B 1 84 ? 19.5 29.578 12.672 1 96.56 84 SER B N 1
ATOM 3152 C CA . SER B 1 84 ? 18.859 30.734 13.289 1 96.56 84 SER B CA 1
ATOM 3153 C C . SER B 1 84 ? 17.562 30.344 13.992 1 96.56 84 SER B C 1
ATOM 3155 O O . SER B 1 84 ? 17.203 30.953 15 1 96.56 84 SER B O 1
ATOM 3157 N N . LEU B 1 85 ? 16.922 29.344 13.539 1 97.06 85 LEU B N 1
ATOM 3158 C CA . LEU B 1 85 ? 15.672 28.844 14.117 1 97.06 85 LEU B CA 1
ATOM 3159 C C . LEU B 1 85 ? 15.945 27.656 15.031 1 97.06 85 LEU B C 1
ATOM 3161 O O . LEU B 1 85 ? 15.297 27.5 16.078 1 97.06 85 LEU B O 1
ATOM 3165 N N . GLY B 1 86 ? 16.953 26.906 14.641 1 96.88 86 GLY B N 1
ATOM 3166 C CA . GLY B 1 86 ? 17.219 25.609 15.234 1 96.88 86 GLY B CA 1
ATOM 3167 C C . GLY B 1 86 ? 17.656 25.703 16.688 1 96.88 86 GLY B C 1
ATOM 3168 O O . GLY B 1 86 ? 17.422 24.766 17.469 1 96.88 86 GLY B O 1
ATOM 3169 N N . GLN B 1 87 ? 18.203 26.812 17.047 1 96.38 87 GLN B N 1
ATOM 3170 C CA . GLN B 1 87 ? 18.703 26.984 18.406 1 96.38 87 GLN B CA 1
ATOM 3171 C C . GLN B 1 87 ? 17.562 26.922 19.422 1 96.38 87 GLN B C 1
ATOM 3173 O O . GLN B 1 87 ? 17.797 26.641 20.594 1 96.38 87 GLN B O 1
ATOM 3178 N N . ARG B 1 88 ? 16.375 27.156 18.984 1 97.69 88 ARG B N 1
ATOM 3179 C CA . ARG B 1 88 ? 15.227 27.188 19.875 1 97.69 88 ARG B CA 1
ATOM 3180 C C . ARG B 1 88 ? 14.461 25.875 19.828 1 97.69 88 ARG B C 1
ATOM 3182 O O . ARG B 1 88 ? 13.352 25.781 20.359 1 97.69 88 ARG B O 1
ATOM 3189 N N . ILE B 1 89 ? 14.938 24.875 19.125 1 98.81 89 ILE B N 1
ATOM 3190 C CA . ILE B 1 89 ? 14.18 23.656 18.922 1 98.81 89 ILE B CA 1
ATOM 3191 C C . ILE B 1 89 ? 14.953 22.469 19.484 1 98.81 89 ILE B C 1
ATOM 3193 O O . ILE B 1 89 ? 16.156 22.312 19.219 1 98.81 89 ILE B O 1
ATOM 3197 N N . THR B 1 90 ? 14.352 21.688 20.312 1 98.81 90 THR B N 1
ATOM 3198 C CA . THR B 1 90 ? 14.883 20.406 20.781 1 98.81 90 THR B CA 1
ATOM 3199 C C . THR B 1 90 ? 14.062 19.25 20.234 1 98.81 90 THR B C 1
ATOM 3201 O O . THR B 1 90 ? 12.852 19.188 20.453 1 98.81 90 THR B O 1
ATOM 3204 N N . VAL B 1 91 ? 14.719 18.344 19.531 1 98.56 91 VAL B N 1
ATOM 3205 C CA . VAL B 1 91 ? 14.047 17.156 19.031 1 98.56 91 VAL B CA 1
ATOM 3206 C C . VAL B 1 91 ? 14.141 16.031 20.062 1 98.56 91 VAL B C 1
ATOM 3208 O O . VAL B 1 91 ? 15.227 15.711 20.531 1 98.56 91 VAL B O 1
ATOM 3211 N N . ILE B 1 92 ? 13.039 15.523 20.438 1 98.25 92 ILE B N 1
ATOM 3212 C CA . ILE B 1 92 ? 12.953 14.422 21.391 1 98.25 92 ILE B CA 1
ATOM 3213 C C . ILE B 1 92 ? 12.391 13.18 20.688 1 98.25 92 ILE B C 1
ATOM 3215 O O . ILE B 1 92 ? 11.227 13.164 20.281 1 98.25 92 ILE B O 1
ATOM 3219 N N . ARG B 1 93 ? 13.219 12.117 20.578 1 96.75 93 ARG B N 1
ATOM 3220 C CA . ARG B 1 93 ? 12.766 10.875 19.953 1 96.75 93 ARG B CA 1
ATOM 3221 C C . ARG B 1 93 ? 12.055 9.992 20.969 1 96.75 93 ARG B C 1
ATOM 3223 O O . ARG B 1 93 ? 12.641 9.594 21.984 1 96.75 93 ARG B O 1
ATOM 3230 N N . GLY B 1 94 ? 10.82 9.727 20.719 1 96.62 94 GLY B N 1
ATOM 3231 C CA . GLY B 1 94 ? 10.016 8.859 21.578 1 96.62 94 GLY B CA 1
ATOM 3232 C C . GLY B 1 94 ? 8.523 9.062 21.391 1 96.62 94 GLY B C 1
ATOM 3233 O O . GLY B 1 94 ? 8.094 10 20.719 1 96.62 94 GLY B O 1
ATOM 3234 N N . LYS B 1 95 ? 7.797 8.188 21.984 1 95.44 95 LYS B N 1
ATOM 3235 C CA . LYS B 1 95 ? 6.344 8.312 21.984 1 95.44 95 LYS B CA 1
ATOM 3236 C C . LYS B 1 95 ? 5.887 9.367 22.984 1 95.44 95 LYS B C 1
ATOM 3238 O O . LYS B 1 95 ? 6.449 9.484 24.078 1 95.44 95 LYS B O 1
ATOM 3243 N N . VAL B 1 96 ? 4.875 10.086 22.578 1 96 96 VAL B N 1
ATOM 3244 C CA . VAL B 1 96 ? 4.324 11.133 23.422 1 96 96 VAL B CA 1
ATOM 3245 C C . VAL B 1 96 ? 3.928 10.547 24.781 1 96 96 VAL B C 1
ATOM 3247 O O . VAL B 1 96 ? 4.051 11.219 25.797 1 96 96 VAL B O 1
ATOM 3250 N N . GLU B 1 97 ? 3.535 9.273 24.781 1 95.44 97 GLU B N 1
ATOM 3251 C CA . GLU B 1 97 ? 3.084 8.586 25.984 1 95.44 97 GLU B CA 1
ATOM 3252 C C . GLU B 1 97 ? 4.25 8.297 26.922 1 95.44 97 GLU B C 1
ATOM 3254 O O . GLU B 1 97 ? 4.043 8.031 28.109 1 95.44 97 GLU B O 1
ATOM 3259 N N . GLU B 1 98 ? 5.438 8.406 26.438 1 97.19 98 GLU B N 1
ATOM 3260 C CA . GLU B 1 98 ? 6.574 7.887 27.188 1 97.19 98 GLU B CA 1
ATOM 3261 C C . GLU B 1 98 ? 7.57 9 27.516 1 97.19 98 GLU B C 1
ATOM 3263 O O . GLU B 1 98 ? 8.242 8.953 28.547 1 97.19 98 GLU B O 1
ATOM 3268 N N . VAL B 1 99 ? 7.656 9.984 26.719 1 97.56 99 VAL B N 1
ATOM 3269 C CA . VAL B 1 99 ? 8.695 10.992 26.875 1 97.56 99 VAL B CA 1
ATOM 3270 C C . VAL B 1 99 ? 8.32 11.953 28 1 97.56 99 VAL B C 1
ATOM 3272 O O . VAL B 1 99 ? 7.141 12.078 28.344 1 97.56 99 VAL B O 1
ATOM 3275 N N . GLU B 1 100 ? 9.391 12.586 28.562 1 97.44 100 GLU B N 1
ATOM 3276 C CA . GLU B 1 100 ? 9.219 13.656 29.531 1 97.44 100 GLU B CA 1
ATOM 3277 C C . GLU B 1 100 ? 9.82 14.969 29.031 1 97.44 100 GLU B C 1
ATOM 3279 O O . GLU B 1 100 ? 10.875 14.969 28.391 1 97.44 100 GLU B O 1
ATOM 3284 N N . LEU B 1 101 ? 9.117 16 29.25 1 97.75 101 LEU B N 1
ATOM 3285 C CA . LEU B 1 101 ? 9.602 17.328 28.906 1 97.75 101 LEU B CA 1
ATOM 3286 C C . LEU B 1 101 ? 10.008 18.109 30.156 1 97.75 101 LEU B C 1
ATOM 3288 O O . LEU B 1 101 ? 9.43 17.906 31.234 1 97.75 101 LEU B O 1
ATOM 3292 N N . PRO B 1 102 ? 10.969 18.938 30.078 1 97.06 102 PRO B N 1
ATOM 3293 C CA . PRO B 1 102 ? 11.453 19.672 31.25 1 97.06 102 PRO B CA 1
ATOM 3294 C C . PRO B 1 102 ? 10.469 20.734 31.719 1 97.06 102 PRO B C 1
ATOM 3296 O O . PRO B 1 102 ? 10.625 21.266 32.844 1 97.06 102 PRO B O 1
ATOM 3299 N N . GLU B 1 103 ? 9.5 21.156 30.938 1 98 103 GLU B N 1
ATOM 3300 C CA . GLU B 1 103 ? 8.477 22.141 31.266 1 98 103 GLU B CA 1
ATOM 3301 C C . GLU B 1 103 ? 7.195 21.906 30.484 1 98 103 GLU B C 1
ATOM 3303 O O . GLU B 1 103 ? 7.191 21.156 29.5 1 98 103 GLU B O 1
ATOM 3308 N N . LYS B 1 104 ? 6.086 22.531 30.969 1 98.25 104 LYS B N 1
ATOM 3309 C CA . LYS B 1 104 ? 4.812 22.469 30.25 1 98.25 104 LYS B CA 1
ATOM 3310 C C . LYS B 1 104 ? 4.801 23.469 29.094 1 98.25 104 LYS B C 1
ATOM 3312 O O . LYS B 1 104 ? 5.594 24.406 29.062 1 98.25 104 LYS B O 1
ATOM 3317 N N . ALA B 1 105 ? 3.977 23.203 28.203 1 98.62 105 ALA B N 1
ATOM 3318 C CA . ALA B 1 105 ? 3.914 24.031 26.984 1 98.62 105 ALA B CA 1
ATOM 3319 C C . ALA B 1 105 ? 2.693 24.938 27.016 1 98.62 105 ALA B C 1
ATOM 3321 O O . ALA B 1 105 ? 1.657 24.594 27.578 1 98.62 105 ALA B O 1
ATOM 3322 N N . ASP B 1 106 ? 2.816 26.062 26.359 1 98.69 106 ASP B N 1
ATOM 3323 C CA . ASP B 1 106 ? 1.716 27 26.188 1 98.69 106 ASP B CA 1
ATOM 3324 C C . ASP B 1 106 ? 0.857 26.625 24.969 1 98.69 106 ASP B C 1
ATOM 3326 O O . ASP B 1 106 ? -0.329 26.969 24.922 1 98.69 106 ASP B O 1
ATOM 3330 N N . ILE B 1 107 ? 1.509 26.031 24.062 1 98.75 107 ILE B N 1
ATOM 3331 C CA . ILE B 1 107 ? 0.841 25.703 22.812 1 98.75 107 ILE B CA 1
ATOM 3332 C C . ILE B 1 107 ? 1.271 24.312 22.328 1 98.75 107 ILE B C 1
ATOM 3334 O O . ILE B 1 107 ? 2.447 23.953 22.438 1 98.75 107 ILE B O 1
ATOM 3338 N N . LEU B 1 108 ? 0.326 23.516 21.922 1 98.88 108 LEU B N 1
ATOM 3339 C CA . LEU B 1 108 ? 0.585 22.297 21.172 1 98.88 108 LEU B CA 1
ATOM 3340 C C . LEU B 1 108 ? 0.288 22.5 19.688 1 98.88 108 LEU B C 1
ATOM 3342 O O . LEU B 1 108 ? -0.735 23.094 19.328 1 98.88 108 LEU B O 1
ATOM 3346 N N . ILE B 1 109 ? 1.149 22.141 18.844 1 98.88 109 ILE B N 1
ATOM 3347 C CA . ILE B 1 109 ? 0.918 22.109 17.406 1 98.88 109 ILE B CA 1
ATOM 3348 C C . ILE B 1 109 ? 1.12 20.703 16.875 1 98.88 109 ILE B C 1
ATOM 3350 O O . ILE B 1 109 ? 1.985 19.969 17.359 1 98.88 109 ILE B O 1
ATOM 3354 N N . SER B 1 110 ? 0.255 20.234 15.969 1 98.44 110 SER B N 1
ATOM 3355 C CA . SER B 1 110 ? 0.329 18.875 15.445 1 98.44 110 SER B CA 1
ATOM 3356 C C . SER B 1 110 ? -0.49 18.719 14.164 1 98.44 110 SER B C 1
ATOM 3358 O O . SER B 1 110 ? -1.354 19.547 13.875 1 98.44 110 SER B O 1
ATOM 3360 N N . GLU B 1 111 ? -0.079 17.828 13.336 1 96 111 GLU B N 1
ATOM 3361 C CA . GLU B 1 111 ? -0.933 17.328 12.266 1 96 111 GLU B CA 1
ATOM 3362 C C . GLU B 1 111 ? -1.518 15.961 12.625 1 96 111 GLU B C 1
ATOM 3364 O O . GLU B 1 111 ? -1.062 14.93 12.125 1 96 111 GLU B O 1
ATOM 3369 N N . PRO B 1 112 ? -2.555 15.984 13.414 1 95.12 112 PRO B N 1
ATOM 3370 C CA . PRO B 1 112 ? -3.018 14.719 14 1 95.12 112 PRO B CA 1
ATOM 3371 C C . PRO B 1 112 ? -4.121 14.062 13.172 1 95.12 112 PRO B C 1
ATOM 3373 O O . PRO B 1 112 ? -4.84 13.195 13.68 1 95.12 112 PRO B O 1
ATOM 3376 N N . MET B 1 113 ? -4.281 14.516 11.898 1 94.31 113 MET B N 1
ATOM 3377 C CA . MET B 1 113 ? -5.449 14.055 11.156 1 94.31 113 MET B CA 1
ATOM 3378 C C . MET B 1 113 ? -5.062 12.992 10.141 1 94.31 113 MET B C 1
ATOM 3380 O O . MET B 1 113 ? -3.93 12.977 9.656 1 94.31 113 MET B O 1
ATOM 3384 N N . GLY B 1 114 ? -5.957 12.102 9.914 1 93.69 114 GLY B N 1
ATOM 3385 C CA . GLY B 1 114 ? -5.98 11.227 8.75 1 93.69 114 GLY B CA 1
ATOM 3386 C C . GLY B 1 114 ? -7.27 11.328 7.953 1 93.69 114 GLY B C 1
ATOM 3387 O O . GLY B 1 114 ? -8.086 12.219 8.203 1 93.69 114 GLY B O 1
ATOM 3388 N N . THR B 1 115 ? -7.371 10.43 6.93 1 92.88 115 THR B N 1
ATOM 3389 C CA . THR B 1 115 ? -8.625 10.359 6.199 1 92.88 115 THR B CA 1
ATOM 3390 C C . THR B 1 115 ? -9.812 10.266 7.16 1 92.88 115 THR B C 1
ATOM 3392 O O . THR B 1 115 ? -9.734 9.578 8.18 1 92.88 115 THR B O 1
ATOM 3395 N N . LEU B 1 116 ? -10.883 11.031 6.859 1 95.56 116 LEU B N 1
ATOM 3396 C CA . LEU B 1 116 ? -12.07 11.078 7.707 1 95.56 116 LEU B CA 1
ATOM 3397 C C . LEU B 1 116 ? -11.734 11.672 9.07 1 95.56 116 LEU B C 1
ATOM 3399 O O . LEU B 1 116 ? -12.422 11.391 10.062 1 95.56 116 LEU B O 1
ATOM 3403 N N . LEU B 1 117 ? -10.609 12.359 9.281 1 97.5 117 LEU B N 1
ATOM 3404 C CA . LEU B 1 117 ? -10.164 13.086 10.461 1 97.5 117 LEU B CA 1
ATOM 3405 C C . LEU B 1 117 ? -9.492 12.148 11.453 1 97.5 117 LEU B C 1
ATOM 3407 O O . LEU B 1 117 ? -8.453 12.484 12.039 1 97.5 117 LEU B O 1
ATOM 3411 N N . VAL B 1 118 ? -10.031 10.945 11.547 1 96 118 VAL B N 1
ATOM 3412 C CA . VAL B 1 118 ? -9.664 10.141 12.711 1 96 118 VAL B CA 1
ATOM 3413 C C . VAL B 1 118 ? -8.859 8.922 12.258 1 96 118 VAL B C 1
ATOM 3415 O O . VAL B 1 118 ? -8.32 8.18 13.086 1 96 118 VAL B O 1
ATOM 3418 N N . ASN B 1 119 ? -8.836 8.781 10.938 1 91.19 119 ASN B N 1
ATOM 3419 C CA . ASN B 1 119 ? -8.047 7.648 10.469 1 91.19 119 ASN B CA 1
ATOM 3420 C C . ASN B 1 119 ? -6.57 7.805 10.82 1 91.19 119 ASN B C 1
ATOM 3422 O O . ASN B 1 119 ? -6.137 8.875 11.242 1 91.19 119 ASN B O 1
ATOM 3426 N N . GLU B 1 120 ? -5.758 6.754 10.852 1 87 120 GLU B N 1
ATOM 3427 C CA . GLU B 1 120 ? -4.359 6.676 11.273 1 87 120 GLU B CA 1
ATOM 3428 C C . GLU B 1 120 ? -4.234 6.781 12.789 1 87 120 GLU B C 1
ATOM 3430 O O . GLU B 1 120 ? -3.166 6.516 13.344 1 87 120 GLU B O 1
ATOM 3435 N N . ARG B 1 121 ? -5.227 7.359 13.539 1 91.62 121 ARG B N 1
ATOM 3436 C CA . ARG B 1 121 ? -5.402 7.34 14.992 1 91.62 121 ARG B CA 1
ATOM 3437 C C . ARG B 1 121 ? -4.32 8.164 15.68 1 91.62 121 ARG B C 1
ATOM 3439 O O . ARG B 1 121 ? -3.844 7.797 16.75 1 91.62 121 ARG B O 1
ATOM 3446 N N . MET B 1 122 ? -3.855 9.195 15 1 93.19 122 MET B N 1
ATOM 3447 C CA . MET B 1 122 ? -2.883 10.102 15.594 1 93.19 122 MET B CA 1
ATOM 3448 C C . MET B 1 122 ? -3.561 11.062 16.578 1 93.19 122 MET B C 1
ATOM 3450 O O . MET B 1 122 ? -2.91 11.609 17.469 1 93.19 122 MET B O 1
ATOM 3454 N N . LEU B 1 123 ? -4.848 11.266 16.453 1 96.31 123 LEU B N 1
ATOM 3455 C CA . LEU B 1 123 ? -5.59 12.172 17.312 1 96.31 123 LEU B CA 1
ATOM 3456 C C . LEU B 1 123 ? -5.516 11.727 18.781 1 96.31 123 LEU B C 1
ATOM 3458 O O . LEU B 1 123 ? -5.5 12.555 19.688 1 96.31 123 LEU B O 1
ATOM 3462 N N . GLU B 1 124 ? -5.438 10.438 19.016 1 95.81 124 GLU B N 1
ATOM 3463 C CA . GLU B 1 124 ? -5.277 9.914 20.375 1 95.81 124 GLU B CA 1
ATOM 3464 C C . GLU B 1 124 ? -4.012 10.453 21.031 1 95.81 124 GLU B C 1
ATOM 3466 O O . GLU B 1 124 ? -4.051 10.945 22.156 1 95.81 124 GLU B O 1
ATOM 3471 N N . SER B 1 125 ? -2.938 10.391 20.281 1 96.06 125 SER B N 1
ATOM 3472 C CA . SER B 1 125 ? -1.664 10.875 20.797 1 96.06 125 SER B CA 1
ATOM 3473 C C . SER B 1 125 ? -1.714 12.383 21.047 1 96.06 125 SER B C 1
ATOM 3475 O O . SER B 1 125 ? -1.104 12.875 22 1 96.06 125 SER B O 1
ATOM 3477 N N . TYR B 1 126 ? -2.383 13.094 20.203 1 98.12 126 TYR B N 1
ATOM 3478 C CA . TYR B 1 126 ? -2.535 14.539 20.359 1 98.12 126 TYR B CA 1
ATOM 3479 C C . TYR B 1 126 ? -3.273 14.875 21.656 1 98.12 126 TYR B C 1
ATOM 3481 O O . TYR B 1 126 ? -2.869 15.773 22.391 1 98.12 126 TYR B O 1
ATOM 3489 N N . ILE B 1 127 ? -4.262 14.102 21.953 1 98 127 ILE B N 1
ATOM 3490 C CA . ILE B 1 127 ? -5.051 14.289 23.172 1 98 127 ILE B CA 1
ATOM 3491 C C . ILE B 1 127 ? -4.215 13.922 24.391 1 98 127 ILE B C 1
ATOM 3493 O O . ILE B 1 127 ? -4.234 14.625 25.406 1 98 127 ILE B O 1
ATOM 3497 N N . ILE B 1 128 ? -3.504 12.891 24.281 1 97.81 128 ILE B N 1
ATOM 3498 C CA . ILE B 1 128 ? -2.617 12.484 25.359 1 97.81 128 ILE B CA 1
ATOM 3499 C C . ILE B 1 128 ? -1.583 13.578 25.625 1 97.81 128 ILE B C 1
ATOM 3501 O O . ILE B 1 128 ? -1.305 13.922 26.766 1 97.81 128 ILE B O 1
ATOM 3505 N N . ALA B 1 129 ? -1.031 14.125 24.562 1 98.5 129 ALA B N 1
ATOM 3506 C CA . ALA B 1 129 ? -0.058 15.203 24.688 1 98.5 129 ALA B CA 1
ATOM 3507 C C . ALA B 1 129 ? -0.663 16.406 25.406 1 98.5 129 ALA B C 1
ATOM 3509 O O . ALA B 1 129 ? -0.001 17.047 26.234 1 98.5 129 ALA B O 1
ATOM 3510 N N . ARG B 1 130 ? -1.894 16.719 25.047 1 98.62 130 ARG B N 1
ATOM 3511 C CA . ARG B 1 130 ? -2.604 17.797 25.719 1 98.62 130 ARG B CA 1
ATOM 3512 C C . ARG B 1 130 ? -2.592 17.594 27.234 1 98.62 130 ARG B C 1
ATOM 3514 O O . ARG B 1 130 ? -2.162 18.469 27.984 1 98.62 130 ARG B O 1
ATOM 3521 N N . ASP B 1 131 ? -2.959 16.453 27.656 1 98.12 131 ASP B N 1
ATOM 3522 C CA . ASP B 1 131 ? -3.111 16.156 29.078 1 98.12 131 ASP B CA 1
ATOM 3523 C C . ASP B 1 131 ? -1.757 16.125 29.781 1 98.12 131 ASP B C 1
ATOM 3525 O O . ASP B 1 131 ? -1.655 16.469 30.969 1 98.12 131 ASP B O 1
ATOM 3529 N N . ARG B 1 132 ? -0.766 15.766 29.094 1 98.19 132 ARG B N 1
ATOM 3530 C CA . ARG B 1 132 ? 0.541 15.555 29.703 1 98.19 132 ARG B CA 1
ATOM 3531 C C . ARG B 1 132 ? 1.364 16.844 29.688 1 98.19 132 ARG B C 1
ATOM 3533 O O . ARG B 1 132 ? 2.111 17.125 30.625 1 98.19 132 ARG B O 1
ATOM 3540 N N . PHE B 1 133 ? 1.21 17.625 28.578 1 98.69 133 PHE B N 1
ATOM 3541 C CA . PHE B 1 133 ? 2.246 18.625 28.344 1 98.69 133 PHE B CA 1
ATOM 3542 C C . PHE B 1 133 ? 1.655 20.031 28.375 1 98.69 133 PHE B C 1
ATOM 3544 O O . PHE B 1 133 ? 2.383 21.016 28.547 1 98.69 133 PHE B O 1
ATOM 3551 N N . LEU B 1 134 ? 0.402 20.188 28.125 1 98.69 134 LEU B N 1
ATOM 3552 C CA . LEU B 1 134 ? -0.187 21.516 27.922 1 98.69 134 LEU B CA 1
ATOM 3553 C C . LEU B 1 134 ? -0.54 22.156 29.266 1 98.69 134 LEU B C 1
ATOM 3555 O O . LEU B 1 134 ? -1.079 21.5 30.156 1 98.69 134 LEU B O 1
ATOM 3559 N N . VAL B 1 135 ? -0.263 23.422 29.469 1 98.31 135 VAL B N 1
ATOM 3560 C CA . VAL B 1 135 ? -0.693 24.172 30.641 1 98.31 135 VAL B CA 1
ATOM 3561 C C . VAL B 1 135 ? -2.209 24.359 30.609 1 98.31 135 VAL B C 1
ATOM 3563 O O . VAL B 1 135 ? -2.834 24.266 29.562 1 98.31 135 VAL B O 1
ATOM 3566 N N . PRO B 1 136 ? -2.787 24.609 31.766 1 95.75 136 PRO B N 1
ATOM 3567 C CA . PRO B 1 136 ? -4.215 24.938 31.75 1 95.75 136 PRO B CA 1
ATOM 3568 C C . PRO B 1 136 ? -4.547 26.109 30.828 1 95.75 136 PRO B C 1
ATOM 3570 O O . PRO B 1 136 ? -3.852 27.125 30.844 1 95.75 136 PRO B O 1
ATOM 3573 N N . LYS B 1 137 ? -5.477 25.969 29.984 1 92.06 137 LYS B N 1
ATOM 3574 C CA . LYS B 1 137 ? -5.961 26.984 29.047 1 92.06 137 LYS B CA 1
ATOM 3575 C C . LYS B 1 137 ? -4.961 27.203 27.922 1 92.06 137 LYS B C 1
ATOM 3577 O O . LYS B 1 137 ? -4.98 28.25 27.266 1 92.06 137 LYS B O 1
ATOM 3582 N N . GLY B 1 138 ? -3.928 26.391 27.828 1 97.69 138 GLY B N 1
ATOM 3583 C CA . GLY B 1 138 ? -3.047 26.453 26.672 1 97.69 138 GLY B CA 1
ATOM 3584 C C . GLY B 1 138 ? -3.777 26.281 25.344 1 97.69 138 GLY B C 1
ATOM 3585 O O . GLY B 1 138 ? -4.973 25.984 25.328 1 97.69 138 GLY B O 1
ATOM 3586 N N . LYS B 1 139 ? -3.088 26.562 24.25 1 98.38 139 LYS B N 1
ATOM 3587 C CA . LYS B 1 139 ? -3.725 26.516 22.938 1 98.38 139 LYS B CA 1
ATOM 3588 C C . LYS B 1 139 ? -3.311 25.266 22.172 1 98.38 139 LYS B C 1
ATOM 3590 O O . LYS B 1 139 ? -2.205 24.75 22.344 1 98.38 139 LYS B O 1
ATOM 3595 N N . MET B 1 140 ? -4.215 24.797 21.375 1 98.69 140 MET B N 1
ATOM 3596 C CA . MET B 1 140 ? -3.957 23.672 20.484 1 98.69 140 MET B CA 1
ATOM 3597 C C . MET B 1 140 ? -4.137 24.078 19.031 1 98.69 140 MET B C 1
ATOM 3599 O O . MET B 1 140 ? -5.148 24.688 18.672 1 98.69 140 MET B O 1
ATOM 3603 N N . PHE B 1 141 ? -3.145 23.844 18.25 1 98.81 141 PHE B N 1
ATOM 3604 C CA . PHE B 1 141 ? -3.156 24.125 16.812 1 98.81 141 PHE B CA 1
ATOM 3605 C C . PHE B 1 141 ? -3.059 22.828 16 1 98.81 141 PHE B C 1
ATOM 3607 O O . PHE B 1 141 ? -1.96 22.344 15.742 1 98.81 141 PHE B O 1
ATOM 3614 N N . PRO B 1 142 ? -4.137 22.266 15.508 1 98.75 142 PRO B N 1
ATOM 3615 C CA . PRO B 1 142 ? -5.508 22.781 15.555 1 98.75 142 PRO B CA 1
ATOM 3616 C C . PRO B 1 142 ? -6.223 22.422 16.859 1 98.75 142 PRO B C 1
ATOM 3618 O O . PRO B 1 142 ? -5.719 21.625 17.656 1 98.75 142 PRO B O 1
ATOM 3621 N N . SER B 1 143 ? -7.5 22.984 17.016 1 98.69 143 SER B N 1
ATOM 3622 C CA . SER B 1 143 ? -8.18 22.828 18.297 1 98.69 143 SER B CA 1
ATOM 3623 C C . SER B 1 143 ? -9.531 22.141 18.125 1 98.69 143 SER B C 1
ATOM 3625 O O . SER B 1 143 ? -10.133 21.672 19.094 1 98.69 143 SER B O 1
ATOM 3627 N N . VAL B 1 144 ? -10.062 22.156 16.906 1 98.62 144 VAL B N 1
ATOM 3628 C CA . VAL B 1 144 ? -11.375 21.562 16.641 1 98.62 144 VAL B CA 1
ATOM 3629 C C . VAL B 1 144 ? -11.344 20.828 15.305 1 98.62 144 VAL B C 1
ATOM 3631 O O . VAL B 1 144 ? -10.711 21.281 14.344 1 98.62 144 VAL B O 1
ATOM 3634 N N . GLY B 1 145 ? -11.922 19.672 15.281 1 98.62 145 GLY B N 1
ATOM 3635 C CA . GLY B 1 145 ? -12.188 18.953 14.047 1 98.62 145 GLY B CA 1
ATOM 3636 C C . GLY B 1 145 ? -13.664 18.703 13.812 1 98.62 145 GLY B C 1
ATOM 3637 O O . GLY B 1 145 ? -14.422 18.5 14.758 1 98.62 145 GLY B O 1
ATOM 3638 N N . ARG B 1 146 ? -14.008 18.781 12.562 1 98.69 146 ARG B N 1
ATOM 3639 C CA . ARG B 1 146 ? -15.375 18.453 12.164 1 98.69 146 ARG B CA 1
ATOM 3640 C C . ARG B 1 146 ? -15.375 17.375 11.078 1 98.69 146 ARG B C 1
ATOM 3642 O O . ARG B 1 146 ? -14.68 17.5 10.07 1 98.69 146 ARG B O 1
ATOM 3649 N N . ILE B 1 147 ? -16.141 16.344 11.328 1 98.75 147 ILE B N 1
ATOM 3650 C CA . ILE B 1 147 ? -16.438 15.375 10.281 1 98.75 147 ILE B CA 1
ATOM 3651 C C . ILE B 1 147 ? -17.75 15.758 9.594 1 98.75 147 ILE B C 1
ATOM 3653 O O . ILE B 1 147 ? -18.781 15.906 10.25 1 98.75 147 ILE B O 1
ATOM 3657 N N . HIS B 1 148 ? -17.641 15.938 8.32 1 98.88 148 HIS B N 1
ATOM 3658 C CA . HIS B 1 148 ? -18.828 16.25 7.539 1 98.88 148 HIS B CA 1
ATOM 3659 C C . HIS B 1 148 ? -19.344 15.031 6.781 1 98.88 148 HIS B C 1
ATOM 3661 O O . HIS B 1 148 ? -18.547 14.203 6.328 1 98.88 148 HIS B O 1
ATOM 3667 N N . MET B 1 149 ? -20.625 14.961 6.641 1 98.75 149 MET B N 1
ATOM 3668 C CA . MET B 1 149 ? -21.266 13.812 6.012 1 98.75 149 MET B CA 1
ATOM 3669 C C . MET B 1 149 ? -22.484 14.234 5.215 1 98.75 149 MET B C 1
ATOM 3671 O O . MET B 1 149 ? -23.234 15.109 5.648 1 98.75 149 MET B O 1
ATOM 3675 N N . ALA B 1 150 ? -22.688 13.648 4.133 1 98.81 150 ALA B N 1
ATOM 3676 C CA . ALA B 1 150 ? -23.891 13.844 3.336 1 98.81 150 ALA B CA 1
ATOM 3677 C C . ALA B 1 150 ? -24.141 12.664 2.402 1 98.81 150 ALA B C 1
ATOM 3679 O O . ALA B 1 150 ? -23.188 12.07 1.885 1 98.81 150 ALA B O 1
ATOM 3680 N N . PRO B 1 151 ? -25.391 12.266 2.238 1 98.69 151 PRO B N 1
ATOM 3681 C CA . PRO B 1 151 ? -25.656 11.266 1.199 1 98.69 151 PRO B CA 1
ATOM 3682 C C . PRO B 1 151 ? -25.266 11.75 -0.197 1 98.69 151 PRO B C 1
ATOM 3684 O O . PRO B 1 151 ? -25.328 12.953 -0.477 1 98.69 151 PRO B O 1
ATOM 3687 N N . PHE B 1 152 ? -24.891 10.852 -1.044 1 98.81 152 PHE B N 1
ATOM 3688 C CA . PHE B 1 152 ? -24.5 11.242 -2.395 1 98.81 152 PHE B CA 1
ATOM 3689 C C . PHE B 1 152 ? -25.125 10.312 -3.428 1 98.81 152 PHE B C 1
ATOM 3691 O O . PHE B 1 152 ? -25.578 9.211 -3.09 1 98.81 152 PHE B O 1
ATOM 3698 N N . SER B 1 153 ? -25.234 10.781 -4.629 1 98.75 153 SER B N 1
ATOM 3699 C CA . SER B 1 153 ? -25.688 10.031 -5.801 1 98.75 153 SER B CA 1
ATOM 3700 C C . SER B 1 153 ? -24.594 9.984 -6.871 1 98.75 153 SER B C 1
ATOM 3702 O O . SER B 1 153 ? -24.188 11.023 -7.398 1 98.75 153 SER B O 1
ATOM 3704 N N . ASP B 1 154 ? -24.094 8.82 -7.184 1 98.62 154 ASP B N 1
ATOM 3705 C CA . ASP B 1 154 ? -23.047 8.625 -8.18 1 98.62 154 ASP B CA 1
ATOM 3706 C C . ASP B 1 154 ? -23.203 7.277 -8.883 1 98.62 154 ASP B C 1
ATOM 3708 O O . ASP B 1 154 ? -22.547 6.297 -8.516 1 98.62 154 ASP B O 1
ATOM 3712 N N . GLU B 1 155 ? -23.953 7.293 -9.953 1 98.06 155 GLU B N 1
ATOM 3713 C CA . GLU B 1 155 ? -24.25 6.074 -10.695 1 98.06 155 GLU B CA 1
ATOM 3714 C C . GLU B 1 155 ? -22.984 5.484 -11.32 1 98.06 155 GLU B C 1
ATOM 3716 O O . GLU B 1 155 ? -22.812 4.262 -11.336 1 98.06 155 GLU B O 1
ATOM 3721 N N . TYR B 1 156 ? -22.203 6.332 -11.797 1 98 156 TYR B N 1
ATOM 3722 C CA . TYR B 1 156 ? -20.984 5.867 -12.445 1 98 156 TYR B CA 1
ATOM 3723 C C . TYR B 1 156 ? -20.094 5.129 -11.461 1 98 156 TYR B C 1
ATOM 3725 O O . TYR B 1 156 ? -19.594 4.043 -11.766 1 98 156 TYR B O 1
ATOM 3733 N N . LEU B 1 157 ? -19.844 5.684 -10.305 1 98.25 157 LEU B N 1
ATOM 3734 C CA . LEU B 1 157 ? -19.031 5.039 -9.273 1 98.25 157 LEU B CA 1
ATOM 3735 C C . LEU B 1 157 ? -19.625 3.693 -8.883 1 98.25 157 LEU B C 1
ATOM 3737 O O . LEU B 1 157 ? -18.906 2.703 -8.742 1 98.25 157 LEU B O 1
ATOM 3741 N N . PHE B 1 158 ? -20.938 3.701 -8.688 1 98.31 158 PHE B N 1
ATOM 3742 C CA . PHE B 1 158 ? -21.625 2.48 -8.289 1 98.31 158 PHE B CA 1
ATOM 3743 C C . PHE B 1 158 ? -21.406 1.372 -9.312 1 98.31 158 PHE B C 1
ATOM 3745 O O . PHE B 1 158 ? -21.016 0.255 -8.945 1 98.31 158 PHE B O 1
ATOM 3752 N N . VAL B 1 159 ? -21.594 1.697 -10.539 1 98 159 VAL B N 1
ATOM 3753 C CA . VAL B 1 159 ? -21.469 0.731 -11.625 1 98 159 VAL B CA 1
ATOM 3754 C C . VAL B 1 159 ? -20.016 0.27 -11.727 1 98 159 VAL B C 1
ATOM 3756 O O . VAL B 1 159 ? -19.75 -0.913 -11.945 1 98 159 VAL B O 1
ATOM 3759 N N . GLU B 1 160 ? -19.141 1.198 -11.594 1 97.62 160 GLU B N 1
ATOM 3760 C CA . GLU B 1 160 ? -17.719 0.869 -11.625 1 97.62 160 GLU B CA 1
ATOM 3761 C C . GLU B 1 160 ? -17.375 -0.17 -10.562 1 97.62 160 GLU B C 1
ATOM 3763 O O . GLU B 1 160 ? -16.688 -1.156 -10.859 1 97.62 160 GLU B O 1
ATOM 3768 N N . ILE B 1 161 ? -17.828 -0.012 -9.375 1 96.62 161 ILE B N 1
ATOM 3769 C CA . ILE B 1 161 ? -17.562 -0.939 -8.281 1 96.62 161 ILE B CA 1
ATOM 3770 C C . ILE B 1 161 ? -18.219 -2.283 -8.57 1 96.62 161 ILE B C 1
ATOM 3772 O O . ILE B 1 161 ? -17.594 -3.334 -8.453 1 96.62 161 ILE B O 1
ATOM 3776 N N . ALA B 1 162 ? -19.453 -2.213 -8.969 1 96.25 162 ALA B N 1
ATOM 3777 C CA . ALA B 1 162 ? -20.219 -3.422 -9.258 1 96.25 162 ALA B CA 1
ATOM 3778 C C . ALA B 1 162 ? -19.562 -4.242 -10.359 1 96.25 162 ALA B C 1
ATOM 3780 O O . ALA B 1 162 ? -19.547 -5.473 -10.305 1 96.25 162 ALA B O 1
ATOM 3781 N N . ASN B 1 163 ? -19.016 -3.568 -11.289 1 96.94 163 ASN B N 1
ATOM 3782 C CA . ASN B 1 163 ? -18.438 -4.23 -12.453 1 96.94 163 ASN B CA 1
ATOM 3783 C C . ASN B 1 163 ? -17.141 -4.953 -12.102 1 96.94 163 ASN B C 1
ATOM 3785 O O . ASN B 1 163 ? -16.703 -5.859 -12.82 1 96.94 163 ASN B O 1
ATOM 3789 N N . LYS B 1 164 ? -16.531 -4.566 -11.078 1 94.81 164 LYS B N 1
ATOM 3790 C CA . LYS B 1 164 ? -15.289 -5.211 -10.68 1 94.81 164 LYS B CA 1
ATOM 3791 C C . LYS B 1 164 ? -15.516 -6.688 -10.367 1 94.81 164 LYS B C 1
ATOM 3793 O O . LYS B 1 164 ? -14.625 -7.516 -10.586 1 94.81 164 LYS B O 1
ATOM 3798 N N . ALA B 1 165 ? -16.656 -7.023 -9.883 1 95.19 165 ALA B N 1
ATOM 3799 C CA . ALA B 1 165 ? -16.953 -8.398 -9.469 1 95.19 165 ALA B CA 1
ATOM 3800 C C . ALA B 1 165 ? -17.391 -9.242 -10.656 1 95.19 165 ALA B C 1
ATOM 3802 O O . ALA B 1 165 ? -17.578 -10.453 -10.523 1 95.19 165 ALA B O 1
ATOM 3803 N N . LEU B 1 166 ? -17.531 -8.586 -11.852 1 96.5 166 LEU B N 1
ATOM 3804 C CA . LEU B 1 166 ? -18.031 -9.289 -13.023 1 96.5 166 LEU B CA 1
ATOM 3805 C C . LEU B 1 166 ? -17.125 -10.445 -13.398 1 96.5 166 LEU B C 1
ATOM 3807 O O . LEU B 1 166 ? -17.562 -11.438 -13.984 1 96.5 166 LEU B O 1
ATOM 3811 N N . PHE B 1 167 ? -15.883 -10.359 -13.086 1 97.38 167 PHE B N 1
ATOM 3812 C CA . PHE B 1 167 ? -14.922 -11.43 -13.328 1 97.38 167 PHE B CA 1
ATOM 3813 C C . PHE B 1 167 ? -15.438 -12.758 -12.773 1 97.38 167 PHE B C 1
ATOM 3815 O O . PHE B 1 167 ? -15.289 -13.797 -13.406 1 97.38 167 PHE B O 1
ATOM 3822 N N . TRP B 1 168 ? -16.078 -12.719 -11.672 1 97.56 168 TRP B N 1
ATOM 3823 C CA . TRP B 1 168 ? -16.469 -13.922 -10.93 1 97.56 168 TRP B CA 1
ATOM 3824 C C . TRP B 1 168 ? -17.766 -14.5 -11.477 1 97.56 168 TRP B C 1
ATOM 3826 O O . TRP B 1 168 ? -18.25 -15.523 -10.984 1 97.56 168 TRP B O 1
ATOM 3836 N N . GLN B 1 169 ? -18.344 -13.891 -12.492 1 97.69 169 GLN B N 1
ATOM 3837 C CA . GLN B 1 169 ? -19.578 -14.398 -13.094 1 97.69 169 GLN B CA 1
ATOM 3838 C C . GLN B 1 169 ? -19.266 -15.414 -14.195 1 97.69 169 GLN B C 1
ATOM 3840 O O . GLN B 1 169 ? -20.188 -15.984 -14.789 1 97.69 169 GLN B O 1
ATOM 3845 N N . GLN B 1 170 ? -18.078 -15.68 -14.391 1 97.56 170 GLN B N 1
ATOM 3846 C CA . GLN B 1 170 ? -17.672 -16.609 -15.438 1 97.56 170 GLN B CA 1
ATOM 3847 C C . GLN B 1 170 ? -18.031 -18.047 -15.055 1 97.56 170 GLN B C 1
ATOM 3849 O O . GLN B 1 170 ? -17.609 -18.547 -14.008 1 97.56 170 GLN B O 1
ATOM 3854 N N . GLN B 1 171 ? -18.688 -18.703 -15.961 1 97.56 171 GLN B N 1
ATOM 3855 C CA . GLN B 1 171 ? -19.156 -20.062 -15.703 1 97.56 171 GLN B CA 1
ATOM 3856 C C . GLN B 1 171 ? -18.125 -21.094 -16.188 1 97.56 171 GLN B C 1
ATOM 3858 O O . GLN B 1 171 ? -18.203 -22.266 -15.828 1 97.56 171 GLN B O 1
ATOM 3863 N N . ASN B 1 172 ? -17.266 -20.609 -17.031 1 98 172 ASN B N 1
ATOM 3864 C CA . ASN B 1 172 ? -16.25 -21.5 -17.578 1 98 172 ASN B CA 1
ATOM 3865 C C . ASN B 1 172 ? -14.883 -20.812 -17.672 1 98 172 ASN B C 1
ATOM 3867 O O . ASN B 1 172 ? -14.414 -20.5 -18.766 1 98 172 ASN B O 1
ATOM 3871 N N . TYR B 1 173 ? -14.258 -20.625 -16.594 1 98.25 173 TYR B N 1
ATOM 3872 C CA . TYR B 1 173 ? -12.891 -20.125 -16.469 1 98.25 173 TYR B CA 1
ATOM 3873 C C . TYR B 1 173 ? -11.906 -21.281 -16.375 1 98.25 173 TYR B C 1
ATOM 3875 O O . TYR B 1 173 ? -11.633 -21.781 -15.273 1 98.25 173 TYR B O 1
ATOM 3883 N N . TYR B 1 174 ? -11.344 -21.703 -17.484 1 98.06 174 TYR B N 1
ATOM 3884 C CA . TYR B 1 174 ? -10.5 -22.891 -17.562 1 98.06 174 TYR B CA 1
ATOM 3885 C C . TYR B 1 174 ? -11.227 -24.109 -17.016 1 98.06 174 TYR B C 1
ATOM 3887 O O . TYR B 1 174 ? -10.648 -24.906 -16.281 1 98.06 174 TYR B O 1
ATOM 3895 N N . GLY B 1 175 ? -12.523 -24.188 -17.281 1 97.88 175 GLY B N 1
ATOM 3896 C CA . GLY B 1 175 ? -13.305 -25.328 -16.844 1 97.88 175 GLY B CA 1
ATOM 3897 C C . GLY B 1 175 ? -13.867 -25.172 -15.445 1 97.88 175 GLY B C 1
ATOM 3898 O O . GLY B 1 175 ? -14.523 -26.078 -14.93 1 97.88 175 GLY B O 1
ATOM 3899 N N . VAL B 1 176 ? -13.641 -24.016 -14.805 1 98.44 176 VAL B N 1
ATOM 3900 C CA . VAL B 1 176 ? -14.094 -23.781 -13.438 1 98.44 176 VAL B CA 1
ATOM 3901 C C . VAL B 1 176 ? -15.227 -22.766 -13.438 1 98.44 176 VAL B C 1
ATOM 3903 O O . VAL B 1 176 ? -15.133 -21.719 -14.086 1 98.44 176 VAL B O 1
ATOM 3906 N N . ASP B 1 177 ? -16.312 -23.141 -12.766 1 98.62 177 ASP B N 1
ATOM 3907 C CA . ASP B 1 177 ? -17.391 -22.188 -12.539 1 98.62 177 ASP B CA 1
ATOM 3908 C C . ASP B 1 177 ? -17.062 -21.266 -11.367 1 98.62 177 ASP B C 1
ATOM 3910 O O . ASP B 1 177 ? -17.016 -21.703 -10.219 1 98.62 177 ASP B O 1
ATOM 3914 N N . LEU B 1 178 ? -16.875 -19.953 -11.648 1 98.44 178 LEU B N 1
ATOM 3915 C CA . LEU B 1 178 ? -16.438 -19 -10.625 1 98.44 178 LEU B CA 1
ATOM 3916 C C . LEU B 1 178 ? -17.625 -18.391 -9.898 1 98.44 178 LEU B C 1
ATOM 3918 O O . LEU B 1 178 ? -17.438 -17.688 -8.898 1 98.44 178 LEU B O 1
ATOM 3922 N N . THR B 1 179 ? -18.859 -18.672 -10.266 1 98.44 179 THR B N 1
ATOM 3923 C CA . THR B 1 179 ? -20.047 -17.906 -9.875 1 98.44 179 THR B CA 1
ATOM 3924 C C . THR B 1 179 ? -20.297 -18.047 -8.383 1 98.44 179 THR B C 1
ATOM 3926 O O . THR B 1 179 ? -20.922 -17.172 -7.773 1 98.44 179 THR B O 1
ATOM 3929 N N . ALA B 1 180 ? -19.766 -19.078 -7.777 1 98.06 180 ALA B N 1
ATOM 3930 C CA . ALA B 1 180 ? -19.953 -19.312 -6.348 1 98.06 180 ALA B CA 1
ATOM 3931 C C . ALA B 1 180 ? -19.344 -18.172 -5.523 1 98.06 180 ALA B C 1
ATOM 3933 O O . ALA B 1 180 ? -19.75 -17.938 -4.383 1 98.06 180 ALA B O 1
ATOM 3934 N N . LEU B 1 181 ? -18.359 -17.484 -6.117 1 97.75 181 LEU B N 1
ATOM 3935 C CA . LEU B 1 181 ? -17.641 -16.453 -5.355 1 97.75 181 LEU B CA 1
ATOM 3936 C C . LEU B 1 181 ? -18.125 -15.062 -5.742 1 97.75 181 LEU B C 1
ATOM 3938 O O . LEU B 1 181 ? -17.688 -14.07 -5.168 1 97.75 181 LEU B O 1
ATOM 3942 N N . HIS B 1 182 ? -19.047 -14.961 -6.715 1 97.5 182 HIS B N 1
ATOM 3943 C CA . HIS B 1 182 ? -19.5 -13.664 -7.199 1 97.5 182 HIS B CA 1
ATOM 3944 C C . HIS B 1 182 ? -20.078 -12.82 -6.07 1 97.5 182 HIS B C 1
ATOM 3946 O O . HIS B 1 182 ? -19.719 -11.656 -5.906 1 97.5 182 HIS B O 1
ATOM 3952 N N . GLY B 1 183 ? -20.984 -13.43 -5.27 1 96.44 183 GLY B N 1
ATOM 3953 C CA . GLY B 1 183 ? -21.609 -12.703 -4.172 1 96.44 183 GLY B CA 1
ATOM 3954 C C . GLY B 1 183 ? -20.609 -12.188 -3.158 1 96.44 183 GLY B C 1
ATOM 3955 O O . GLY B 1 183 ? -20.688 -11.023 -2.746 1 96.44 183 GLY B O 1
ATOM 3956 N N . SER B 1 184 ? -19.672 -13.047 -2.76 1 95.38 184 SER B N 1
ATOM 3957 C CA . SER B 1 184 ? -18.641 -12.664 -1.8 1 95.38 184 SER B CA 1
ATOM 3958 C C . SER B 1 184 ? -17.766 -11.539 -2.35 1 95.38 184 SER B C 1
ATOM 3960 O O . SER B 1 184 ? -17.438 -10.594 -1.631 1 95.38 184 SER B O 1
ATOM 3962 N N . ALA B 1 185 ? -17.391 -11.664 -3.625 1 95.38 185 ALA B N 1
ATOM 3963 C CA . ALA B 1 185 ? -16.562 -10.641 -4.262 1 95.38 185 ALA B CA 1
ATOM 3964 C C . ALA B 1 185 ? -17.312 -9.312 -4.344 1 95.38 185 ALA B C 1
ATOM 3966 O O . ALA B 1 185 ? -16.75 -8.258 -4.043 1 95.38 185 ALA B O 1
ATOM 3967 N N . PHE B 1 186 ? -18.547 -9.406 -4.766 1 95.69 186 PHE B N 1
ATOM 3968 C CA . PHE B 1 186 ? -19.406 -8.227 -4.879 1 95.69 186 PHE B CA 1
ATOM 3969 C C . PHE B 1 186 ? -19.484 -7.488 -3.547 1 95.69 186 PHE B C 1
ATOM 3971 O O . PHE B 1 186 ? -19.203 -6.289 -3.477 1 95.69 186 PHE B O 1
ATOM 3978 N N . GLN B 1 187 ? -19.766 -8.203 -2.525 1 93.94 187 GLN B N 1
ATOM 3979 C CA . GLN B 1 187 ? -19.844 -7.617 -1.192 1 93.94 187 GLN B CA 1
ATOM 3980 C C . GLN B 1 187 ? -18.5 -7.043 -0.75 1 93.94 187 GLN B C 1
ATOM 3982 O O . GLN B 1 187 ? -18.453 -5.992 -0.109 1 93.94 187 GLN B O 1
ATOM 3987 N N . GLY B 1 188 ? -17.484 -7.77 -1.104 1 93.31 188 GLY B N 1
ATOM 3988 C CA . GLY B 1 188 ? -16.156 -7.312 -0.758 1 93.31 188 GLY B CA 1
ATOM 3989 C C . GLY B 1 188 ? -15.812 -5.965 -1.362 1 93.31 188 GLY B C 1
ATOM 3990 O O . GLY B 1 188 ? -15.234 -5.105 -0.689 1 93.31 188 GLY B O 1
ATOM 3991 N N . TYR B 1 189 ? -16.141 -5.762 -2.611 1 94.31 189 TYR B N 1
ATOM 3992 C CA . TYR B 1 189 ? -15.836 -4.516 -3.301 1 94.31 189 TYR B CA 1
ATOM 3993 C C . TYR B 1 189 ? -16.625 -3.355 -2.709 1 94.31 189 TYR B C 1
ATOM 3995 O O . TYR B 1 189 ? -16.125 -2.238 -2.6 1 94.31 189 TYR B O 1
ATOM 4003 N N . PHE B 1 190 ? -17.828 -3.623 -2.266 1 95.25 190 PHE B N 1
ATOM 4004 C CA . PHE B 1 190 ? -18.672 -2.566 -1.714 1 95.25 190 PHE B CA 1
ATOM 4005 C C . PHE B 1 190 ? -18.328 -2.311 -0.251 1 95.25 190 PHE B C 1
ATOM 4007 O O . PHE B 1 190 ? -18.75 -1.312 0.328 1 95.25 190 PHE B O 1
ATOM 4014 N N . SER B 1 191 ? -17.547 -3.201 0.347 1 93.5 191 SER B N 1
ATOM 4015 C CA . SER B 1 191 ? -17.156 -3.039 1.747 1 93.5 191 SER B CA 1
ATOM 4016 C C . SER B 1 191 ? -15.93 -2.154 1.885 1 93.5 191 SER B C 1
ATOM 4018 O O . SER B 1 191 ? -15.461 -1.907 2.996 1 93.5 191 SER B O 1
ATOM 4020 N N . GLN B 1 192 ? -15.391 -1.689 0.872 1 92.69 192 GLN B N 1
ATOM 4021 C CA . GLN B 1 192 ? -14.227 -0.82 0.895 1 92.69 192 GLN B CA 1
ATOM 4022 C C . GLN B 1 192 ? -14.602 0.619 0.552 1 92.69 192 GLN B C 1
ATOM 4024 O O . GLN B 1 192 ? -15.164 0.882 -0.511 1 92.69 192 GLN B O 1
ATOM 4029 N N . PRO B 1 193 ? -14.258 1.51 1.431 1 95.44 193 PRO B N 1
ATOM 4030 C CA . PRO B 1 193 ? -14.523 2.906 1.078 1 95.44 193 PRO B CA 1
ATOM 4031 C C . PRO B 1 193 ? -13.672 3.395 -0.089 1 95.44 193 PRO B C 1
ATOM 4033 O O . PRO B 1 193 ? -12.562 2.9 -0.296 1 95.44 193 PRO B O 1
ATOM 4036 N N . VAL B 1 194 ? -14.242 4.352 -0.833 1 96.69 194 VAL B N 1
ATOM 4037 C CA . VAL B 1 194 ? -13.516 4.996 -1.924 1 96.69 194 VAL B CA 1
ATOM 4038 C C . VAL B 1 194 ? -12.914 6.309 -1.436 1 96.69 194 VAL B C 1
ATOM 4040 O O . VAL B 1 194 ? -13.633 7.219 -1.021 1 96.69 194 VAL B O 1
ATOM 4043 N N . VAL B 1 195 ? -11.578 6.367 -1.441 1 96.31 195 VAL B N 1
ATOM 4044 C CA . VAL B 1 195 ? -10.875 7.566 -1.007 1 96.31 195 VAL B CA 1
ATOM 4045 C C . VAL B 1 195 ? -10.422 8.367 -2.223 1 96.31 195 VAL B C 1
ATOM 4047 O O . VAL B 1 195 ? -9.5 7.961 -2.938 1 96.31 195 VAL B O 1
ATOM 4050 N N . ASP B 1 196 ? -11.078 9.453 -2.486 1 96.38 196 ASP B N 1
ATOM 4051 C CA . ASP B 1 196 ? -10.805 10.305 -3.639 1 96.38 196 ASP B CA 1
ATOM 4052 C C . ASP B 1 196 ? -11.562 11.625 -3.537 1 96.38 196 ASP B C 1
ATOM 4054 O O . ASP B 1 196 ? -12.438 11.781 -2.678 1 96.38 196 ASP B O 1
ATOM 4058 N N . ALA B 1 197 ? -11.102 12.531 -4.395 1 97.31 197 ALA B N 1
ATOM 4059 C CA . ALA B 1 197 ? -11.898 13.75 -4.555 1 97.31 197 ALA B CA 1
ATOM 4060 C C . ALA B 1 197 ? -13.172 13.469 -5.344 1 97.31 197 ALA B C 1
ATOM 4062 O O . ALA B 1 197 ? -13.195 12.602 -6.219 1 97.31 197 ALA B O 1
ATOM 4063 N N . PHE B 1 198 ? -14.258 14.109 -4.996 1 98 198 PHE B N 1
ATOM 4064 C CA . PHE B 1 198 ? -15.492 13.961 -5.766 1 98 198 PHE B CA 1
ATOM 4065 C C . PHE B 1 198 ? -16.156 15.312 -5.98 1 98 198 PHE B C 1
ATOM 4067 O O . PHE B 1 198 ? -15.82 16.297 -5.312 1 98 198 PHE B O 1
ATOM 4074 N N . ASP B 1 199 ? -17.047 15.453 -6.957 1 98.06 199 ASP B N 1
ATOM 4075 C CA . ASP B 1 199 ? -17.797 16.656 -7.293 1 98.06 199 ASP B CA 1
ATOM 4076 C C . ASP B 1 199 ? -18.875 16.938 -6.25 1 98.06 199 ASP B C 1
ATOM 4078 O O . ASP B 1 199 ? -19.734 16.109 -5.996 1 98.06 199 ASP B O 1
ATOM 4082 N N . PRO B 1 200 ? -18.844 18.125 -5.688 1 98.06 200 PRO B N 1
ATOM 4083 C CA . PRO B 1 200 ? -19.844 18.438 -4.656 1 98.06 200 PRO B CA 1
ATOM 4084 C C . PRO B 1 200 ? -21.281 18.375 -5.176 1 98.06 200 PRO B C 1
ATOM 4086 O O . PRO B 1 200 ? -22.219 18.234 -4.387 1 98.06 200 PRO B O 1
ATOM 4089 N N . ARG B 1 201 ? -21.547 18.484 -6.5 1 97.56 201 ARG B N 1
ATOM 4090 C CA . ARG B 1 201 ? -22.875 18.422 -7.086 1 97.56 201 ARG B CA 1
ATOM 4091 C C . ARG B 1 201 ? -23.5 17.047 -6.883 1 97.56 201 ARG B C 1
ATOM 4093 O O . ARG B 1 201 ? -24.703 16.875 -7.059 1 97.56 201 ARG B O 1
ATOM 4100 N N . LEU B 1 202 ? -22.625 16.031 -6.418 1 98.5 202 LEU B N 1
ATOM 4101 C CA . LEU B 1 202 ? -23.109 14.664 -6.199 1 98.5 202 LEU B CA 1
ATOM 4102 C C . LEU B 1 202 ? -23.891 14.562 -4.891 1 98.5 202 LEU B C 1
ATOM 4104 O O . LEU B 1 202 ? -24.578 13.57 -4.645 1 98.5 202 LEU B O 1
ATOM 4108 N N . LEU B 1 203 ? -23.781 15.562 -4.047 1 98.56 203 LEU B N 1
ATOM 4109 C CA . LEU B 1 203 ? -24.422 15.531 -2.738 1 98.56 203 LEU B CA 1
ATOM 4110 C C . LEU B 1 203 ? -25.938 15.727 -2.875 1 98.56 203 LEU B C 1
ATOM 4112 O O . LEU B 1 203 ? -26.391 16.547 -3.672 1 98.56 203 LEU B O 1
ATOM 4116 N N . VAL B 1 204 ? -26.688 14.984 -2.084 1 97.81 204 VAL B N 1
ATOM 4117 C CA . VAL B 1 204 ? -28.141 14.938 -2.195 1 97.81 204 VAL B CA 1
ATOM 4118 C C . VAL B 1 204 ? -28.766 15.805 -1.103 1 97.81 204 VAL B C 1
ATOM 4120 O O . VAL B 1 204 ? -29.969 16.031 -1.108 1 97.81 204 VAL B O 1
ATOM 4123 N N . SER B 1 205 ? -27.969 16.25 -0.17 1 97.81 205 SER B N 1
ATOM 4124 C CA . SER B 1 205 ? -28.375 17.094 0.939 1 97.81 205 SER B CA 1
ATOM 4125 C C . SER B 1 205 ? -27.234 17.953 1.442 1 97.81 205 SER B C 1
ATOM 4127 O O . SER B 1 205 ? -26.062 17.656 1.166 1 97.81 205 SER B O 1
ATOM 4129 N N . PRO B 1 206 ? -27.609 19.109 2.07 1 97.38 206 PRO B N 1
ATOM 4130 C CA . PRO B 1 206 ? -26.547 19.75 2.85 1 97.38 206 PRO B CA 1
ATOM 4131 C C . PRO B 1 206 ? -25.891 18.797 3.859 1 97.38 206 PRO B C 1
ATOM 4133 O O . PRO B 1 206 ? -26.562 17.906 4.387 1 97.38 206 PRO B O 1
ATOM 4136 N N . PRO B 1 207 ? -24.688 18.969 4.086 1 98.44 207 PRO B N 1
ATOM 4137 C CA . PRO B 1 207 ? -24 18.062 5.008 1 98.44 207 PRO B CA 1
ATOM 4138 C C . PRO B 1 207 ? -24.344 18.344 6.473 1 98.44 207 PRO B C 1
ATOM 4140 O O . PRO B 1 207 ? -24.719 19.469 6.816 1 98.44 207 PRO B O 1
ATOM 4143 N N . MET B 1 208 ? -24.297 17.375 7.262 1 98.12 208 MET B N 1
ATOM 4144 C CA . MET B 1 208 ? -24.234 17.547 8.711 1 98.12 208 MET B CA 1
ATOM 4145 C C . MET B 1 208 ? -22.812 17.375 9.219 1 98.12 208 MET B C 1
ATOM 4147 O O . MET B 1 208 ? -21.953 16.859 8.492 1 98.12 208 MET B O 1
ATOM 4151 N N . SER B 1 209 ? -22.578 17.812 10.398 1 98.56 209 SER B N 1
ATOM 4152 C CA . SER B 1 209 ? -21.219 17.75 10.922 1 98.56 209 SER B CA 1
ATOM 4153 C C . SER B 1 209 ? -21.188 17.141 12.32 1 98.56 209 SER B C 1
ATOM 4155 O O . SER B 1 209 ? -22.156 17.281 13.086 1 98.56 209 SER B O 1
ATOM 4157 N N . HIS B 1 210 ? -20.25 16.359 12.555 1 98.62 210 HIS B N 1
ATOM 4158 C CA . HIS B 1 210 ? -19.891 15.891 13.883 1 98.62 210 HIS B CA 1
ATOM 4159 C C . HIS B 1 210 ? -18.625 16.562 14.383 1 98.62 210 HIS B C 1
ATOM 4161 O O . HIS B 1 210 ? -17.562 16.453 13.766 1 98.62 210 HIS B O 1
ATOM 4167 N N . VAL B 1 211 ? -18.75 17.234 15.5 1 98.56 211 VAL B N 1
ATOM 4168 C CA . VAL B 1 211 ? -17.656 18.062 15.992 1 98.56 211 VAL B CA 1
ATOM 4169 C C . VAL B 1 211 ? -16.859 17.281 17.031 1 98.56 211 VAL B C 1
ATOM 4171 O O . VAL B 1 211 ? -17.438 16.625 17.891 1 98.56 211 VAL B O 1
ATOM 4174 N N . ILE B 1 212 ? -15.586 17.375 16.953 1 98.31 212 ILE B N 1
ATOM 4175 C CA . ILE B 1 212 ? -14.672 16.906 17.984 1 98.31 212 ILE B CA 1
ATOM 4176 C C . ILE B 1 212 ? -13.828 18.062 18.5 1 98.31 212 ILE B C 1
ATOM 4178 O O . ILE B 1 212 ? -13.008 18.609 17.766 1 98.31 212 ILE B O 1
ATOM 4182 N N . ASP B 1 213 ? -14.07 18.453 19.703 1 98.44 213 ASP B N 1
ATOM 4183 C CA . ASP B 1 213 ? -13.266 19.484 20.359 1 98.44 213 ASP B CA 1
ATOM 4184 C C . ASP B 1 213 ? -12.016 18.875 21 1 98.44 213 ASP B C 1
ATOM 4186 O O . ASP B 1 213 ? -12.109 18.188 22.031 1 98.44 213 ASP B O 1
ATOM 4190 N N . PHE B 1 214 ? -10.859 19.141 20.453 1 98.38 214 PHE B N 1
ATOM 4191 C CA . PHE B 1 214 ? -9.617 18.531 20.906 1 98.38 214 PHE B CA 1
ATOM 4192 C C . PHE B 1 214 ? -9.273 18.984 22.328 1 98.38 214 PHE B C 1
ATOM 4194 O O . PHE B 1 214 ? -8.531 18.297 23.031 1 98.38 214 PHE B O 1
ATOM 4201 N N . ASN B 1 215 ? -9.797 20.141 22.734 1 97.62 215 ASN B N 1
ATOM 4202 C CA . ASN B 1 215 ? -9.516 20.656 24.062 1 97.62 215 ASN B CA 1
ATOM 4203 C C . ASN B 1 215 ? -10.219 19.844 25.156 1 97.62 215 ASN B C 1
ATOM 4205 O O . ASN B 1 215 ? -9.805 19.859 26.312 1 97.62 215 ASN B O 1
ATOM 4209 N N . GLU B 1 216 ? -11.273 19.141 24.703 1 97.12 216 GLU B N 1
ATOM 4210 C CA . GLU B 1 216 ? -12.109 18.516 25.719 1 97.12 216 GLU B CA 1
ATOM 4211 C C . GLU B 1 216 ? -12.219 17.016 25.484 1 97.12 216 GLU B C 1
ATOM 4213 O O . GLU B 1 216 ? -12.523 16.266 26.422 1 97.12 216 GLU B O 1
ATOM 4218 N N . ALA B 1 217 ? -11.961 16.594 24.312 1 97.25 217 ALA B N 1
ATOM 4219 C CA . ALA B 1 217 ? -12.141 15.195 23.953 1 97.25 217 ALA B CA 1
ATOM 4220 C C . ALA B 1 217 ? -11.25 14.289 24.781 1 97.25 217 ALA B C 1
ATOM 4222 O O . ALA B 1 217 ? -10.141 14.68 25.156 1 97.25 217 ALA B O 1
ATOM 4223 N N . LYS B 1 218 ? -11.766 13.109 25.078 1 97.5 218 LYS B N 1
ATOM 4224 C CA . LYS B 1 218 ? -10.984 12.07 25.734 1 97.5 218 LYS B CA 1
ATOM 4225 C C . LYS B 1 218 ? -10.539 11.008 24.734 1 97.5 218 LYS B C 1
ATOM 4227 O O . LYS B 1 218 ? -11.227 10.766 23.734 1 97.5 218 LYS B O 1
ATOM 4232 N N . GLU B 1 219 ? -9.391 10.461 25.047 1 95.69 219 GLU B N 1
ATOM 4233 C CA . GLU B 1 219 ? -8.867 9.414 24.172 1 95.69 219 GLU B CA 1
ATOM 4234 C C . GLU B 1 219 ? -9.914 8.328 23.922 1 95.69 219 GLU B C 1
ATOM 4236 O O . GLU B 1 219 ? -10.078 7.867 22.797 1 95.69 219 GLU B O 1
ATOM 4241 N N . GLU B 1 220 ? -10.688 7.922 24.953 1 96.56 220 GLU B N 1
ATOM 4242 C CA . GLU B 1 220 ? -11.656 6.832 24.891 1 96.56 220 GLU B CA 1
ATOM 4243 C C . GLU B 1 220 ? -12.797 7.16 23.938 1 96.56 220 GLU B C 1
ATOM 4245 O O . GLU B 1 220 ? -13.438 6.262 23.375 1 96.56 220 GLU B O 1
ATOM 4250 N N . ASP B 1 221 ? -12.992 8.484 23.766 1 96.75 221 ASP B N 1
ATOM 4251 C CA . ASP B 1 221 ? -14.055 8.922 22.859 1 96.75 221 ASP B CA 1
ATOM 4252 C C . ASP B 1 221 ? -13.742 8.523 21.422 1 96.75 221 ASP B C 1
ATOM 4254 O O . ASP B 1 221 ? -14.641 8.492 20.578 1 96.75 221 ASP B O 1
ATOM 4258 N N . LEU B 1 222 ? -12.484 8.195 21.141 1 97.06 222 LEU B N 1
ATOM 4259 C CA . LEU B 1 222 ? -12.047 7.969 19.781 1 97.06 222 LEU B CA 1
ATOM 4260 C C . LEU B 1 222 ? -12.039 6.48 19.453 1 97.06 222 LEU B C 1
ATOM 4262 O O . LEU B 1 222 ? -11.836 6.094 18.297 1 97.06 222 LEU B O 1
ATOM 4266 N N . TYR B 1 223 ? -12.289 5.668 20.484 1 97.25 223 TYR B N 1
ATOM 4267 C CA . TYR B 1 223 ? -12.266 4.227 20.25 1 97.25 223 TYR B CA 1
ATOM 4268 C C . TYR B 1 223 ? -13.508 3.771 19.5 1 97.25 223 TYR B C 1
ATOM 4270 O O . TYR B 1 223 ? -13.453 2.809 18.719 1 97.25 223 TYR B O 1
ATOM 4278 N N . GLU B 1 224 ? -14.547 4.402 19.797 1 97.62 224 GLU B N 1
ATOM 4279 C CA . GLU B 1 224 ? -15.82 4.156 19.141 1 97.62 224 GLU B CA 1
ATOM 4280 C C . GLU B 1 224 ? -16.594 5.461 18.922 1 97.62 224 GLU B C 1
ATOM 4282 O O . GLU B 1 224 ? -16.859 6.199 19.859 1 97.62 224 GLU B O 1
ATOM 4287 N N . ILE B 1 225 ? -16.859 5.758 17.703 1 97.81 225 ILE B N 1
ATOM 4288 C CA . ILE B 1 225 ? -17.594 6.965 17.328 1 97.81 225 ILE B CA 1
ATOM 4289 C C . ILE B 1 225 ? -18.906 6.582 16.641 1 97.81 225 ILE B C 1
ATOM 4291 O O . ILE B 1 225 ? -18.891 5.926 15.594 1 97.81 225 ILE B O 1
ATOM 4295 N N . ASP B 1 226 ? -19.984 6.902 17.219 1 98.31 226 ASP B N 1
ATOM 4296 C CA . ASP B 1 226 ? -21.328 6.598 16.719 1 98.31 226 ASP B CA 1
ATOM 4297 C C . ASP B 1 226 ? -22.109 7.875 16.422 1 98.31 226 ASP B C 1
ATOM 4299 O O . ASP B 1 226 ? -22.5 8.594 17.344 1 98.31 226 ASP B O 1
ATOM 4303 N N . ILE B 1 227 ? -22.344 8.156 15.18 1 98.56 227 ILE B N 1
ATOM 4304 C CA . ILE B 1 227 ? -22.953 9.406 14.758 1 98.56 227 ILE B CA 1
ATOM 4305 C C . ILE B 1 227 ? -24.328 9.133 14.156 1 98.56 227 ILE B C 1
ATOM 4307 O O . ILE B 1 227 ? -24.438 8.508 13.094 1 98.56 227 ILE B O 1
ATOM 4311 N N . PRO B 1 228 ? -25.344 9.547 14.836 1 98.62 228 PRO B N 1
ATOM 4312 C CA . PRO B 1 228 ? -26.656 9.484 14.18 1 98.62 228 PRO B CA 1
ATOM 4313 C C . PRO B 1 228 ? -26.75 10.406 12.969 1 98.62 228 PRO B C 1
ATOM 4315 O O . PRO B 1 228 ? -26.234 11.523 13 1 98.62 228 PRO B O 1
ATOM 4318 N N . LEU B 1 229 ? -27.406 9.93 11.945 1 98.56 229 LEU B N 1
ATOM 4319 C CA . LEU B 1 229 ? -27.5 10.688 10.703 1 98.56 229 LEU B CA 1
ATOM 4320 C C . LEU B 1 229 ? -28.953 11.109 10.453 1 98.56 229 LEU B C 1
ATOM 4322 O O . LEU B 1 229 ? -29.875 10.352 10.727 1 98.56 229 LEU B O 1
ATOM 4326 N N . LYS B 1 230 ? -29.109 12.289 10.039 1 98.12 230 LYS B N 1
ATOM 4327 C CA . LYS B 1 230 ? -30.406 12.82 9.625 1 98.12 230 LYS B CA 1
ATOM 4328 C C . LYS B 1 230 ? -30.25 13.852 8.516 1 98.12 230 LYS B C 1
ATOM 4330 O O . LYS B 1 230 ? -29.594 14.883 8.711 1 98.12 230 LYS B O 1
ATOM 4335 N N . PHE B 1 231 ? -30.859 13.555 7.367 1 98 231 PHE B N 1
ATOM 4336 C CA . PHE B 1 231 ? -30.766 14.43 6.207 1 98 231 PHE B CA 1
ATOM 4337 C C . PHE B 1 231 ? -32.156 14.656 5.582 1 98 231 PHE B C 1
ATOM 4339 O O . PHE B 1 231 ? -33.062 13.859 5.793 1 98 231 PHE B O 1
ATOM 4346 N N . LEU B 1 232 ? -32.219 15.789 4.945 1 96.94 232 LEU B N 1
ATOM 4347 C CA . LEU B 1 232 ? -33.344 16.062 4.059 1 96.94 232 LEU B CA 1
ATOM 4348 C C . LEU B 1 232 ? -32.906 16.109 2.602 1 96.94 232 LEU B C 1
ATOM 4350 O O . LEU B 1 232 ? -32.094 16.938 2.23 1 96.94 232 LEU B O 1
ATOM 4354 N N . ALA B 1 233 ? -33.5 15.188 1.793 1 96.44 233 ALA B N 1
ATOM 4355 C CA . ALA B 1 233 ? -33.094 15.125 0.391 1 96.44 233 ALA B CA 1
ATOM 4356 C C . ALA B 1 233 ? -33.562 16.359 -0.367 1 96.44 233 ALA B C 1
ATOM 4358 O O . ALA B 1 233 ? -34.719 16.766 -0.252 1 96.44 233 ALA B O 1
ATOM 4359 N N . SER B 1 234 ? -32.688 16.891 -1.098 1 95.62 234 SER B N 1
ATOM 4360 C CA . SER B 1 234 ? -33.031 18.078 -1.873 1 95.62 234 SER B CA 1
ATOM 4361 C C . SER B 1 234 ? -33.562 17.703 -3.25 1 95.62 234 SER B C 1
ATOM 4363 O O . SER B 1 234 ? -34.156 18.547 -3.939 1 95.62 234 SER B O 1
ATOM 4365 N N . VAL B 1 235 ? -33.312 16.5 -3.658 1 95 235 VAL B N 1
ATOM 4366 C CA . VAL B 1 235 ? -33.688 16.047 -4.992 1 95 235 VAL B CA 1
ATOM 4367 C C . VAL B 1 235 ? -34.156 14.594 -4.93 1 95 235 VAL B C 1
ATOM 4369 O O . VAL B 1 235 ? -33.844 13.867 -3.994 1 95 235 VAL B O 1
ATOM 4372 N N . GLY B 1 236 ? -35 14.312 -5.855 1 95.25 236 GLY B N 1
ATOM 4373 C CA . GLY B 1 236 ? -35.312 12.906 -6.047 1 95.25 236 GLY B CA 1
ATOM 4374 C C . GLY B 1 236 ? -34.25 12.148 -6.82 1 95.25 236 GLY B C 1
ATOM 4375 O O . GLY B 1 236 ? -33.938 12.508 -7.957 1 95.25 236 GLY B O 1
ATOM 4376 N N . THR B 1 237 ? -33.719 11.133 -6.277 1 97.38 237 THR B N 1
ATOM 4377 C CA . THR B 1 237 ? -32.625 10.406 -6.91 1 97.38 237 THR B CA 1
ATOM 4378 C C . THR B 1 237 ? -32.344 9.094 -6.184 1 97.38 237 THR B C 1
ATOM 4380 O O . THR B 1 237 ? -33.062 8.75 -5.23 1 97.38 237 THR B O 1
ATOM 4383 N N . ARG B 1 238 ? -31.359 8.344 -6.691 1 97.75 238 ARG B N 1
ATOM 4384 C CA . ARG B 1 238 ? -30.812 7.191 -5.977 1 97.75 238 ARG B CA 1
ATOM 4385 C C . ARG B 1 238 ? -29.625 7.602 -5.113 1 97.75 238 ARG B C 1
ATOM 4387 O O . ARG B 1 238 ? -28.688 8.227 -5.602 1 97.75 238 ARG B O 1
ATOM 4394 N N . VAL B 1 239 ? -29.75 7.289 -3.887 1 98.38 239 VAL B N 1
ATOM 4395 C CA . VAL B 1 239 ? -28.641 7.523 -2.965 1 98.38 239 VAL B CA 1
ATOM 4396 C C . VAL B 1 239 ? -27.719 6.312 -2.951 1 98.38 239 VAL B C 1
ATOM 4398 O O . VAL B 1 239 ? -28.141 5.203 -2.619 1 98.38 239 VAL B O 1
ATOM 4401 N N . HIS B 1 240 ? -26.438 6.535 -3.266 1 98.75 240 HIS B N 1
ATOM 4402 C CA . HIS B 1 240 ? -25.5 5.434 -3.424 1 98.75 240 HIS B CA 1
ATOM 4403 C C . HIS B 1 240 ? -24.641 5.262 -2.176 1 98.75 240 HIS B C 1
ATOM 4405 O O . HIS B 1 240 ? -23.859 4.312 -2.08 1 98.75 240 HIS B O 1
ATOM 4411 N N . GLY B 1 241 ? -24.719 6.141 -1.268 1 98.62 241 GLY B N 1
ATOM 4412 C CA . GLY B 1 241 ? -23.953 5.988 -0.04 1 98.62 241 GLY B CA 1
ATOM 4413 C C . GLY B 1 241 ? -23.766 7.293 0.713 1 98.62 241 GLY B C 1
ATOM 4414 O O . GLY B 1 241 ? -24.625 8.172 0.657 1 98.62 241 GLY B O 1
ATOM 4415 N N . LEU B 1 242 ? -22.766 7.344 1.513 1 98.81 242 LEU B N 1
ATOM 4416 C CA . LEU B 1 242 ? -22.453 8.492 2.352 1 98.81 242 LEU B CA 1
ATOM 4417 C C . LEU B 1 242 ? -21.078 9.062 2.008 1 98.81 242 LEU B C 1
ATOM 4419 O O . LEU B 1 242 ? -20.094 8.328 1.984 1 98.81 242 LEU B O 1
ATOM 4423 N N . ALA B 1 243 ? -21.062 10.336 1.673 1 98.88 243 ALA B N 1
ATOM 4424 C CA . ALA B 1 243 ? -19.812 11.062 1.447 1 98.88 243 ALA B CA 1
ATOM 4425 C C . ALA B 1 243 ? -19.359 11.766 2.721 1 98.88 243 ALA B C 1
ATOM 4427 O O . ALA B 1 243 ? -20.172 12.336 3.451 1 98.88 243 ALA B O 1
ATOM 4428 N N . CYS B 1 244 ? -18.062 11.656 2.951 1 98.81 244 CYS B N 1
ATOM 4429 C CA . CYS B 1 244 ? -17.516 12.258 4.16 1 98.81 244 CYS B CA 1
ATOM 4430 C C . CYS B 1 244 ? -16.25 13.055 3.852 1 98.81 244 CYS B C 1
ATOM 4432 O O . CYS B 1 244 ? -15.516 12.719 2.92 1 98.81 244 CYS B O 1
ATOM 4434 N N . TRP B 1 245 ? -15.984 14.023 4.602 1 98.81 245 TRP B N 1
ATOM 4435 C CA . TRP B 1 245 ? -14.773 14.836 4.609 1 98.81 245 TRP B CA 1
ATOM 4436 C C . TRP B 1 245 ? -14.594 15.523 5.957 1 98.81 245 TRP B C 1
ATOM 4438 O O . TRP B 1 245 ? -15.328 15.25 6.91 1 98.81 245 TRP B O 1
ATOM 4448 N N . PHE B 1 246 ? -13.508 16.312 6.09 1 98.75 246 PHE B N 1
ATOM 4449 C CA . PHE B 1 246 ? -13.328 16.922 7.402 1 98.75 246 PHE B CA 1
ATOM 4450 C C . PHE B 1 246 ? -12.695 18.297 7.277 1 98.75 246 PHE B C 1
ATOM 4452 O O . PHE B 1 246 ? -12.164 18.641 6.223 1 98.75 246 PHE B O 1
ATOM 4459 N N . ASP B 1 247 ? -12.844 19.109 8.281 1 98.06 247 ASP B N 1
ATOM 4460 C CA . ASP B 1 247 ? -12.109 20.359 8.492 1 98.06 247 ASP B CA 1
ATOM 4461 C C . ASP B 1 247 ? -11.523 20.422 9.898 1 98.06 247 ASP B C 1
ATOM 4463 O O . ASP B 1 247 ? -11.977 19.703 10.797 1 98.06 247 ASP B O 1
ATOM 4467 N N . VAL B 1 248 ? -10.5 21.188 9.961 1 98.75 248 VAL B N 1
ATOM 4468 C CA . VAL B 1 248 ? -9.961 21.469 11.289 1 98.75 248 VAL B CA 1
ATOM 4469 C C . VAL B 1 248 ? -9.805 22.984 11.469 1 98.75 248 VAL B C 1
ATOM 4471 O O . VAL B 1 248 ? -9.562 23.703 10.5 1 98.75 248 VAL B O 1
ATOM 4474 N N . LEU B 1 249 ? -9.969 23.391 12.695 1 98.81 249 LEU B N 1
ATOM 4475 C CA . LEU B 1 249 ? -9.898 24.812 13.031 1 98.81 249 LEU B CA 1
ATOM 4476 C C . LEU B 1 249 ? -8.617 25.125 13.797 1 98.81 249 LEU B C 1
ATOM 4478 O O . LEU B 1 249 ? -8.312 24.469 14.797 1 98.81 249 LEU B O 1
ATOM 4482 N N . PHE B 1 250 ? -7.832 26.062 13.289 1 98.81 250 PHE B N 1
ATOM 4483 C CA . PHE B 1 250 ? -6.805 26.766 14.055 1 98.81 250 PHE B CA 1
ATOM 4484 C C . PHE B 1 250 ? -7.379 28.016 14.711 1 98.81 250 PHE B C 1
ATOM 4486 O O . PHE B 1 250 ? -7.566 29.031 14.055 1 98.81 250 PHE B O 1
ATOM 4493 N N . ASN B 1 251 ? -7.645 27.844 15.953 1 98.31 251 ASN B N 1
ATOM 4494 C CA . ASN B 1 251 ? -8.336 28.906 16.672 1 98.31 251 ASN B CA 1
ATOM 4495 C C . ASN B 1 251 ? -7.359 29.875 17.328 1 98.31 251 ASN B C 1
ATOM 4497 O O . ASN B 1 251 ? -7.293 29.969 18.547 1 98.31 251 ASN B O 1
ATOM 4501 N N . GLY B 1 252 ? -6.648 30.672 16.516 1 97.94 252 GLY B N 1
ATOM 4502 C CA . GLY B 1 252 ? -5.691 31.656 17.016 1 97.94 252 GLY B CA 1
ATOM 4503 C C . GLY B 1 252 ? -6.344 32.875 17.609 1 97.94 252 GLY B C 1
ATOM 4504 O O . GLY B 1 252 ? -7.516 33.156 17.344 1 97.94 252 GLY B O 1
ATOM 4505 N N . SER B 1 253 ? -5.598 33.594 18.375 1 97.94 253 SER B N 1
ATOM 4506 C CA . SER B 1 253 ? -6.098 34.781 19.047 1 97.94 253 SER B CA 1
ATOM 4507 C C . SER B 1 253 ? -6.281 35.938 18.062 1 97.94 253 SER B C 1
ATOM 4509 O O . SER B 1 253 ? -7.164 36.781 18.234 1 97.94 253 SER B O 1
ATOM 4511 N N . THR B 1 254 ? -5.461 35.969 17.062 1 98.25 254 THR B N 1
ATOM 4512 C CA . THR B 1 254 ? -5.516 37.062 16.094 1 98.25 254 THR B CA 1
ATOM 4513 C C . THR B 1 254 ? -6.449 36.719 14.938 1 98.25 254 THR B C 1
ATOM 4515 O O . THR B 1 254 ? -7.293 37.531 14.547 1 98.25 254 THR B O 1
ATOM 4518 N N . VAL B 1 255 ? -6.281 35.531 14.383 1 98.06 255 VAL B N 1
ATOM 4519 C CA . VAL B 1 255 ? -7.094 35.094 13.25 1 98.06 255 VAL B CA 1
ATOM 4520 C C . VAL B 1 255 ? -7.465 33.625 13.422 1 98.06 255 VAL B C 1
ATOM 4522 O O . VAL B 1 255 ? -6.641 32.812 13.852 1 98.06 255 VAL B O 1
ATOM 4525 N N . GLN B 1 256 ? -8.711 33.312 13.109 1 98.19 256 GLN B N 1
ATOM 4526 C CA . GLN B 1 256 ? -9.117 31.922 12.992 1 98.19 256 GLN B CA 1
ATOM 4527 C C . GLN B 1 256 ? -8.906 31.422 11.562 1 98.19 256 GLN B C 1
ATOM 4529 O O . GLN B 1 256 ? -9.172 32.125 10.602 1 98.19 256 GLN B O 1
ATOM 4534 N N . ARG B 1 257 ? -8.336 30.266 11.461 1 97.81 257 ARG B N 1
ATOM 4535 C CA . ARG B 1 257 ? -8.117 29.656 10.148 1 97.81 257 ARG B CA 1
ATOM 4536 C C . ARG B 1 257 ? -8.672 28.25 10.086 1 97.81 257 ARG B C 1
ATOM 4538 O O . ARG B 1 257 ? -8.477 27.453 11.016 1 97.81 257 ARG B O 1
ATOM 4545 N N . TRP B 1 258 ? -9.367 27.938 9.031 1 98.06 258 TRP B N 1
ATOM 4546 C CA . TRP B 1 258 ? -9.867 26.578 8.789 1 98.06 258 TRP B CA 1
ATOM 4547 C C . TRP B 1 258 ? -9.055 25.891 7.707 1 98.06 258 TRP B C 1
ATOM 4549 O O . TRP B 1 258 ? -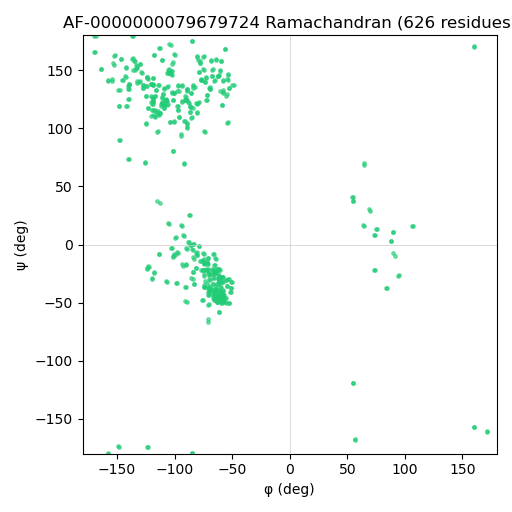8.688 26.5 6.707 1 98.06 258 TRP B O 1
ATOM 4559 N N . LEU B 1 259 ? -8.719 24.688 7.902 1 98.56 259 LEU B N 1
ATOM 4560 C CA . LEU B 1 259 ? -8.289 23.766 6.855 1 98.56 259 LEU B CA 1
ATOM 4561 C C . LEU B 1 259 ? -9.414 22.828 6.473 1 98.56 259 LEU B C 1
ATOM 4563 O O . LEU B 1 259 ? -9.969 22.125 7.328 1 98.56 259 LEU B O 1
ATOM 4567 N N . THR B 1 260 ? -9.781 22.781 5.191 1 98.5 260 THR B N 1
ATOM 4568 C CA . THR B 1 260 ? -10.914 21.969 4.781 1 98.5 260 THR B CA 1
ATOM 4569 C C . THR B 1 260 ? -10.5 20.953 3.721 1 98.5 260 THR B C 1
ATOM 4571 O O . THR B 1 260 ? -9.648 21.25 2.877 1 98.5 260 THR B O 1
ATOM 4574 N N . THR B 1 261 ? -11.047 19.781 3.77 1 98.44 261 THR B N 1
ATOM 4575 C CA . THR B 1 261 ? -10.906 18.75 2.734 1 98.44 261 THR B CA 1
ATOM 4576 C C . THR B 1 261 ? -12.18 18.641 1.901 1 98.44 261 THR B C 1
ATOM 4578 O O . THR B 1 261 ? -12.391 17.641 1.218 1 98.44 261 THR B O 1
ATOM 4581 N N . ALA B 1 262 ? -13.008 19.641 1.952 1 98.44 262 ALA B N 1
ATOM 4582 C CA . ALA B 1 262 ? -14.336 19.609 1.35 1 98.44 262 ALA B CA 1
ATOM 4583 C C . ALA B 1 262 ? -14.25 19.438 -0.164 1 98.44 262 ALA B C 1
ATOM 4585 O O . ALA B 1 262 ? -13.32 19.922 -0.801 1 98.44 262 ALA B O 1
ATOM 4586 N N . PRO B 1 263 ? -15.242 18.688 -0.724 1 98.19 263 PRO B N 1
ATOM 4587 C CA . PRO B 1 263 ? -15.32 18.672 -2.188 1 98.19 263 PRO B CA 1
ATOM 4588 C C . PRO B 1 263 ? -15.484 20.062 -2.783 1 98.19 263 PRO B C 1
ATOM 4590 O O . PRO B 1 263 ? -16.188 20.906 -2.207 1 98.19 263 PRO B O 1
ATOM 4593 N N . GLY B 1 264 ? -14.82 20.312 -3.885 1 97.12 264 GLY B N 1
ATOM 4594 C CA . GLY B 1 264 ? -14.852 21.641 -4.496 1 97.12 264 GLY B CA 1
ATOM 4595 C C . GLY B 1 264 ? -13.688 22.516 -4.078 1 97.12 264 GLY B C 1
ATOM 4596 O O . GLY B 1 264 ? -13.328 23.469 -4.781 1 97.12 264 GLY B O 1
ATOM 4597 N N . ALA B 1 265 ? -13.117 22.25 -2.859 1 97.44 265 ALA B N 1
ATOM 4598 C CA . ALA B 1 265 ? -11.898 22.922 -2.428 1 97.44 265 ALA B CA 1
ATOM 4599 C C . ALA B 1 265 ? -10.656 22.281 -3.037 1 97.44 265 ALA B C 1
ATOM 4601 O O . ALA B 1 265 ? -10.734 21.172 -3.58 1 97.44 265 ALA B O 1
ATOM 4602 N N . PRO B 1 266 ? -9.539 23.031 -3.023 1 96.5 266 PRO B N 1
ATOM 4603 C CA . PRO B 1 266 ? -8.305 22.359 -3.465 1 96.5 266 PRO B CA 1
ATOM 4604 C C . PRO B 1 266 ? -8.047 21.047 -2.732 1 96.5 266 PRO B C 1
ATOM 4606 O O . PRO B 1 266 ? -8.188 20.984 -1.509 1 96.5 266 PRO B O 1
ATOM 4609 N N . THR B 1 267 ? -7.688 20.078 -3.527 1 96.12 267 THR B N 1
ATOM 4610 C CA . THR B 1 267 ? -7.535 18.719 -2.986 1 96.12 267 THR B CA 1
ATOM 4611 C C . THR B 1 267 ? -6.32 18.641 -2.068 1 96.12 267 THR B C 1
ATOM 4613 O O . THR B 1 267 ? -5.262 19.188 -2.383 1 96.12 267 THR B O 1
ATOM 4616 N N . THR B 1 268 ? -6.438 18.062 -0.969 1 96.75 268 THR B N 1
ATOM 4617 C CA . THR B 1 268 ? -5.348 17.75 -0.048 1 96.75 268 THR B CA 1
ATOM 4618 C C . THR B 1 268 ? -4.977 16.281 -0.114 1 96.75 268 THR B C 1
ATOM 4620 O O . THR B 1 268 ? -5.668 15.484 -0.758 1 96.75 268 THR B O 1
ATOM 4623 N N .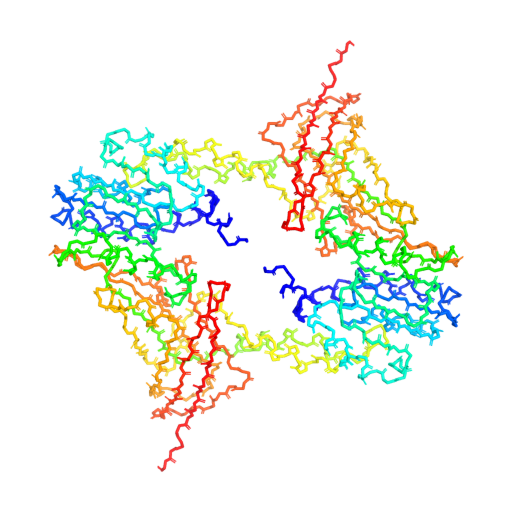 HIS B 1 269 ? -3.9 15.859 0.533 1 94.19 269 HIS B N 1
ATOM 4624 C CA . HIS B 1 269 ? -3.449 14.477 0.493 1 94.19 269 HIS B CA 1
ATOM 4625 C C . HIS B 1 269 ? -4.391 13.562 1.277 1 94.19 269 HIS B C 1
ATOM 4627 O O . HIS B 1 269 ? -4.309 12.336 1.169 1 94.19 269 HIS B O 1
ATOM 4633 N N . TRP B 1 270 ? -5.312 14.148 2.062 1 95.81 270 TRP B N 1
ATOM 4634 C CA . TRP B 1 270 ? -6.254 13.352 2.842 1 95.81 270 TRP B CA 1
ATOM 4635 C C . TRP B 1 270 ? -7.457 12.945 1.995 1 95.81 270 TRP B C 1
ATOM 4637 O O . TRP B 1 270 ? -8.188 12.016 2.346 1 95.81 270 TRP B O 1
ATOM 4647 N N . TYR B 1 271 ? -7.742 13.688 0.948 1 96.5 271 TYR B N 1
ATOM 4648 C CA . TYR B 1 271 ? -8.875 13.438 0.061 1 96.5 271 TYR B CA 1
ATOM 4649 C C . TYR B 1 271 ? -10.188 13.422 0.84 1 96.5 271 TYR B C 1
ATOM 4651 O O . TYR B 1 271 ? -10.32 14.109 1.853 1 96.5 271 TYR B O 1
ATOM 4659 N N . GLN B 1 272 ? -11.203 12.945 0.166 1 98.31 272 GLN B N 1
ATOM 4660 C CA . GLN B 1 272 ? -12.508 12.648 0.736 1 98.31 272 GLN B CA 1
ATOM 4661 C C . GLN B 1 272 ? -12.789 11.148 0.707 1 98.31 272 GLN B C 1
ATOM 4663 O O . GLN B 1 272 ? -11.969 10.367 0.222 1 98.31 272 GLN B O 1
ATOM 4668 N N . ILE B 1 273 ? -13.852 10.781 1.415 1 97.81 273 ILE B N 1
ATOM 4669 C CA . ILE B 1 273 ? -14.195 9.367 1.481 1 97.81 273 ILE B CA 1
ATOM 4670 C C . ILE B 1 273 ? -15.656 9.164 1.089 1 97.81 273 ILE B C 1
ATOM 4672 O O . ILE B 1 273 ? -16.516 9.969 1.452 1 97.81 273 ILE B O 1
ATOM 4676 N N . ARG B 1 274 ? -15.914 8.172 0.313 1 98.38 274 ARG B N 1
ATOM 4677 C CA . ARG B 1 274 ? -17.281 7.766 -0.003 1 98.38 274 ARG B CA 1
ATOM 4678 C C . ARG B 1 274 ? -17.516 6.309 0.374 1 98.38 274 ARG B C 1
ATOM 4680 O O . ARG B 1 274 ? -16.812 5.414 -0.098 1 98.38 274 ARG B O 1
ATOM 4687 N N . CYS B 1 275 ? -18.406 6.102 1.277 1 98.31 275 CYS B N 1
ATOM 4688 C CA . CYS B 1 275 ? -18.922 4.773 1.599 1 98.31 275 CYS B CA 1
ATOM 4689 C C . CYS B 1 275 ? -20.094 4.402 0.698 1 98.31 275 CYS B C 1
ATOM 4691 O O . CYS B 1 275 ? -21.172 4.988 0.801 1 98.31 275 CYS B O 1
ATOM 4693 N N . VAL B 1 276 ? -19.891 3.418 -0.113 1 98.19 276 VAL B N 1
ATOM 4694 C CA . VAL B 1 276 ? -20.891 3.1 -1.137 1 98.19 276 VAL B CA 1
ATOM 4695 C C . VAL B 1 276 ? -21.734 1.92 -0.68 1 98.19 276 VAL B C 1
ATOM 4697 O O . VAL B 1 276 ? -21.219 0.897 -0.237 1 98.19 276 VAL B O 1
ATOM 4700 N N . LEU B 1 277 ? -23.016 2.104 -0.776 1 97.81 277 LEU B N 1
ATOM 4701 C CA . LEU B 1 277 ? -23.953 1.031 -0.444 1 97.81 277 LEU B CA 1
ATOM 4702 C C . LEU B 1 277 ? -24.016 -0.001 -1.564 1 97.81 277 LEU B C 1
ATOM 4704 O O . LEU B 1 277 ? -23.984 0.356 -2.744 1 97.81 277 LEU B O 1
ATOM 4708 N N . SER B 1 278 ? -24.109 -1.267 -1.161 1 96.25 278 SER B N 1
ATOM 4709 C CA . SER B 1 278 ? -24.281 -2.314 -2.164 1 96.25 278 SER B CA 1
ATOM 4710 C C . SER B 1 278 ? -25.656 -2.254 -2.803 1 96.25 278 SER B C 1
ATOM 4712 O O . SER B 1 278 ? -25.844 -2.725 -3.926 1 96.25 278 SER B O 1
ATOM 4714 N N . GLN B 1 279 ? -26.609 -1.727 -2.098 1 96.25 279 GLN B N 1
ATOM 4715 C CA . GLN B 1 279 ? -27.953 -1.491 -2.59 1 96.25 279 GLN B CA 1
ATOM 4716 C C . GLN B 1 279 ? -28.359 -0.03 -2.414 1 96.25 279 GLN B C 1
ATOM 4718 O O . GLN B 1 279 ? -28.734 0.389 -1.316 1 96.25 279 GLN B O 1
ATOM 4723 N N . PRO B 1 280 ? -28.359 0.734 -3.498 1 97.38 280 PRO B N 1
ATOM 4724 C CA . PRO B 1 280 ? -28.766 2.139 -3.398 1 97.38 280 PRO B CA 1
ATOM 4725 C C . PRO B 1 280 ? -30.188 2.309 -2.887 1 97.38 280 PRO B C 1
ATOM 4727 O O . PRO B 1 280 ? -30.984 1.37 -2.953 1 97.38 280 PRO B O 1
ATOM 4730 N N . ILE B 1 281 ? -30.453 3.494 -2.359 1 96.69 281 ILE B N 1
ATOM 4731 C CA . ILE B 1 281 ? -31.781 3.793 -1.851 1 96.69 281 ILE B CA 1
ATOM 4732 C C . ILE B 1 281 ? -32.406 4.914 -2.676 1 96.69 281 ILE B C 1
ATOM 4734 O O . ILE B 1 281 ? -31.766 5.926 -2.953 1 96.69 281 ILE B O 1
ATOM 4738 N N . TYR B 1 282 ? -33.656 4.711 -3.072 1 96.19 282 TYR B N 1
ATOM 4739 C CA . TYR B 1 282 ? -34.375 5.754 -3.787 1 96.19 282 TYR B CA 1
ATOM 4740 C C . TYR B 1 282 ? -35 6.758 -2.814 1 96.19 282 TYR B C 1
ATOM 4742 O O . TYR B 1 282 ? -35.562 6.371 -1.787 1 96.19 282 TYR B O 1
ATOM 4750 N N . VAL B 1 283 ? -34.812 8.039 -3.18 1 96.62 283 VAL B N 1
ATOM 4751 C CA . VAL B 1 283 ? -35.375 9.078 -2.32 1 96.62 283 VAL B CA 1
ATOM 4752 C C . VAL B 1 283 ? -36.094 10.133 -3.174 1 96.62 283 VAL B C 1
ATOM 4754 O O . VAL B 1 283 ? -35.688 10.383 -4.312 1 96.62 283 VAL B O 1
ATOM 4757 N N . MET B 1 284 ? -37.125 10.75 -2.588 1 95.25 284 MET B N 1
ATOM 4758 C CA . MET B 1 284 ? -37.812 11.898 -3.186 1 95.25 284 MET B CA 1
ATOM 4759 C C . MET B 1 284 ? -37.344 13.195 -2.525 1 95.25 284 MET B C 1
ATOM 4761 O O . MET B 1 284 ? -36.938 13.195 -1.368 1 95.25 284 MET B O 1
ATOM 4765 N N . ALA B 1 285 ? -37.562 14.219 -3.363 1 94.81 285 ALA B N 1
ATOM 4766 C CA . ALA B 1 285 ? -37.219 15.523 -2.791 1 94.81 285 ALA B CA 1
ATOM 4767 C C . ALA B 1 285 ? -38.062 15.805 -1.54 1 94.81 285 ALA B C 1
ATOM 4769 O O . ALA B 1 285 ? -39.25 15.578 -1.528 1 94.81 285 ALA B O 1
ATOM 4770 N N . GLY B 1 286 ? -37.344 16.234 -0.521 1 94.38 286 GLY B N 1
ATOM 4771 C CA . GLY B 1 286 ? -38.031 16.562 0.717 1 94.38 286 GLY B CA 1
ATOM 4772 C C . GLY B 1 286 ? -38.156 15.391 1.675 1 94.38 286 GLY B C 1
ATOM 4773 O O . GLY B 1 286 ? -38.531 15.562 2.832 1 94.38 286 GLY B O 1
ATOM 4774 N N . GLN B 1 287 ? -37.781 14.242 1.227 1 95.62 287 GLN B N 1
ATOM 4775 C CA . GLN B 1 287 ? -37.844 13.07 2.094 1 95.62 287 GLN B CA 1
ATOM 4776 C C . GLN B 1 287 ? -36.656 13.039 3.059 1 95.62 287 GLN B C 1
ATOM 4778 O O . GLN B 1 287 ? -35.562 13.484 2.719 1 95.62 287 GLN B O 1
ATOM 4783 N N . GLU B 1 288 ? -36.969 12.477 4.195 1 97 288 GLU B N 1
ATOM 4784 C CA . GLU B 1 288 ? -35.938 12.367 5.23 1 97 288 GLU B CA 1
ATOM 4785 C C . GLU B 1 288 ? -35.156 11.078 5.082 1 97 288 GLU B C 1
ATOM 4787 O O . GLU B 1 288 ? -35.719 10.016 4.809 1 97 288 GLU B O 1
ATOM 4792 N N . ILE B 1 289 ? -33.844 11.211 5.148 1 97.56 289 ILE B N 1
ATOM 4793 C CA . ILE B 1 289 ? -32.906 10.078 5.203 1 97.56 289 ILE B CA 1
ATOM 4794 C C . ILE B 1 289 ? -32.281 10 6.59 1 97.56 289 ILE B C 1
ATOM 4796 O O . ILE B 1 289 ? -31.688 10.961 7.066 1 97.56 289 ILE B O 1
ATOM 4800 N N . THR B 1 290 ? -32.469 8.906 7.258 1 97.81 290 THR B N 1
ATOM 4801 C CA . THR B 1 290 ? -31.859 8.711 8.578 1 97.81 290 THR B CA 1
ATOM 4802 C C . THR B 1 290 ? -30.906 7.527 8.562 1 97.81 290 THR B C 1
ATOM 4804 O O . THR B 1 290 ? -30.875 6.754 7.602 1 97.81 290 THR B O 1
ATOM 4807 N N . GLY B 1 291 ? -30.047 7.426 9.547 1 97.75 291 GLY B N 1
ATOM 4808 C CA . GLY B 1 291 ? -29.094 6.332 9.633 1 97.75 291 GLY B CA 1
ATOM 4809 C C . GLY B 1 291 ? -28.062 6.523 10.719 1 97.75 291 GLY B C 1
ATOM 4810 O O . GLY B 1 291 ? -28.312 7.199 11.719 1 97.75 291 GLY B O 1
ATOM 4811 N N . ARG B 1 292 ? -27 5.766 10.523 1 98.12 292 ARG B N 1
ATOM 4812 C CA . ARG B 1 292 ? -25.922 5.797 11.5 1 98.12 292 ARG B CA 1
ATOM 4813 C C . ARG B 1 292 ? -24.578 5.543 10.828 1 98.12 292 ARG B C 1
ATOM 4815 O O . ARG B 1 292 ? -24.453 4.68 9.961 1 98.12 292 ARG B O 1
ATOM 4822 N N . LEU B 1 293 ? -23.625 6.379 11.164 1 98.38 293 LEU B N 1
ATOM 4823 C CA . LEU B 1 293 ? -22.219 6.125 10.875 1 98.38 293 LEU B CA 1
ATOM 4824 C C . LEU B 1 293 ? -21.469 5.691 12.133 1 98.38 293 LEU B C 1
ATOM 4826 O O . LEU B 1 293 ? -21.219 6.512 13.016 1 98.38 293 LEU B O 1
ATOM 4830 N N . HIS B 1 294 ? -21.172 4.426 12.203 1 98.31 294 HIS B N 1
ATOM 4831 C CA . HIS B 1 294 ? -20.547 3.83 13.375 1 98.31 294 HIS B CA 1
ATOM 4832 C C . HIS B 1 294 ? -19.125 3.365 13.07 1 98.31 294 HIS B C 1
ATOM 4834 O O . HIS B 1 294 ? -18.938 2.482 12.227 1 98.31 294 HIS B O 1
ATOM 4840 N N . MET B 1 295 ? -18.125 4.012 13.68 1 97.31 295 MET B N 1
ATOM 4841 C CA . MET B 1 295 ? -16.719 3.695 13.469 1 97.31 295 MET B CA 1
ATOM 4842 C C . MET B 1 295 ? -16.109 3.072 14.727 1 97.31 295 MET B C 1
ATOM 4844 O O . MET B 1 295 ? -16.203 3.643 15.812 1 97.31 295 MET B O 1
ATOM 4848 N N . VAL B 1 296 ? -15.5 1.942 14.578 1 97.31 296 VAL B N 1
ATOM 4849 C CA . VAL B 1 296 ? -14.867 1.234 15.688 1 97.31 296 VAL B CA 1
ATOM 4850 C C . VAL B 1 296 ? -13.375 1.066 15.414 1 97.31 296 VAL B C 1
ATOM 4852 O O . VAL B 1 296 ? -12.992 0.439 14.43 1 97.31 296 VAL B O 1
ATOM 4855 N N . ALA B 1 297 ? -12.578 1.606 16.328 1 95.5 297 ALA B N 1
ATOM 4856 C CA . ALA B 1 297 ? -11.125 1.554 16.156 1 95.5 297 ALA B CA 1
ATOM 4857 C C . ALA B 1 297 ? -10.609 0.12 16.266 1 95.5 297 ALA B C 1
ATOM 4859 O O . ALA B 1 297 ? -11.18 -0.694 17 1 95.5 297 ALA B O 1
ATOM 4860 N N . HIS B 1 298 ? -9.594 -0.223 15.508 1 91.25 298 HIS B N 1
ATOM 4861 C CA . HIS B 1 298 ? -8.953 -1.522 15.648 1 91.25 298 HIS B CA 1
ATOM 4862 C C . HIS B 1 298 ? -7.43 -1.392 15.594 1 91.25 298 HIS B C 1
ATOM 4864 O O . HIS B 1 298 ? -6.902 -0.287 15.438 1 91.25 298 HIS B O 1
ATOM 4870 N N . ASN B 1 299 ? -6.711 -2.443 15.719 1 84.75 299 ASN B N 1
ATOM 4871 C CA . ASN B 1 299 ? -5.281 -2.453 15.992 1 84.75 299 ASN B CA 1
ATOM 4872 C C . ASN B 1 299 ? -4.469 -2.07 14.758 1 84.75 299 ASN B C 1
ATOM 4874 O O . ASN B 1 299 ? -3.275 -1.773 14.867 1 84.75 299 ASN B O 1
ATOM 4878 N N . ALA B 1 300 ? -5.008 -2.033 13.688 1 81 300 ALA B N 1
ATOM 4879 C CA . ALA B 1 300 ? -4.289 -1.654 12.477 1 81 300 ALA B CA 1
ATOM 4880 C C . ALA B 1 300 ? -4.316 -0.142 12.273 1 81 300 ALA B C 1
ATOM 4882 O O . ALA B 1 300 ? -4.34 0.338 11.133 1 81 300 ALA B O 1
ATOM 4883 N N . GLN B 1 301 ? -4.469 0.594 13.359 1 86.38 301 GLN B N 1
ATOM 4884 C CA . GLN B 1 301 ? -4.465 2.053 13.367 1 86.38 301 GLN B CA 1
ATOM 4885 C C . GLN B 1 301 ? -5.492 2.611 12.383 1 86.38 301 GLN B C 1
ATOM 4887 O O . GLN B 1 301 ? -5.18 3.502 11.594 1 86.38 301 GLN B O 1
ATOM 4892 N N . SER B 1 302 ? -6.578 1.979 12.375 1 92.69 302 SER B N 1
ATOM 4893 C CA . SER B 1 302 ? -7.691 2.371 11.516 1 92.69 302 SER B CA 1
ATOM 4894 C C . SER B 1 302 ? -9.031 2.047 12.164 1 92.69 302 SER B C 1
ATOM 4896 O O . SER B 1 302 ? -9.102 1.814 13.367 1 92.69 302 SER B O 1
ATOM 4898 N N . TYR B 1 303 ? -10.133 2.258 11.383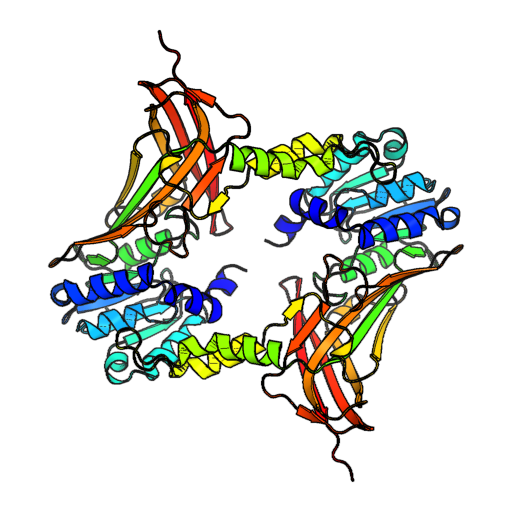 1 94.81 303 TYR B N 1
ATOM 4899 C CA . TYR B 1 303 ? -11.484 2.016 11.867 1 94.81 303 TYR B CA 1
ATOM 4900 C C . TYR B 1 303 ? -12.227 1.039 10.961 1 94.81 303 TYR B C 1
ATOM 4902 O O . TYR B 1 303 ? -12.023 1.04 9.742 1 94.81 303 TYR B O 1
ATOM 4910 N N . THR B 1 304 ? -13.055 0.208 11.594 1 95.5 304 THR B N 1
ATOM 4911 C CA . THR B 1 304 ? -14.141 -0.431 10.867 1 95.5 304 THR B CA 1
ATOM 4912 C C . THR B 1 304 ? -15.367 0.474 10.82 1 95.5 304 THR B C 1
ATOM 4914 O O . THR B 1 304 ? -15.781 1.015 11.852 1 95.5 304 THR B O 1
ATOM 4917 N N . ILE B 1 305 ? -15.898 0.63 9.625 1 96.81 305 ILE B N 1
ATOM 4918 C CA . ILE B 1 305 ? -17.031 1.527 9.438 1 96.81 305 ILE B CA 1
ATOM 4919 C C . ILE B 1 305 ? -18.297 0.713 9.203 1 96.81 305 ILE B C 1
ATOM 4921 O O . ILE B 1 305 ? -18.328 -0.152 8.328 1 96.81 305 ILE B O 1
ATOM 4925 N N . TYR B 1 306 ? -19.297 0.955 10.023 1 97.44 306 TYR B N 1
ATOM 4926 C CA . TYR B 1 306 ? -20.656 0.447 9.82 1 97.44 306 TYR B CA 1
ATOM 4927 C C . TYR B 1 306 ? -21.609 1.574 9.445 1 97.44 306 TYR B C 1
ATOM 4929 O O . TYR B 1 306 ? -21.812 2.514 10.219 1 97.44 306 TYR B O 1
ATOM 4937 N N . LEU B 1 307 ? -22.156 1.476 8.258 1 98.19 307 LEU B N 1
ATOM 4938 C CA . LEU B 1 307 ? -23.047 2.51 7.766 1 98.19 307 LEU B CA 1
ATOM 4939 C C . LEU B 1 307 ? -24.453 1.949 7.535 1 98.19 307 LEU B C 1
ATOM 4941 O O . LEU B 1 307 ? -24.609 0.903 6.902 1 98.19 307 LEU B O 1
ATOM 4945 N N . THR B 1 308 ? -25.422 2.574 8.07 1 97.19 308 THR B N 1
ATOM 4946 C CA . THR B 1 308 ? -26.812 2.291 7.762 1 97.19 308 THR B CA 1
ATOM 4947 C C . THR B 1 308 ? -27.531 3.555 7.297 1 97.19 308 THR B C 1
ATOM 4949 O O . THR B 1 308 ? -27.297 4.641 7.828 1 97.19 308 THR B O 1
ATOM 4952 N N . LEU B 1 309 ? -28.297 3.477 6.297 1 97.38 309 LEU B N 1
ATOM 4953 C CA . LEU B 1 309 ? -29.172 4.539 5.809 1 97.38 309 LEU B CA 1
ATOM 4954 C C . LEU B 1 309 ? -30.578 4.012 5.535 1 97.38 309 LEU B C 1
ATOM 4956 O O . LEU B 1 309 ? -30.734 2.896 5.031 1 97.38 309 LEU B O 1
ATOM 4960 N N . LYS B 1 310 ? -31.516 4.738 5.848 1 96 310 LYS B N 1
ATOM 4961 C CA . LYS B 1 310 ? -32.906 4.395 5.555 1 96 310 LYS B CA 1
ATOM 4962 C C . LYS B 1 310 ? -33.719 5.637 5.184 1 96 310 LYS B C 1
ATOM 4964 O O . LYS B 1 310 ? -33.375 6.742 5.621 1 96 310 LYS B O 1
ATOM 4969 N N . VAL B 1 311 ? -34.594 5.473 4.336 1 94.19 311 VAL B N 1
ATOM 4970 C CA . VAL B 1 311 ? -35.5 6.551 3.955 1 94.19 311 VAL B CA 1
ATOM 4971 C C . VAL B 1 311 ? -36.812 6.406 4.711 1 94.19 311 VAL B C 1
ATOM 4973 O O . VAL B 1 311 ? -37.344 5.305 4.824 1 94.19 311 VAL B O 1
ATOM 4976 N N . ILE B 1 312 ? -37.25 7.508 5.281 1 85.69 312 ILE B N 1
ATOM 4977 C CA . ILE B 1 312 ? -38.531 7.496 5.992 1 85.69 312 ILE B CA 1
ATOM 4978 C C . ILE B 1 312 ? -39.688 7.625 4.992 1 85.69 312 ILE B C 1
ATOM 4980 O O . ILE B 1 312 ? -39.688 8.531 4.16 1 85.69 312 ILE B O 1
ATOM 4984 N N . PRO B 1 313 ? -40.625 6.551 4.988 1 77.94 313 PRO B N 1
ATOM 4985 C CA . PRO B 1 313 ? -41.75 6.582 4.047 1 77.94 313 PRO B CA 1
ATOM 4986 C C . PRO B 1 313 ? -42.625 7.828 4.207 1 77.94 313 PRO B C 1
ATOM 4988 O O . PRO B 1 313 ? -42.75 8.359 5.312 1 77.94 313 PRO B O 1
ATOM 4991 N N . TYR B 1 314 ? -42.938 8.547 3.1 1 64.44 314 TYR B N 1
ATOM 4992 C CA . TYR B 1 314 ? -43.938 9.609 3.139 1 64.44 314 TYR B CA 1
ATOM 4993 C C . TYR B 1 314 ? -45.25 9.102 3.715 1 64.44 314 TYR B C 1
ATOM 4995 O O . TYR B 1 314 ? -45.75 8.055 3.295 1 64.44 314 TYR B O 1
ATOM 5003 N N . ILE B 1 315 ? -45.625 9.43 4.965 1 47 315 ILE B N 1
ATOM 5004 C CA . ILE B 1 315 ? -47 9.203 5.348 1 47 315 ILE B CA 1
ATOM 5005 C C . ILE B 1 315 ? -47.938 10.109 4.531 1 47 315 ILE B C 1
ATOM 5007 O O . ILE B 1 315 ? -47.625 11.289 4.332 1 47 315 ILE B O 1
#

Sequence (630 aa):
MYFHYYGQLLHQQNMLQDYVRTGTYYAAVIENRADFTGRVVVDVGAGSGILSLFAAQAGAKHVYAVEASEMAEYARKLIAGNPSLGQRITVIRGKVEEVELPEKADILISEPMGTLLVNERMLESYIIARDRFLVPKGKMFPSVGRIHMAPFSDEYLFVEIANKALFWQQQNYYGVDLTALHGSAFQGYFSQPVVDAFDPRLLVSPPMSHVIDFNEAKEEDLYEIDIPLKFLASVGTRVHGLACWFDVLFNGSTVQRWLTTAPGAPTTHWYQIRCVLSQPIYVMAGQEITGRLHMVAHNAQSYTIYLTLKVIPYIMYFHYYGQLLHQQNMLQDYVRTGTYYAAVIENRADFTGRVVVDVGAGSGILSLFAAQAGAKHVYAVEASEMAEYARKLIAGNPSLGQRITVIRGKVEEVELPEKADILISEPMGTLLVNERMLESYIIARDRFLVPKGKMFPSVGRIHMAPFSDEYLFVEIANKALFWQQQNYYGVDLTALHGSAFQGYFSQPVVDAFDPRLLVSPPMSHVIDFNEAKEEDLYEIDIPLKFLASVGTRVHGLACWFDVLFNGSTVQRWLTTAPGAPTTHWYQIRCVLSQPIYVMAGQEITGRLHMVAHNAQSYTIYLTLKVIPYI

pLDDT: mean 95.4, std 9.37, range [27.08, 98.94]

Solvent-accessible surface area (backbone atoms only — not comparable to full-atom values): 32319 Å² total; per-residue (Å²): 114,61,73,65,38,67,36,29,63,68,48,49,49,56,52,62,67,26,53,67,57,45,46,45,54,46,48,46,41,56,62,16,22,84,75,28,46,70,24,34,32,32,20,52,64,26,47,62,30,61,66,42,51,45,41,34,73,25,38,27,55,32,28,41,28,31,12,61,46,69,23,36,58,52,15,48,43,31,34,63,50,32,56,91,45,25,76,36,49,46,75,42,74,32,46,75,91,69,58,85,70,98,65,67,19,45,29,39,37,46,78,40,63,30,47,72,44,54,27,64,49,39,44,44,54,51,36,49,37,43,74,74,35,43,40,90,88,40,46,42,40,53,33,34,36,34,37,34,37,25,42,22,40,48,68,65,62,51,49,55,52,58,52,65,28,52,72,25,60,35,66,64,56,93,81,36,36,38,49,55,42,24,64,61,37,41,52,52,53,37,70,47,68,46,76,41,80,56,66,56,86,33,44,37,30,77,63,48,72,49,79,44,47,54,85,71,53,51,57,73,58,65,44,51,42,75,42,80,42,77,41,52,25,70,46,63,46,56,35,31,32,42,33,36,20,30,35,35,30,29,73,38,89,71,46,72,40,74,49,64,31,45,60,81,50,74,83,45,93,54,34,21,37,34,43,43,47,88,68,60,44,75,44,45,55,69,32,42,36,36,38,34,47,34,35,38,51,50,92,82,43,34,63,49,78,48,77,48,76,45,67,57,77,86,127,113,64,71,62,39,68,37,27,63,67,46,50,48,58,51,60,66,26,54,67,58,45,48,47,54,47,48,46,41,56,61,16,22,82,75,27,46,68,26,35,33,32,20,52,64,27,46,63,29,61,65,41,49,45,41,33,73,26,38,28,54,33,29,41,28,30,12,60,47,69,23,36,59,52,16,48,42,31,33,63,51,32,55,92,47,27,78,36,48,46,76,43,74,32,45,75,91,69,58,85,70,99,64,67,18,45,29,40,37,46,78,39,63,30,46,72,45,54,27,63,50,39,45,44,53,51,34,50,37,44,75,74,35,43,41,90,90,41,47,43,39,53,31,34,36,33,38,34,38,26,43,22,41,50,69,66,61,52,50,55,50,58,53,65,28,53,72,26,62,35,66,65,57,94,79,37,34,36,49,56,42,23,64,59,39,41,51,52,52,39,69,46,68,46,77,41,81,57,65,56,84,34,45,38,30,78,64,48,72,48,78,44,48,55,86,70,54,52,58,73,57,66,45,51,42,74,42,80,41,76,41,54,25,69,47,63,45,54,34,31,32,40,33,34,21,30,34,36,31,29,73,38,90,73,45,71,39,74,48,62,30,44,58,82,49,75,83,45,93,56,34,21,38,34,43,43,47,86,68,60,44,77,43,45,56,69,32,43,36,35,38,35,48,35,35,37,51,49,90,79,43,36,64,49,78,46,77,49,75,45,66,56,76,86,127

Foldseek 3Di:
DVLVQLQDVVNVVQQCVQCLNVVQLLCLQQLQLVLLAAWEEEEAQCQLVSSVLSSLVSHHQAYEYEHAHNSLVNNLVVLVVVVVSNVRYDYHHHQLQPDDDPAAGQEYEYDQAAAQGCFLNSLLSVLSNCVHHHDVVGYYHFFKKKKKKFFFADPPVLVVLLVVLVVQCDCQDVHHNSVVCSVVSSVVSLQDKDFAADAPVRGQFGIDIDMDGSNDDHSVCSQKPKDKDKTAGQAWDWGFFMKMWMKIWSDHPRDITIRTCDHPDPHGPRGIITRTDSDIDTDHHGWMKIWMWMWHDDDVRGTRTDIDIDIDDDD/DVLVQLQDVVNVVQQCVQCLNVVQLLCLQQLQLVLLAAWEEEEAQCQQVSSVLSSLVSHHQAYEYEHAGNSLVNNLVVLVVVVVSNVRYDYHHHQLQPDDDPAAGLEYEYDQAAAQGCFLNSLLSVLSNCVHHHDVVGYYHFFKKKKKKFFFADPPVLVVLLVVLVVQCDCQDVHHNSVVCSVVSSVVSLQDKDFAADAPVRGQFGIDIDMDGSNDDHSVCSQKPKDKDKTAGQAWDWGFFMKMWMKIWSDHPRDITIRTCDHVDPHGPRGIITRTDSDIDTDHHGWMKIWMWMWGDDDVRGTRTDIDIDIDDDD

Nearest PDB structures (foldseek):
  6arj-assembly1_A  TM=9.835E-01  e=3.507E-48  Homo sapiens
  6s77-assembly1_C  TM=9.849E-01  e=1.176E-47  Homo sapiens
  7qrd-assembly1_C  TM=9.867E-01  e=2.148E-46  Mus musculus
  3b3j-assembly1_A  TM=8.718E-01  e=1.293E-38  Rattus norvegicus
  5egs-assembly1_D  TM=8.324E-01  e=1.350E-32  Homo sapiens